Protein AF-0000000087551148 (afdb_homodimer)

Solvent-accessible surface area (backbone atoms only — not comparable to full-atom values): 24903 Å² total; per-residue (Å²): 132,82,60,46,68,45,71,26,44,48,75,44,58,70,38,90,34,39,56,80,87,40,39,34,39,69,49,80,40,55,28,66,69,34,47,59,51,47,31,66,76,44,61,34,56,76,89,44,49,36,88,94,52,69,33,42,30,46,37,31,40,50,29,37,34,28,79,49,50,23,18,37,41,19,30,25,17,41,20,72,43,25,73,90,34,75,31,44,27,37,51,64,54,65,66,65,68,32,47,32,48,30,34,47,42,70,45,54,83,57,50,68,76,39,65,41,41,52,64,56,54,49,50,40,28,58,76,68,73,55,78,83,45,70,56,29,31,43,31,39,33,45,67,42,39,75,35,63,62,36,68,52,25,64,68,49,34,35,21,39,27,43,68,26,47,50,50,44,42,73,50,36,32,46,31,34,32,29,16,29,60,50,63,28,49,23,61,58,59,33,28,50,48,20,60,76,65,71,34,26,68,57,45,63,34,30,55,46,46,23,34,61,43,79,41,34,39,30,25,29,25,29,65,60,85,78,54,64,55,56,80,34,33,34,40,46,47,41,40,39,30,62,80,19,21,24,18,44,28,34,30,33,35,42,36,113,132,80,61,47,69,44,71,26,44,50,77,44,60,71,37,89,33,39,57,80,87,39,40,33,37,69,49,79,40,54,29,67,68,33,46,59,51,47,30,65,76,44,62,35,56,75,88,44,48,36,88,94,51,70,33,42,30,46,36,30,39,50,30,37,33,27,78,49,50,24,17,37,41,18,28,24,19,42,19,71,42,26,74,91,34,76,30,43,27,36,51,64,56,66,65,63,67,32,49,34,48,30,35,46,41,70,44,54,83,56,49,69,74,39,64,42,42,53,66,56,54,49,51,40,28,58,76,67,70,54,77,83,43,70,56,30,31,42,32,40,33,44,69,42,39,75,35,64,62,37,68,51,22,65,67,49,35,36,20,40,28,43,68,26,47,50,50,46,42,73,50,36,32,45,31,34,32,29,17,31,62,48,62,28,50,24,60,58,60,31,30,52,48,20,60,75,65,71,34,28,68,56,46,62,34,31,55,46,46,23,34,62,45,80,40,34,41,31,25,29,25,29,66,60,84,79,52,63,56,56,82,32,33,34,40,46,47,42,40,39,30,63,80,18,22,25,19,44,30,34,30,34,32,42,36,111

pLDDT: mean 96.73, std 4.44, range [49.97, 98.94]

Organism: NCBI:txid2305228

Radius of gyration: 23.7 Å; Cα contacts (8 Å, |Δi|>4): 1364; chains: 2; bounding box: 47×68×58 Å

Secondary structure (DSSP, 8-state):
---EEEE-B--BS--TTS-GGG--EEEEE-GGGHHHHHHHHH---GGGS-TT-----EEEEEEEETTSSSEEE-HHHH-SEETTEEPPPGGGS-GGGGEEEEEEEE-TTPPTT--B-HHHHHHHHHHHT----TTPEEEEE-SGGGGTTSTTTTT----B-HHHHHHHHHTT--EEEESSSSSSS-HHHHHHHHHHHT-GGGTTHHHHGGGTS--EEEESB--GGGS-SEEEEEE--B--BTT-SEEEB--EEEE-/---EEEE-B--BS--TTS-GGG--EEEEE-TTTHHHHHHHHH---GGGS-TT-----EEEEEEEETTSSSEEE-HHHH-SEETTEEPPPGGGS-GGGGEEEEEEEE-TTPPTT--B-HHHHHHHHHHHT----TTPEEEEE-SGGGGTTSTTTTT----B-HHHHHHHHHTT--EEEESSSSSSS-HHHHHHHHHHHT-GGGTTHHHHGGGTS--EEEESB--GGGS-SEEEEEE--B--BTT-SEEEB--EEEE-

Foldseek 3Di:
DDKDKFFFWDDQAAFPQDPPLLGWDKDKDDAQNCVVVCCPVVVDDPVPPDPPGNGDIDMDTPDHDQLNTWWKFFLVLQHQAEPRHGTDALLRDDQLLQKDWEFEQEPLVDAKPAEDELCSRVVRCVVVVHQDAASYEYEYENQLLVCPSHNCQLPIGYAHALRNLVVCVVSRRQEYEYQGSDRHHRQVSQVVVCVVVVNPCSGPVSSNNSNYPHHMYIYNTHDSVVDDRTQWMKGWRFDNDPRHSMGDTRIMIIHD/DDKDKFFFWDDQAAFPQDPPLLGWDKDKDDAQNCVVVCCPVVVDDPVPPDPPGNGDIDMDTPDHDQLNTWWKFFLVLQHQAEPRHGTDALLRDDQLLQKDWEFEQEPLVDAKPAEQELCSRVVRCVVVVHQDAASYEYEYENQLLVCPSHNCQLPIGYAHALRNLVVCVVRRRQEYEYQGSDRHHRQVSQVVVCVVVVNPCSGPVSSNNSNYPHHMYIYNTHDSVVDDRTQWMKGWRFDNDPRHSMGDTRIMIIHD

Nearest PDB structures (foldseek):
  4m8d-assembly2_C  TM=7.533E-01  e=6.478E-19  Roseibium aggregatum IAM 12614
  8f9x-assembly2_D  TM=8.457E-01  e=1.229E-16  Ruegeria pomeroyi DSS-3
  5nna-assembly1_B  TM=7.501E-01  e=3.418E-18  Roseibium aggregatum
  5nmp-assembly5_J  TM=7.388E-01  e=1.152E-18  Ralstonia pseudosolanacearum GMI1000
  3krv-assembly1_B  TM=7.941E-01  e=9.525E-15  Geobacillus stearothermophilus

Structure (mmCIF, N/CA/C/O backbone):
data_AF-0000000087551148-model_v1
#
loop_
_entity.id
_entity.type
_entity.pdbx_description
1 polymer 'Cyclase family protein'
#
loop_
_atom_site.group_PDB
_atom_site.id
_atom_site.type_symbol
_atom_site.label_atom_id
_atom_site.label_alt_id
_atom_site.label_comp_id
_atom_site.label_asym_id
_atom_site.label_entity_id
_atom_site.label_seq_id
_atom_site.pdbx_PDB_ins_code
_atom_site.Cartn_x
_atom_site.Cartn_y
_atom_site.Cartn_z
_atom_site.occupancy
_atom_site.B_iso_or_equiv
_atom_site.auth_seq_id
_atom_site.auth_comp_id
_atom_site.auth_asym_id
_atom_site.auth_atom_id
_atom_site.pdbx_PDB_model_num
ATOM 1 N N . MET A 1 1 ? -22.391 -2.299 -11.664 1 50.09 1 MET A N 1
ATOM 2 C CA . MET A 1 1 ? -22.422 -0.847 -11.523 1 50.09 1 MET A CA 1
ATOM 3 C C . MET A 1 1 ? -21.031 -0.253 -11.664 1 50.09 1 MET A C 1
ATOM 5 O O . MET A 1 1 ? -20.062 -0.792 -11.125 1 50.09 1 MET A O 1
ATOM 9 N N . GLU A 1 2 ? -20.812 0.564 -12.641 1 74 2 GLU A N 1
ATOM 10 C CA . GLU A 1 2 ? -19.531 1.086 -13.062 1 74 2 GLU A CA 1
ATOM 11 C C . GLU A 1 2 ? -18.984 2.102 -12.062 1 74 2 GLU A C 1
ATOM 13 O O . GLU A 1 2 ? -19.734 2.943 -11.562 1 74 2 GLU A O 1
ATOM 18 N N . HIS A 1 3 ? -17.969 1.83 -11.234 1 88.12 3 HIS A N 1
ATOM 19 C CA . HIS A 1 3 ? -17.328 2.76 -10.305 1 88.12 3 HIS A CA 1
ATOM 20 C C . HIS A 1 3 ? -16.203 3.516 -10.984 1 88.12 3 HIS A C 1
ATOM 22 O O . HIS A 1 3 ? -15.531 2.977 -11.875 1 88.12 3 HIS A O 1
ATOM 28 N N . GLN A 1 4 ? -16.234 4.785 -10.602 1 95.38 4 GLN A N 1
ATOM 29 C CA . GLN A 1 4 ? -15.07 5.582 -10.961 1 95.38 4 GLN A CA 1
ATOM 30 C C . GLN A 1 4 ? -14.07 5.648 -9.805 1 95.38 4 GLN A C 1
ATOM 32 O O . GLN A 1 4 ? -14.461 5.875 -8.656 1 95.38 4 GLN A O 1
ATOM 37 N N . ILE A 1 5 ? -12.828 5.348 -10.125 1 98.38 5 ILE A N 1
ATOM 38 C CA . ILE A 1 5 ? -11.781 5.41 -9.109 1 98.38 5 ILE A CA 1
ATOM 39 C C . ILE A 1 5 ? -10.883 6.617 -9.359 1 98.38 5 ILE A C 1
ATOM 41 O O . ILE A 1 5 ? -10.367 6.793 -10.469 1 98.38 5 ILE A O 1
ATOM 45 N N . ILE A 1 6 ? -10.727 7.492 -8.422 1 98.69 6 ILE A N 1
ATOM 46 C CA . ILE A 1 6 ? -9.844 8.648 -8.492 1 98.69 6 ILE A CA 1
ATOM 47 C C . ILE A 1 6 ? -8.594 8.391 -7.652 1 98.69 6 ILE A C 1
ATOM 49 O O . ILE A 1 6 ? -8.68 8.133 -6.453 1 98.69 6 ILE A O 1
ATOM 53 N N . ASP A 1 7 ? -7.496 8.461 -8.32 1 98.88 7 ASP A N 1
ATOM 54 C CA . ASP A 1 7 ? -6.207 8.242 -7.676 1 98.88 7 ASP A CA 1
ATOM 55 C C . ASP A 1 7 ? -5.805 9.461 -6.84 1 98.88 7 ASP A C 1
ATOM 57 O O . ASP A 1 7 ? -5.723 10.578 -7.355 1 98.88 7 ASP A O 1
ATOM 61 N N . LEU A 1 8 ? -5.527 9.227 -5.547 1 98.94 8 LEU A N 1
ATOM 62 C CA . LEU A 1 8 ? -5.176 10.32 -4.648 1 98.94 8 LEU A CA 1
ATOM 63 C C . LEU A 1 8 ? -3.75 10.164 -4.133 1 98.94 8 LEU A C 1
ATOM 65 O O . LEU A 1 8 ? -3.395 10.727 -3.096 1 98.94 8 LEU A O 1
ATOM 69 N N . SER A 1 9 ? -2.955 9.344 -4.742 1 98.88 9 SER A N 1
ATOM 70 C CA . SER A 1 9 ? -1.59 9.047 -4.32 1 98.88 9 SER A CA 1
ATOM 71 C C . SER A 1 9 ? -0.572 9.562 -5.332 1 98.88 9 SER A C 1
ATOM 73 O O . SER A 1 9 ? -0.798 9.484 -6.543 1 98.88 9 SER A O 1
ATOM 75 N N . LYS A 1 10 ? 0.467 10.094 -4.871 1 97.62 10 LYS A N 1
ATOM 76 C CA . LYS A 1 10 ? 1.517 10.555 -5.777 1 97.62 10 LYS A CA 1
ATOM 77 C C . LYS A 1 10 ? 2.375 9.383 -6.254 1 97.62 10 LYS A C 1
ATOM 79 O O . LYS A 1 10 ? 2.465 8.359 -5.578 1 97.62 10 LYS A O 1
ATOM 84 N N . PRO A 1 11 ? 2.986 9.484 -7.414 1 98 11 PRO A N 1
ATOM 85 C CA . PRO A 1 11 ? 3.908 8.438 -7.871 1 98 11 PRO A CA 1
ATOM 86 C C . PRO A 1 11 ? 5.098 8.25 -6.934 1 98 11 PRO A C 1
ATOM 88 O O . PRO A 1 11 ? 5.598 9.227 -6.359 1 98 11 PRO A O 1
ATOM 91 N N . ILE A 1 12 ? 5.473 7.035 -6.742 1 98.5 12 ILE A N 1
ATOM 92 C CA . ILE A 1 12 ? 6.645 6.715 -5.938 1 98.5 12 ILE A CA 1
ATOM 93 C C . ILE A 1 12 ? 7.852 6.508 -6.844 1 98.5 12 ILE A C 1
ATOM 95 O O . ILE A 1 12 ? 7.898 5.547 -7.617 1 98.5 12 ILE A O 1
ATOM 99 N N . GLN A 1 13 ? 8.75 7.328 -6.758 1 97.62 13 GLN A N 1
ATOM 100 C CA . GLN A 1 13 ? 9.969 7.328 -7.551 1 97.62 13 GLN A CA 1
ATOM 101 C C . GLN A 1 13 ? 11.016 8.258 -6.953 1 97.62 13 GLN A C 1
ATOM 103 O O . GLN A 1 13 ? 10.727 9.008 -6.016 1 97.62 13 GLN A O 1
ATOM 108 N N . TYR A 1 14 ? 12.227 8.109 -7.512 1 96.69 14 TYR A N 1
ATOM 109 C CA . TYR A 1 14 ? 13.273 9.055 -7.137 1 96.69 14 TYR A CA 1
ATOM 110 C C . TYR A 1 14 ? 12.961 10.453 -7.652 1 96.69 14 TYR A C 1
ATOM 112 O O . TYR A 1 14 ? 12.672 10.633 -8.836 1 96.69 14 TYR A O 1
ATOM 120 N N . ASN A 1 15 ? 12.945 11.375 -6.734 1 93.25 15 ASN A N 1
ATOM 121 C CA . ASN A 1 15 ? 12.812 12.789 -7.062 1 93.25 15 ASN A CA 1
ATOM 122 C C . ASN A 1 15 ? 13.992 13.602 -6.523 1 93.25 15 ASN A C 1
ATOM 124 O O . ASN A 1 15 ? 14.188 13.695 -5.312 1 93.25 15 ASN A O 1
ATOM 128 N N . ALA A 1 16 ? 14.75 14.203 -7.418 1 92.44 16 ALA A N 1
ATOM 129 C CA . ALA A 1 16 ? 15.945 14.961 -7.047 1 92.44 16 ALA A CA 1
ATOM 130 C C . ALA A 1 16 ? 15.594 16.125 -6.137 1 92.44 16 ALA A C 1
ATOM 132 O O . ALA A 1 16 ? 16.406 16.531 -5.301 1 92.44 16 ALA A O 1
ATOM 133 N N . GLY A 1 17 ? 14.391 16.672 -6.234 1 91.75 17 GLY A N 1
ATOM 134 C CA . GLY A 1 17 ? 13.984 17.828 -5.457 1 91.75 17 GLY A CA 1
ATOM 135 C C . GLY A 1 17 ? 13.578 17.484 -4.035 1 91.75 17 GLY A C 1
ATOM 136 O O . GLY A 1 17 ? 13.438 18.375 -3.191 1 91.75 17 GLY A O 1
ATOM 137 N N . ASP A 1 18 ? 13.367 16.203 -3.762 1 92.31 18 ASP A N 1
ATOM 138 C CA . ASP A 1 18 ? 13.023 15.789 -2.406 1 92.31 18 ASP A CA 1
ATOM 139 C C . ASP A 1 18 ? 14.203 15.969 -1.457 1 92.31 18 ASP A C 1
ATOM 141 O O . ASP A 1 18 ? 15.359 15.82 -1.86 1 92.31 18 ASP A O 1
ATOM 145 N N . PRO A 1 19 ? 13.938 16.344 -0.174 1 89.62 19 PRO A N 1
ATOM 146 C CA . PRO A 1 19 ? 15.023 16.281 0.802 1 89.62 19 PRO A CA 1
ATOM 147 C C . PRO A 1 19 ? 15.727 14.93 0.84 1 89.62 19 PRO A C 1
ATOM 149 O O . PRO A 1 19 ? 15.086 13.898 0.619 1 89.62 19 PRO A O 1
ATOM 152 N N . TRP A 1 20 ? 17 14.977 1.157 1 87.5 20 TRP A N 1
ATOM 153 C CA . TRP A 1 20 ? 17.812 13.781 1.047 1 87.5 20 TRP A CA 1
ATOM 154 C C . TRP A 1 20 ? 17.25 12.648 1.896 1 87.5 20 TRP A C 1
ATOM 156 O O . TRP A 1 20 ? 17.281 11.484 1.491 1 87.5 20 TRP A O 1
ATOM 166 N N . PHE A 1 21 ? 16.688 13 3.057 1 85.44 21 PHE A N 1
ATOM 167 C CA . PHE A 1 21 ? 16.219 12 4.004 1 85.44 21 PHE A CA 1
ATOM 168 C C . PHE A 1 21 ? 14.875 11.438 3.576 1 85.44 21 PHE A C 1
ATOM 170 O O . PHE A 1 21 ? 14.352 10.516 4.207 1 85.44 21 PHE A O 1
ATOM 177 N N . MET A 1 22 ? 14.305 11.945 2.527 1 91 22 MET A N 1
ATOM 178 C CA . MET A 1 22 ? 13 11.484 2.045 1 91 22 MET A CA 1
ATOM 179 C C . MET A 1 22 ? 13.125 10.859 0.659 1 91 22 MET A C 1
ATOM 181 O O . MET A 1 22 ? 12.133 10.414 0.082 1 91 22 MET A O 1
ATOM 185 N N . LYS A 1 23 ? 14.289 10.867 0.118 1 95.69 23 LYS A N 1
ATOM 186 C CA . LYS A 1 23 ? 14.469 10.352 -1.235 1 95.69 23 LYS A CA 1
ATOM 187 C C . LYS A 1 23 ? 14.242 8.844 -1.28 1 95.69 23 LYS A C 1
ATOM 189 O O . LYS A 1 23 ? 14.758 8.109 -0.432 1 95.69 23 LYS A O 1
ATOM 194 N N . VAL A 1 24 ? 13.453 8.477 -2.252 1 98 24 VAL A N 1
ATOM 195 C CA . VAL A 1 24 ? 13.141 7.07 -2.498 1 98 24 VAL A CA 1
ATOM 196 C C . VAL A 1 24 ? 14.148 6.48 -3.486 1 98 24 VAL A C 1
ATOM 198 O O . VAL A 1 24 ? 14.523 7.137 -4.461 1 98 24 VAL A O 1
ATOM 201 N N . LYS A 1 25 ? 14.594 5.277 -3.213 1 98.19 25 LYS A N 1
ATOM 202 C CA . LYS A 1 25 ? 15.469 4.547 -4.129 1 98.19 25 LYS A CA 1
ATOM 203 C C . LYS A 1 25 ? 14.891 3.176 -4.465 1 98.19 25 LYS A C 1
ATOM 205 O O . LYS A 1 25 ? 14.719 2.336 -3.578 1 98.19 25 LYS A O 1
ATOM 210 N N . ILE A 1 26 ? 14.586 3 -5.707 1 98.25 26 ILE A N 1
ATOM 211 C CA . ILE A 1 26 ? 14.102 1.729 -6.238 1 98.25 26 ILE A CA 1
ATOM 212 C C . ILE A 1 26 ? 15.094 1.188 -7.266 1 98.25 26 ILE A C 1
ATOM 214 O O . ILE A 1 26 ? 15.484 1.899 -8.195 1 98.25 26 ILE A O 1
ATOM 218 N N . LYS A 1 27 ? 15.523 -0.027 -7.086 1 98.06 27 LYS A N 1
ATOM 219 C CA . LYS A 1 27 ? 16.359 -0.716 -8.062 1 98.06 27 LYS A CA 1
ATOM 220 C C . LYS A 1 27 ? 15.5 -1.555 -9.016 1 98.06 27 LYS A C 1
ATOM 222 O O . LYS A 1 27 ? 14.805 -2.473 -8.586 1 98.06 27 LYS A O 1
ATOM 227 N N . HIS A 1 28 ? 15.594 -1.246 -10.266 1 97.62 28 HIS A N 1
ATOM 228 C CA . HIS A 1 28 ? 14.875 -1.979 -11.305 1 97.62 28 HIS A CA 1
ATOM 229 C C . HIS A 1 28 ? 15.781 -2.994 -11.992 1 97.62 28 HIS A C 1
ATOM 231 O O . HIS A 1 28 ? 16.938 -2.691 -12.305 1 97.62 28 HIS A O 1
ATOM 237 N N . LYS A 1 29 ? 15.281 -4.184 -12.125 1 96.06 29 LYS A N 1
ATOM 238 C CA . LYS A 1 29 ? 15.961 -5.227 -12.898 1 96.06 29 LYS A CA 1
ATOM 239 C C . LYS A 1 29 ? 15.156 -5.602 -14.141 1 96.06 29 LYS A C 1
ATOM 241 O O . LYS A 1 29 ? 14.031 -6.082 -14.039 1 96.06 29 LYS A O 1
ATOM 246 N N . SER A 1 30 ? 15.766 -5.398 -15.203 1 93.38 30 SER A N 1
ATOM 247 C CA . SER A 1 30 ? 15.109 -5.664 -16.469 1 93.38 30 SER A CA 1
ATOM 248 C C . SER A 1 30 ? 15.031 -7.16 -16.75 1 93.38 30 SER A C 1
ATOM 250 O O . SER A 1 30 ? 15.664 -7.961 -16.062 1 93.38 30 SER A O 1
ATOM 252 N N . HIS A 1 31 ? 14.352 -7.523 -17.797 1 96.75 31 HIS A N 1
ATOM 253 C CA . HIS A 1 31 ? 14.047 -8.906 -18.141 1 96.75 31 HIS A CA 1
ATOM 254 C C . HIS A 1 31 ? 15.312 -9.695 -18.438 1 96.75 31 HIS A C 1
ATOM 256 O O . HIS A 1 31 ? 15.5 -10.797 -17.922 1 96.75 31 HIS A O 1
ATOM 262 N N . ARG A 1 32 ? 16.219 -9.156 -19.141 1 93.12 32 ARG A N 1
ATOM 263 C CA . ARG A 1 32 ? 17.422 -9.875 -19.562 1 93.12 32 ARG A CA 1
ATOM 264 C C . ARG A 1 32 ? 18.328 -10.164 -18.359 1 93.12 32 ARG A C 1
ATOM 266 O O . ARG A 1 32 ? 19.047 -11.172 -18.344 1 93.12 32 ARG A O 1
ATOM 273 N N . GLN A 1 33 ? 18.219 -9.336 -17.391 1 93.88 33 GLN A N 1
ATOM 274 C CA . GLN A 1 33 ? 19.094 -9.461 -16.234 1 93.88 33 GLN A CA 1
ATOM 275 C C . GLN A 1 33 ? 18.719 -10.68 -15.391 1 93.88 33 GLN A C 1
ATOM 277 O O . GLN A 1 33 ? 19.516 -11.125 -14.562 1 93.88 33 GLN A O 1
ATOM 282 N N . SER A 1 34 ? 17.562 -11.188 -15.602 1 91.88 34 SER A N 1
ATOM 283 C CA . SER A 1 34 ? 17.109 -12.305 -14.781 1 91.88 34 SER A CA 1
ATOM 284 C C . SER A 1 34 ? 17.719 -13.617 -15.25 1 91.88 34 SER A C 1
ATOM 286 O O . SER A 1 34 ? 17.656 -14.625 -14.539 1 91.88 34 SER A O 1
ATOM 288 N N . HIS A 1 35 ? 18.312 -13.68 -16.406 1 89.56 35 HIS A N 1
ATOM 289 C CA . HIS A 1 35 ? 18.812 -14.914 -16.984 1 89.56 35 HIS A CA 1
ATOM 290 C C . HIS A 1 35 ? 19.828 -15.586 -16.078 1 89.56 35 HIS A C 1
ATOM 292 O O . HIS A 1 35 ? 19.75 -16.797 -15.828 1 89.56 35 HIS A O 1
ATOM 298 N N . TRP A 1 36 ? 20.703 -14.812 -15.617 1 85.88 36 TRP A N 1
ATOM 299 C CA . TRP A 1 36 ? 21.781 -15.367 -14.789 1 85.88 36 TRP A CA 1
ATOM 300 C C . TRP A 1 36 ? 21.219 -15.938 -13.484 1 85.88 36 TRP A C 1
ATOM 302 O O . TRP A 1 36 ? 21.578 -17.031 -13.078 1 85.88 36 TRP A O 1
ATOM 312 N N . LEU A 1 37 ? 20.297 -15.25 -12.922 1 84.31 37 LEU A N 1
ATOM 313 C CA . LEU A 1 37 ? 19.688 -15.695 -11.68 1 84.31 37 LEU A CA 1
ATOM 314 C C . LEU A 1 37 ? 18.922 -17 -11.898 1 84.31 37 LEU A C 1
ATOM 316 O O . LEU A 1 37 ? 19.031 -17.938 -11.102 1 84.31 37 LEU A O 1
ATOM 320 N N . ILE A 1 38 ? 18.141 -17.047 -12.961 1 88.44 38 ILE A N 1
ATOM 321 C CA . ILE A 1 38 ? 17.328 -18.219 -13.273 1 88.44 38 ILE A CA 1
ATOM 322 C C . ILE A 1 38 ? 18.25 -19.406 -13.562 1 88.44 38 ILE A C 1
ATOM 324 O O . ILE A 1 38 ? 18.031 -20.516 -13.047 1 88.44 38 ILE A O 1
ATOM 328 N N . ARG A 1 39 ? 19.312 -19.172 -14.234 1 88.94 39 ARG A N 1
ATOM 329 C CA . ARG A 1 39 ? 20.25 -20.219 -14.602 1 88.94 39 ARG A CA 1
ATOM 330 C C . ARG A 1 39 ? 21 -20.734 -13.375 1 88.94 39 ARG A C 1
ATOM 332 O O . ARG A 1 39 ? 21.078 -21.938 -13.156 1 88.94 39 ARG A O 1
ATOM 339 N N . LEU A 1 40 ? 21.453 -19.828 -12.594 1 86.19 40 LEU A N 1
ATOM 340 C CA . LEU A 1 40 ? 22.359 -20.234 -11.516 1 86.19 40 LEU A CA 1
ATOM 341 C C . LEU A 1 40 ? 21.578 -20.625 -10.266 1 86.19 40 LEU A C 1
ATOM 343 O O . LEU A 1 40 ? 21.875 -21.625 -9.625 1 86.19 40 LEU A O 1
ATOM 347 N N . ALA A 1 41 ? 20.578 -19.891 -9.93 1 83.81 41 ALA A N 1
ATOM 348 C CA . ALA A 1 41 ? 19.844 -20.125 -8.688 1 83.81 41 ALA A CA 1
ATOM 349 C C . ALA A 1 41 ? 18.844 -21.281 -8.852 1 83.81 41 ALA A C 1
ATOM 351 O O . ALA A 1 41 ? 18.656 -22.062 -7.922 1 83.81 41 ALA A O 1
ATOM 352 N N . LEU A 1 42 ? 18.297 -21.391 -10.055 1 88.88 42 LEU A N 1
ATOM 353 C CA . LEU A 1 42 ? 17.297 -22.422 -10.266 1 88.88 42 LEU A CA 1
ATOM 354 C C . LEU A 1 42 ? 17.891 -23.594 -11.055 1 88.88 42 LEU A C 1
ATOM 356 O O . LEU A 1 42 ? 17.219 -24.594 -11.273 1 88.88 42 LEU A O 1
ATOM 360 N N . ARG A 1 43 ? 19.125 -23.453 -11.555 1 91.56 43 ARG A N 1
ATOM 361 C CA . ARG A 1 43 ? 19.828 -24.469 -12.32 1 91.56 43 ARG A CA 1
ATOM 362 C C . ARG A 1 43 ? 19.047 -24.859 -13.57 1 91.56 43 ARG A C 1
ATOM 364 O O . ARG A 1 43 ? 18.922 -26.047 -13.898 1 91.56 43 ARG A O 1
ATOM 371 N N . LEU A 1 44 ? 18.359 -23.906 -14.125 1 93.81 44 LEU A N 1
ATOM 372 C CA . LEU A 1 44 ? 17.703 -24.109 -15.406 1 93.81 44 LEU A CA 1
ATOM 373 C C . LEU A 1 44 ? 18.656 -23.828 -16.562 1 93.81 44 LEU A C 1
ATOM 375 O O . LEU A 1 44 ? 19.062 -22.688 -16.766 1 93.81 44 LEU A O 1
ATOM 379 N N . PRO A 1 45 ? 19.031 -24.812 -17.359 1 93.5 45 PRO A N 1
ATOM 380 C CA . PRO A 1 45 ? 19.938 -24.562 -18.484 1 93.5 45 PRO A CA 1
ATOM 381 C C . PRO A 1 45 ? 19.359 -23.609 -19.516 1 93.5 45 PRO A C 1
ATOM 383 O O . PRO A 1 45 ? 18.156 -23.578 -19.734 1 93.5 45 PRO A O 1
ATOM 386 N N . LEU A 1 46 ? 20.25 -22.875 -20.172 1 90.25 46 LEU A N 1
ATOM 387 C CA . LEU A 1 46 ? 19.859 -21.875 -21.156 1 90.25 46 LEU A CA 1
ATOM 388 C C . LEU A 1 46 ? 19 -22.484 -22.266 1 90.25 46 LEU A C 1
ATOM 390 O O . LEU A 1 46 ? 18.078 -21.844 -22.766 1 90.25 46 LEU A O 1
ATOM 394 N N . ARG A 1 47 ? 19.328 -23.641 -22.656 1 92.19 47 ARG A N 1
ATOM 395 C CA . ARG A 1 47 ? 18.609 -24.312 -23.75 1 92.19 47 ARG A CA 1
ATOM 396 C C . ARG A 1 47 ? 17.156 -24.547 -23.375 1 92.19 47 ARG A C 1
ATOM 398 O O . ARG A 1 47 ? 16.312 -24.812 -24.234 1 92.19 47 ARG A O 1
ATOM 405 N N . LEU A 1 48 ? 16.828 -24.453 -22.047 1 93.94 48 LEU A N 1
ATOM 406 C CA . LEU A 1 48 ? 15.477 -24.719 -21.578 1 93.94 48 LEU A CA 1
ATOM 407 C C . LEU A 1 48 ? 14.766 -23.406 -21.234 1 93.94 48 LEU A C 1
ATOM 409 O O . LEU A 1 48 ? 13.695 -23.422 -20.625 1 93.94 48 LEU A O 1
ATOM 413 N N . PHE A 1 49 ? 15.367 -22.312 -21.625 1 92.5 49 PHE A N 1
ATOM 414 C CA . PHE A 1 49 ? 14.609 -21.062 -21.594 1 92.5 49 PHE A CA 1
ATOM 415 C C . PHE A 1 49 ? 13.555 -21.031 -22.688 1 92.5 49 PHE A C 1
ATOM 417 O O . PHE A 1 49 ? 13.852 -21.312 -23.859 1 92.5 49 PHE A O 1
ATOM 424 N N . PRO A 1 50 ? 12.375 -20.734 -22.281 1 91.81 50 PRO A N 1
ATOM 425 C CA . PRO A 1 50 ? 11.328 -20.688 -23.312 1 91.81 50 PRO A CA 1
ATOM 426 C C . PRO A 1 50 ? 11.656 -19.719 -24.438 1 91.81 50 PRO A C 1
ATOM 428 O O . PRO A 1 50 ? 12.219 -18.641 -24.188 1 91.81 50 PRO A O 1
ATOM 431 N N . LYS A 1 51 ? 11.422 -20.047 -25.703 1 87.56 51 LYS A N 1
ATOM 432 C CA . LYS A 1 51 ? 11.852 -19.328 -26.891 1 87.56 51 LYS A CA 1
ATOM 433 C C . LYS A 1 51 ? 11.297 -17.906 -26.922 1 87.56 51 LYS A C 1
ATOM 435 O O . LYS A 1 51 ? 12 -16.969 -27.281 1 87.56 51 LYS A O 1
ATOM 440 N N . ASN A 1 52 ? 10.102 -17.625 -26.547 1 88.94 52 ASN A N 1
ATOM 441 C CA . ASN A 1 52 ? 9.5 -16.297 -26.656 1 88.94 52 ASN A CA 1
ATOM 442 C C . ASN A 1 52 ? 9.484 -15.586 -25.297 1 88.94 52 ASN A C 1
ATOM 444 O O . ASN A 1 52 ? 8.633 -14.727 -25.062 1 88.94 52 ASN A O 1
ATOM 448 N N . TRP A 1 53 ? 10.461 -15.961 -24.531 1 93.62 53 TRP A N 1
ATOM 449 C CA . TRP A 1 53 ? 10.5 -15.359 -23.188 1 93.62 53 TRP A CA 1
ATOM 450 C C . TRP A 1 53 ? 11.883 -14.812 -22.875 1 93.62 53 TRP A C 1
ATOM 452 O O . TRP A 1 53 ? 12.859 -15.562 -22.828 1 93.62 53 TRP A O 1
ATOM 462 N N . VAL A 1 54 ? 12.016 -13.578 -22.625 1 92.88 54 VAL A N 1
ATOM 463 C CA . VAL A 1 54 ? 13.289 -12.891 -22.422 1 92.88 54 VAL A CA 1
ATOM 464 C C . VAL A 1 54 ? 13.703 -13 -20.953 1 92.88 54 VAL A C 1
ATOM 466 O O . VAL A 1 54 ? 14.875 -12.797 -20.609 1 92.88 54 VAL A O 1
ATOM 469 N N . GLY A 1 55 ? 12.789 -13.359 -20.109 1 94.31 55 GLY A N 1
ATOM 470 C CA . GLY A 1 55 ? 12.992 -13.359 -18.672 1 94.31 55 GLY A CA 1
ATOM 471 C C . GLY A 1 55 ? 11.977 -12.516 -17.922 1 94.31 55 GLY A C 1
ATOM 472 O O . GLY A 1 55 ? 11.109 -11.891 -18.531 1 94.31 55 GLY A O 1
ATOM 473 N N . TRP A 1 56 ? 11.984 -12.602 -16.609 1 96.75 56 TRP A N 1
ATOM 474 C CA . TRP A 1 56 ? 11.07 -11.789 -15.82 1 96.75 56 TRP A CA 1
ATOM 475 C C . TRP A 1 56 ? 11.742 -10.5 -15.367 1 96.75 56 TRP A C 1
ATOM 477 O O . TRP A 1 56 ? 12.969 -10.414 -15.32 1 96.75 56 TRP A O 1
ATOM 487 N N . ALA A 1 57 ? 10.961 -9.445 -15.18 1 97.88 57 ALA A N 1
ATOM 488 C CA . ALA A 1 57 ? 11.422 -8.227 -14.516 1 97.88 57 ALA A CA 1
ATOM 489 C C . ALA A 1 57 ? 11.234 -8.328 -13 1 97.88 57 ALA A C 1
ATOM 491 O O . ALA A 1 57 ? 10.305 -8.977 -12.531 1 97.88 57 ALA A O 1
ATOM 492 N N . ASP A 1 58 ? 12.07 -7.68 -12.305 1 96.81 58 ASP A N 1
ATOM 493 C CA . ASP A 1 58 ? 12.062 -7.656 -10.844 1 96.81 58 ASP A CA 1
ATOM 494 C C . ASP A 1 58 ? 12.531 -6.305 -10.312 1 96.81 58 ASP A C 1
ATOM 496 O O . ASP A 1 58 ? 13.25 -5.578 -11 1 96.81 58 ASP A O 1
ATOM 500 N N . ASP A 1 59 ? 12.023 -5.953 -9.195 1 98.12 59 ASP A N 1
ATOM 501 C CA . ASP A 1 59 ? 12.383 -4.672 -8.594 1 98.12 59 ASP A CA 1
ATOM 502 C C . ASP A 1 59 ? 12.492 -4.781 -7.074 1 98.12 59 ASP A C 1
ATOM 504 O O . ASP A 1 59 ? 11.922 -5.703 -6.477 1 98.12 59 ASP A O 1
ATOM 508 N N . CYS A 1 60 ? 13.242 -3.82 -6.496 1 98.38 60 CYS A N 1
ATOM 509 C CA . CYS A 1 60 ? 13.477 -3.824 -5.055 1 98.38 60 CYS A CA 1
ATOM 510 C C . CYS A 1 60 ? 13.5 -2.404 -4.504 1 98.38 60 CYS A C 1
ATOM 512 O O . CYS A 1 60 ? 14.164 -1.527 -5.07 1 98.38 60 CYS A O 1
ATOM 514 N N . ILE A 1 61 ? 12.719 -2.178 -3.445 1 98.69 61 ILE A N 1
ATOM 515 C CA . ILE A 1 61 ? 12.891 -0.95 -2.674 1 98.69 61 ILE A CA 1
ATOM 516 C C . ILE A 1 61 ? 14.18 -1.022 -1.863 1 98.69 61 ILE A C 1
ATOM 518 O O . ILE A 1 61 ? 14.32 -1.881 -0.988 1 98.69 61 ILE A O 1
ATOM 522 N N . LYS A 1 62 ? 15.062 -0.071 -2.088 1 98.38 62 LYS A N 1
ATOM 523 C CA . LYS A 1 62 ? 16.344 -0.049 -1.397 1 98.38 62 LYS A CA 1
ATOM 524 C C . LYS A 1 62 ? 16.359 1.004 -0.293 1 98.38 62 LYS A C 1
ATOM 526 O O . LYS A 1 62 ? 17.156 0.919 0.644 1 98.38 62 LYS A O 1
ATOM 531 N N . ASN A 1 63 ? 15.547 1.979 -0.461 1 98.62 63 ASN A N 1
ATOM 532 C CA . ASN A 1 63 ? 15.375 3.027 0.538 1 98.62 63 ASN A CA 1
ATOM 533 C C . ASN A 1 63 ? 14.039 3.74 0.369 1 98.62 63 ASN A C 1
ATOM 535 O O . ASN A 1 63 ? 13.766 4.332 -0.679 1 98.62 63 ASN A O 1
ATOM 539 N N . MET A 1 64 ? 13.234 3.719 1.405 1 98.62 64 MET A N 1
ATOM 540 C CA . MET A 1 64 ? 11.969 4.449 1.401 1 98.62 64 MET A CA 1
ATOM 541 C C . MET A 1 64 ? 11.461 4.672 2.822 1 98.62 64 MET A C 1
ATOM 543 O O . MET A 1 64 ? 11.023 3.732 3.488 1 98.62 64 MET A O 1
ATOM 547 N N . GLY A 1 65 ? 11.578 5.922 3.252 1 98.31 65 GLY A N 1
ATOM 548 C CA . GLY A 1 65 ? 10.953 6.246 4.523 1 98.31 65 GLY A CA 1
ATOM 549 C C . GLY A 1 65 ? 9.453 6.016 4.531 1 98.31 65 GLY A C 1
ATOM 550 O O . GLY A 1 65 ? 8.773 6.285 3.535 1 98.31 65 GLY A O 1
ATOM 551 N N . LEU A 1 66 ? 8.93 5.57 5.707 1 98.56 66 LEU A N 1
ATOM 552 C CA . LEU A 1 66 ? 7.504 5.266 5.773 1 98.56 66 LEU A CA 1
ATOM 553 C C . LEU A 1 66 ? 6.672 6.539 5.641 1 98.56 66 LEU A C 1
ATOM 555 O O . LEU A 1 66 ? 5.469 6.473 5.375 1 98.56 66 LEU A O 1
ATOM 559 N N . HIS A 1 67 ? 7.27 7.719 5.836 1 97.88 67 HIS A N 1
ATOM 560 C CA . HIS A 1 67 ? 6.586 9 5.758 1 97.88 67 HIS A CA 1
ATOM 561 C C . HIS A 1 67 ? 6.953 9.742 4.477 1 97.88 67 HIS A C 1
ATOM 563 O O . HIS A 1 67 ? 6.676 10.938 4.34 1 97.88 67 HIS A O 1
ATOM 569 N N . ALA A 1 68 ? 7.645 9.117 3.535 1 97.19 68 ALA A N 1
ATOM 570 C CA . ALA A 1 68 ? 8.266 9.812 2.412 1 97.19 68 ALA A CA 1
ATOM 571 C C . ALA A 1 68 ? 7.309 9.914 1.229 1 97.19 68 ALA A C 1
ATOM 573 O O . ALA A 1 68 ? 7.543 10.68 0.293 1 97.19 68 ALA A O 1
ATOM 574 N N . THR A 1 69 ? 6.277 9.172 1.171 1 97.88 69 THR A N 1
ATOM 575 C CA . THR A 1 69 ? 5.297 9.125 0.09 1 97.88 69 THR A CA 1
ATOM 576 C C . THR A 1 69 ? 3.887 9.344 0.629 1 97.88 69 THR A C 1
ATOM 578 O O . THR A 1 69 ? 3.713 9.742 1.784 1 97.88 69 THR A O 1
ATOM 581 N N . THR A 1 70 ? 2.854 9.297 -0.236 1 98.88 70 THR A N 1
ATOM 582 C CA . THR A 1 70 ? 1.508 9.234 0.321 1 98.88 70 THR A CA 1
ATOM 583 C C . THR A 1 70 ? 1.401 8.109 1.349 1 98.88 70 THR A C 1
ATOM 585 O O . THR A 1 70 ? 1.684 6.953 1.04 1 98.88 70 THR A O 1
ATOM 588 N N . HIS A 1 71 ? 1.102 8.516 2.562 1 98.94 71 HIS A N 1
ATOM 589 C CA . HIS A 1 71 ? 1.118 7.57 3.676 1 98.94 71 HIS A CA 1
ATOM 590 C C . HIS A 1 71 ? 0.099 7.957 4.742 1 98.94 71 HIS A C 1
ATOM 592 O O . HIS A 1 71 ? -0.486 9.039 4.684 1 98.94 71 HIS A O 1
ATOM 598 N N . ILE A 1 72 ? -0.114 7.035 5.652 1 98.94 72 ILE A N 1
ATOM 599 C CA . ILE A 1 72 ? -0.947 7.316 6.816 1 98.94 72 ILE A CA 1
ATOM 600 C C . ILE A 1 72 ? -0.138 7.102 8.094 1 98.94 72 ILE A C 1
ATOM 602 O O . ILE A 1 72 ? 0.542 6.082 8.242 1 98.94 72 ILE A O 1
ATOM 606 N N . ASP A 1 73 ? -0.138 8.117 8.914 1 98.94 73 ASP A N 1
ATOM 607 C CA . ASP A 1 73 ? 0.56 8.078 10.195 1 98.94 73 ASP A CA 1
ATOM 608 C C . ASP A 1 73 ? -0.228 7.273 11.227 1 98.94 73 ASP A C 1
ATOM 610 O O . ASP A 1 73 ? -1.437 7.461 11.383 1 98.94 73 ASP A O 1
ATOM 614 N N . ALA A 1 74 ? 0.453 6.406 11.93 1 98.88 74 ALA A N 1
ATOM 615 C CA . ALA A 1 74 ? -0.151 5.691 13.047 1 98.88 74 ALA A CA 1
ATOM 616 C C . ALA A 1 74 ? -0.049 6.504 14.336 1 98.88 74 ALA A C 1
ATOM 618 O O . ALA A 1 74 ? 0.828 7.363 14.469 1 98.88 74 ALA A O 1
ATOM 619 N N . PRO A 1 75 ? -0.915 6.191 15.273 1 98.81 75 PRO A N 1
ATOM 620 C CA . PRO A 1 75 ? -0.778 6.84 16.578 1 98.81 75 PRO A CA 1
ATOM 621 C C . PRO A 1 75 ? 0.621 6.684 17.172 1 98.81 75 PRO A C 1
ATOM 623 O O . PRO A 1 75 ? 1.142 7.621 17.797 1 98.81 75 PRO A O 1
ATOM 626 N N . TRP A 1 76 ? 1.316 5.613 16.969 1 98.75 76 TRP A N 1
ATOM 627 C CA . TRP A 1 76 ? 2.674 5.344 17.422 1 98.75 76 TRP A CA 1
ATOM 628 C C . TRP A 1 76 ? 3.637 6.426 16.953 1 98.75 76 TRP A C 1
ATOM 630 O O . TRP A 1 76 ? 4.617 6.734 17.641 1 98.75 76 TRP A O 1
ATOM 640 N N . HIS A 1 77 ? 3.379 7.008 15.875 1 98.81 77 HIS A N 1
ATOM 641 C CA . HIS A 1 77 ? 4.223 8.055 15.312 1 98.81 77 HIS A CA 1
ATOM 642 C C . HIS A 1 77 ? 4.266 9.273 16.234 1 98.81 77 HIS A C 1
ATOM 644 O O . HIS A 1 77 ? 5.312 9.914 16.375 1 98.81 77 HIS A O 1
ATOM 650 N N . TYR A 1 78 ? 3.172 9.586 16.922 1 98.31 78 TYR A N 1
ATOM 651 C CA . TYR A 1 78 ? 3.004 10.828 17.672 1 98.31 78 TYR A CA 1
ATOM 652 C C . TYR A 1 78 ? 3.609 10.711 19.062 1 98.31 78 TYR A C 1
ATOM 654 O O . TYR A 1 78 ? 4.094 11.695 19.625 1 98.31 78 TYR A O 1
ATOM 662 N N . GLY A 1 79 ? 3.51 9.57 19.594 1 97.88 79 GLY A N 1
ATOM 663 C CA . GLY A 1 79 ? 3.98 9.25 20.938 1 97.88 79 GLY A CA 1
ATOM 664 C C . GLY A 1 79 ? 3.73 7.809 21.328 1 97.88 79 GLY A C 1
ATOM 665 O O . GLY A 1 79 ? 2.938 7.113 20.688 1 97.88 79 GLY A O 1
ATOM 666 N N . PRO A 1 80 ? 4.426 7.391 22.406 1 97.69 80 PRO A N 1
ATOM 667 C CA . PRO A 1 80 ? 4.348 5.973 22.766 1 97.69 80 PRO A CA 1
ATOM 668 C C . PRO A 1 80 ? 3.02 5.605 23.422 1 97.69 80 PRO A C 1
ATOM 670 O O . PRO A 1 80 ? 2.668 4.422 23.484 1 97.69 80 PRO A O 1
ATOM 673 N N . VAL A 1 81 ? 2.311 6.637 23.938 1 97.06 81 VAL A N 1
ATOM 674 C CA . VAL A 1 81 ? 1.074 6.391 24.672 1 97.06 81 VAL A CA 1
ATOM 675 C C . VAL A 1 81 ? -0.011 7.352 24.188 1 97.06 81 VAL A C 1
ATOM 677 O O . VAL A 1 81 ? 0.272 8.508 23.875 1 97.06 81 VAL A O 1
ATOM 680 N N . VAL A 1 82 ? -1.22 6.891 24.109 1 97.56 82 VAL A N 1
ATOM 681 C CA . VAL A 1 82 ? -2.389 7.719 23.828 1 97.56 82 VAL A CA 1
ATOM 682 C C . VAL A 1 82 ? -3.559 7.262 24.703 1 97.56 82 VAL A C 1
ATOM 684 O O . VAL A 1 82 ? -3.871 6.07 24.766 1 97.56 82 VAL A O 1
ATOM 687 N N . GLU A 1 83 ? -4.117 8.18 25.422 1 96.19 83 GLU A N 1
ATOM 688 C CA . GLU A 1 83 ? -5.262 7.914 26.297 1 96.19 83 GLU A CA 1
ATOM 689 C C . GLU A 1 83 ? -4.938 6.824 27.312 1 96.19 83 GLU A C 1
ATOM 691 O O . GLU A 1 83 ? -5.75 5.93 27.547 1 96.19 83 GLU A O 1
ATOM 696 N N . GLY A 1 84 ? -3.738 6.859 27.781 1 94.56 84 GLY A N 1
ATOM 697 C CA . GLY A 1 84 ? -3.311 5.98 28.859 1 94.56 84 GLY A CA 1
ATOM 698 C C . GLY A 1 84 ? -2.971 4.578 28.391 1 94.56 84 GLY A C 1
ATOM 699 O O . GLY A 1 84 ? -2.627 3.715 29.188 1 94.56 84 GLY A O 1
ATOM 700 N N . LYS A 1 85 ? -3.033 4.309 27.141 1 97.38 85 LYS A N 1
ATOM 701 C CA . LYS A 1 85 ? -2.73 3 26.578 1 97.38 85 LYS A CA 1
ATOM 702 C C . LYS A 1 85 ? -1.604 3.094 25.547 1 97.38 85 LYS A C 1
ATOM 704 O O . LYS A 1 85 ? -1.335 4.168 25.016 1 97.38 85 LYS A O 1
ATOM 709 N N . PRO A 1 86 ? -0.87 2.021 25.391 1 98.31 86 PRO A N 1
ATOM 710 C CA . PRO A 1 86 ? 0.13 2.062 24.312 1 98.31 86 PRO A CA 1
ATOM 711 C C . PRO A 1 86 ? -0.459 2.488 22.969 1 98.31 86 PRO A C 1
ATOM 713 O O . PRO A 1 86 ? -1.515 1.991 22.578 1 98.31 86 PRO A O 1
ATOM 716 N N . ALA A 1 87 ? 0.185 3.432 22.344 1 98.62 87 ALA A N 1
ATOM 717 C CA . ALA A 1 87 ? -0.274 3.879 21.031 1 98.62 87 ALA A CA 1
ATOM 718 C C . ALA A 1 87 ? -0.177 2.756 20 1 98.62 87 ALA A C 1
ATOM 720 O O . ALA A 1 87 ? 0.787 1.986 20 1 98.62 87 ALA A O 1
ATOM 721 N N . LYS A 1 88 ? -1.102 2.66 19.078 1 98.81 88 LYS A N 1
ATOM 722 C CA . LYS A 1 88 ? -1.13 1.615 18.062 1 98.81 88 LYS A CA 1
ATOM 723 C C . LYS A 1 88 ? -0.092 1.881 16.969 1 98.81 88 LYS A C 1
ATOM 725 O O . LYS A 1 88 ? 0.043 3.01 16.5 1 98.81 88 LYS A O 1
ATOM 730 N N . THR A 1 89 ? 0.688 0.88 16.672 1 98.81 89 THR A N 1
ATOM 731 C CA . THR A 1 89 ? 1.474 0.878 15.445 1 98.81 89 THR A CA 1
ATOM 732 C C . THR A 1 89 ? 0.583 0.616 14.234 1 98.81 89 THR A C 1
ATOM 734 O O . THR A 1 89 ? -0.589 0.267 14.391 1 98.81 89 THR A O 1
ATOM 737 N N . ILE A 1 90 ? 1.157 0.808 13.039 1 98.88 90 ILE A N 1
ATOM 738 C CA . ILE A 1 90 ? 0.334 0.858 11.836 1 98.88 90 ILE A CA 1
ATOM 739 C C . ILE A 1 90 ? -0.289 -0.512 11.578 1 98.88 90 ILE A C 1
ATOM 741 O O . ILE A 1 90 ? -1.413 -0.606 11.078 1 98.88 90 ILE A O 1
ATOM 745 N N . ASP A 1 91 ? 0.377 -1.627 11.891 1 98.75 91 ASP A N 1
ATOM 746 C CA . ASP A 1 91 ? -0.127 -2.979 11.664 1 98.75 91 ASP A CA 1
ATOM 747 C C . ASP A 1 91 ? -1.284 -3.297 12.609 1 98.75 91 ASP A C 1
ATOM 749 O O . ASP A 1 91 ? -2.021 -4.262 12.391 1 98.75 91 ASP A O 1
ATOM 753 N N . GLN A 1 92 ? -1.483 -2.482 13.641 1 98.69 92 GLN A N 1
ATOM 754 C CA . GLN A 1 92 ? -2.467 -2.764 14.68 1 98.69 92 GLN A CA 1
ATOM 755 C C . GLN A 1 92 ? -3.75 -1.97 14.453 1 98.69 92 GLN A C 1
ATOM 757 O O . GLN A 1 92 ? -4.754 -2.195 15.133 1 98.69 92 GLN A O 1
ATOM 762 N N . ILE A 1 93 ? -3.766 -1.047 13.555 1 98.44 93 ILE A N 1
ATOM 763 C CA . ILE A 1 93 ? -4.938 -0.192 13.391 1 98.44 93 ILE A CA 1
ATOM 764 C C . ILE A 1 93 ? -6.102 -1.011 12.844 1 98.44 93 ILE A C 1
ATOM 766 O O . ILE A 1 93 ? -5.906 -1.893 12 1 98.44 93 ILE A O 1
ATOM 770 N N . PRO A 1 94 ? -7.32 -0.751 13.352 1 98.06 94 PRO A N 1
ATOM 771 C CA . PRO A 1 94 ? -8.484 -1.41 12.758 1 98.06 94 PRO A CA 1
ATOM 772 C C . PRO A 1 94 ? -8.711 -1.018 11.305 1 98.06 94 PRO A C 1
ATOM 774 O O . PRO A 1 94 ? -8.781 0.172 10.984 1 98.06 94 PRO A O 1
ATOM 777 N N . LEU A 1 95 ? -8.852 -1.994 10.492 1 98.19 95 LEU A N 1
ATOM 778 C CA . LEU A 1 95 ? -8.992 -1.728 9.062 1 98.19 95 LEU A CA 1
ATOM 779 C C . LEU A 1 95 ? -10.32 -1.039 8.766 1 98.19 95 LEU A C 1
ATOM 781 O O . LEU A 1 95 ? -10.469 -0.391 7.73 1 98.19 95 LEU A O 1
ATOM 785 N N . GLU A 1 96 ? -11.258 -1.142 9.641 1 97.31 96 GLU A N 1
ATOM 786 C CA . GLU A 1 96 ? -12.547 -0.486 9.477 1 97.31 96 GLU A CA 1
ATOM 787 C C . GLU A 1 96 ? -12.398 1.032 9.453 1 97.31 96 GLU A C 1
ATOM 789 O O . GLU A 1 96 ? -13.242 1.737 8.891 1 97.31 96 GLU A O 1
ATOM 794 N N . TRP A 1 97 ? -11.297 1.551 10.062 1 97.94 97 TRP A N 1
ATOM 795 C CA . TRP A 1 97 ? -11.039 2.986 10.062 1 97.94 97 TRP A CA 1
ATOM 796 C C . TRP A 1 97 ? -10.602 3.459 8.68 1 97.94 97 TRP A C 1
ATOM 798 O O . TRP A 1 97 ? -10.633 4.656 8.383 1 97.94 97 TRP A O 1
ATOM 808 N N . CYS A 1 98 ? -10.148 2.518 7.797 1 98.25 98 CYS A N 1
ATOM 809 C CA . CYS A 1 98 ? -9.398 2.84 6.586 1 98.25 98 CYS A CA 1
ATOM 810 C C . CYS A 1 98 ? -10.305 2.82 5.363 1 98.25 98 CYS A C 1
ATOM 812 O O . CYS A 1 98 ? -9.828 2.795 4.23 1 98.25 98 CYS A O 1
ATOM 814 N N . TYR A 1 99 ? -11.562 2.74 5.609 1 98.12 99 TYR A N 1
ATOM 815 C CA . TYR A 1 99 ? -12.562 2.709 4.551 1 98.12 99 TYR A CA 1
ATOM 816 C C . TYR A 1 99 ? -13.859 3.379 5.004 1 98.12 99 TYR A C 1
ATOM 818 O O . TYR A 1 99 ? -14.461 2.969 6 1 98.12 99 TYR A O 1
ATOM 826 N N . GLY A 1 100 ? -14.297 4.391 4.258 1 96.75 100 GLY A N 1
ATOM 827 C CA . GLY A 1 100 ? -15.516 5.07 4.66 1 96.75 100 GLY A CA 1
ATOM 828 C C . GLY A 1 100 ? -15.891 6.223 3.746 1 96.75 100 GLY A C 1
ATOM 829 O O . GLY A 1 100 ? -15.195 6.488 2.76 1 96.75 100 GLY A O 1
ATOM 830 N N . GLU A 1 101 ? -17.062 6.836 4.062 1 98.12 101 GLU A N 1
ATOM 831 C CA . GLU A 1 101 ? -17.516 7.992 3.295 1 98.12 101 GLU A CA 1
ATOM 832 C C . GLU A 1 101 ? -16.578 9.18 3.467 1 98.12 101 GLU A C 1
ATOM 834 O O . GLU A 1 101 ? -16.156 9.492 4.586 1 98.12 101 GLU A O 1
ATOM 839 N N . GLY A 1 102 ? -16.25 9.805 2.336 1 98.75 102 GLY A N 1
ATOM 840 C CA . GLY A 1 102 ? -15.281 10.891 2.34 1 98.75 102 GLY A CA 1
ATOM 841 C C . GLY A 1 102 ? -15.922 12.258 2.271 1 98.75 102 GLY A C 1
ATOM 842 O O . GLY A 1 102 ? -17.031 12.406 1.755 1 98.75 102 GLY A O 1
ATOM 843 N N . ILE A 1 103 ? -15.305 13.234 2.824 1 98.94 103 ILE A N 1
ATOM 844 C CA . ILE A 1 103 ? -15.602 14.656 2.711 1 98.94 103 ILE A CA 1
ATOM 845 C C . ILE A 1 103 ? -14.336 15.422 2.322 1 98.94 103 ILE A C 1
ATOM 847 O O . ILE A 1 103 ? -13.258 15.148 2.85 1 98.94 103 ILE A O 1
ATOM 851 N N . VAL A 1 104 ? -14.484 16.297 1.355 1 98.94 104 VAL A N 1
ATOM 852 C CA . VAL A 1 104 ? -13.391 17.203 1.058 1 98.94 104 VAL A CA 1
ATOM 853 C C . VAL A 1 104 ? -13.727 18.594 1.598 1 98.94 104 VAL A C 1
ATOM 855 O O . VAL A 1 104 ? -14.805 19.141 1.324 1 98.94 104 VAL A O 1
ATOM 858 N N . ILE A 1 105 ? -12.867 19.125 2.395 1 98.94 105 ILE A N 1
ATOM 859 C CA . ILE A 1 105 ? -12.977 20.516 2.828 1 98.94 105 ILE A CA 1
ATOM 860 C C . ILE A 1 105 ? -11.961 21.375 2.084 1 98.94 105 ILE A C 1
ATOM 862 O O . ILE A 1 105 ? -10.75 21.141 2.182 1 98.94 105 ILE A O 1
ATOM 866 N N . ASP A 1 106 ? -12.477 22.328 1.387 1 98.94 106 ASP A N 1
ATOM 867 C CA . ASP A 1 106 ? -11.625 23.172 0.553 1 98.94 106 ASP A CA 1
ATOM 868 C C . ASP A 1 106 ? -10.984 24.281 1.375 1 98.94 106 ASP A C 1
ATOM 870 O O . ASP A 1 106 ? -11.672 25.234 1.789 1 98.94 106 ASP A O 1
ATOM 874 N N . CYS A 1 107 ? -9.719 24.219 1.578 1 98.88 107 CYS A N 1
ATOM 875 C CA . CYS A 1 107 ? -8.938 25.25 2.25 1 98.88 107 CYS A CA 1
ATOM 876 C C . CYS A 1 107 ? -7.844 25.781 1.333 1 98.88 107 CYS A C 1
ATOM 878 O O . CYS A 1 107 ? -6.797 26.234 1.804 1 98.88 107 CYS A O 1
ATOM 880 N N . SER A 1 108 ? -8.055 25.672 0.042 1 98.5 108 SER A N 1
ATOM 881 C CA . SER A 1 108 ? -7.055 26.094 -0.943 1 98.5 108 SER A CA 1
ATOM 882 C C . SER A 1 108 ? -6.816 27.594 -0.892 1 98.5 108 SER A C 1
ATOM 884 O O . SER A 1 108 ? -5.793 28.078 -1.38 1 98.5 108 SER A O 1
ATOM 886 N N . HIS A 1 109 ? -7.699 28.328 -0.273 1 97.38 109 HIS A N 1
ATOM 887 C CA . HIS A 1 109 ? -7.59 29.781 -0.17 1 97.38 109 HIS A CA 1
ATOM 888 C C . HIS A 1 109 ? -6.535 30.172 0.855 1 97.38 109 HIS A C 1
ATOM 890 O O . HIS A 1 109 ? -6.09 31.328 0.878 1 97.38 109 HIS A O 1
ATOM 896 N N . LYS A 1 110 ? -6.137 29.312 1.754 1 98.5 110 LYS A N 1
ATOM 897 C CA . LYS A 1 110 ? -5.25 29.656 2.863 1 98.5 110 LYS A CA 1
ATOM 898 C C . LYS A 1 110 ? -3.846 29.984 2.365 1 98.5 110 LYS A C 1
ATOM 900 O O . LYS A 1 110 ? -3.285 29.25 1.548 1 98.5 110 LYS A O 1
ATOM 905 N N . ALA A 1 111 ? -3.303 31.016 2.885 1 98.31 111 ALA A N 1
ATOM 906 C CA . ALA A 1 111 ? -1.934 31.391 2.539 1 98.31 111 ALA A CA 1
ATOM 907 C C . ALA A 1 111 ? -0.922 30.484 3.236 1 98.31 111 ALA A C 1
ATOM 909 O O . ALA A 1 111 ? -1.242 29.859 4.242 1 98.31 111 ALA A O 1
ATOM 910 N N . ASP A 1 112 ? 0.288 30.438 2.625 1 98.44 112 ASP A N 1
ATOM 911 C CA . ASP A 1 112 ? 1.371 29.734 3.297 1 98.44 112 ASP A CA 1
ATOM 912 C C . ASP A 1 112 ? 1.621 30.297 4.691 1 98.44 112 ASP A C 1
ATOM 914 O O . ASP A 1 112 ? 1.525 31.516 4.898 1 98.44 112 ASP A O 1
ATOM 918 N N . PHE A 1 113 ? 1.841 29.375 5.641 1 98.56 113 PHE A N 1
ATOM 919 C CA . PHE A 1 113 ? 2.283 29.703 6.988 1 98.56 113 PHE A CA 1
ATOM 920 C C . PHE A 1 113 ? 1.133 30.281 7.812 1 98.56 113 PHE A C 1
ATOM 922 O O . PHE A 1 113 ? 1.355 30.891 8.852 1 98.56 113 PHE A O 1
ATOM 929 N N . ILE A 1 114 ? -0.03 30.188 7.305 1 98.56 114 ILE A N 1
ATOM 930 C CA . ILE A 1 114 ? -1.229 30.484 8.078 1 98.56 114 ILE A CA 1
ATOM 931 C C . ILE A 1 114 ? -2.023 29.203 8.312 1 98.56 114 ILE A C 1
ATOM 933 O O . ILE A 1 114 ? -2.492 28.578 7.363 1 98.56 114 ILE A O 1
ATOM 937 N N . ALA A 1 115 ? -2.207 28.859 9.547 1 98.62 115 ALA A N 1
ATOM 938 C CA . ALA A 1 115 ? -2.826 27.578 9.898 1 98.62 115 ALA A CA 1
ATOM 939 C C . ALA A 1 115 ? -4.312 27.578 9.562 1 98.62 115 ALA A C 1
ATOM 941 O O . ALA A 1 115 ? -4.98 28.609 9.656 1 98.62 115 ALA A O 1
ATOM 942 N N . ILE A 1 116 ? -4.84 26.453 9.164 1 98.88 116 ILE A N 1
ATOM 943 C CA . ILE A 1 116 ? -6.266 26.203 8.984 1 98.88 116 ILE A CA 1
ATOM 944 C C . ILE A 1 116 ? -6.953 26.125 10.344 1 98.88 116 ILE A C 1
ATOM 946 O O . ILE A 1 116 ? -6.527 25.359 11.211 1 98.88 116 ILE A O 1
ATOM 950 N N . THR A 1 117 ? -8.008 26.875 10.539 1 98.88 117 THR A N 1
ATOM 951 C CA . THR A 1 117 ? -8.711 26.953 11.812 1 98.88 117 THR A CA 1
ATOM 952 C C . THR A 1 117 ? -10.055 26.234 11.734 1 98.88 117 THR A C 1
ATOM 954 O O . THR A 1 117 ? -10.484 25.828 10.656 1 98.88 117 THR A O 1
ATOM 957 N N . VAL A 1 118 ? -10.695 26.125 12.93 1 98.88 118 VAL A N 1
ATOM 958 C CA . VAL A 1 118 ? -12.031 25.547 12.992 1 98.88 118 VAL A CA 1
ATOM 959 C C . VAL A 1 118 ? -12.984 26.344 12.094 1 98.88 118 VAL A C 1
ATOM 961 O O . VAL A 1 118 ? -13.82 25.766 11.398 1 98.88 118 VAL A O 1
ATOM 964 N N . ASP A 1 119 ? -12.812 27.641 12.117 1 98.81 119 ASP A N 1
ATOM 965 C CA . ASP A 1 119 ? -13.68 28.516 11.328 1 98.81 119 ASP A CA 1
ATOM 966 C C . ASP A 1 119 ? -13.531 28.219 9.836 1 98.81 119 ASP A C 1
ATOM 968 O O . ASP A 1 119 ? -14.508 28.25 9.094 1 98.81 119 ASP A O 1
ATOM 972 N N . ASP A 1 120 ? -12.32 28.016 9.352 1 98.81 120 ASP A N 1
ATOM 973 C CA . ASP A 1 120 ? -12.102 27.656 7.953 1 98.81 120 ASP A CA 1
ATOM 974 C C . ASP A 1 120 ? -12.875 26.391 7.574 1 98.81 120 ASP A C 1
ATOM 976 O O . ASP A 1 120 ? -13.5 26.344 6.512 1 98.81 120 ASP A O 1
ATOM 980 N N . LEU A 1 121 ? -12.805 25.359 8.461 1 98.88 121 LEU A N 1
ATOM 981 C CA . LEU A 1 121 ? -13.484 24.094 8.219 1 98.88 121 LEU A CA 1
ATOM 982 C C . LEU A 1 121 ? -15 24.281 8.18 1 98.88 121 LEU A C 1
ATOM 984 O O . LEU A 1 121 ? -15.664 23.828 7.242 1 98.88 121 LEU A O 1
ATOM 988 N N . LYS A 1 122 ? -15.484 24.984 9.164 1 98.88 122 LYS A N 1
ATOM 989 C CA . LYS A 1 122 ? -16.922 25.203 9.281 1 98.88 122 LYS A CA 1
ATOM 990 C C . LYS A 1 122 ? -17.453 25.984 8.086 1 98.88 122 LYS A C 1
ATOM 992 O O . LYS A 1 122 ? -18.547 25.703 7.578 1 98.88 122 LYS A O 1
ATOM 997 N N . LYS A 1 123 ? -16.734 26.969 7.711 1 98.75 123 LYS A N 1
ATOM 998 C CA . LYS A 1 123 ? -17.172 27.812 6.594 1 98.75 123 LYS A CA 1
ATOM 999 C C . LYS A 1 123 ? -17.391 26.969 5.336 1 98.75 123 LYS A C 1
ATOM 1001 O O . LYS A 1 123 ? -18.406 27.125 4.656 1 98.75 123 LYS A O 1
ATOM 1006 N N . ASP A 1 124 ? -16.453 26.125 4.977 1 98.88 124 ASP A N 1
ATOM 1007 C CA . ASP A 1 124 ? -16.578 25.297 3.779 1 98.88 124 ASP A CA 1
ATOM 1008 C C . ASP A 1 124 ? -17.719 24.281 3.932 1 98.88 124 ASP A C 1
ATOM 1010 O O . ASP A 1 124 ? -18.484 24.062 2.988 1 98.88 124 ASP A O 1
ATOM 1014 N N . LEU A 1 125 ? -17.766 23.656 5.117 1 98.88 125 LEU A N 1
ATOM 1015 C CA . LEU A 1 125 ? -18.828 22.688 5.371 1 98.88 125 LEU A CA 1
ATOM 1016 C C . LEU A 1 125 ? -20.188 23.344 5.215 1 98.88 125 LEU A C 1
ATOM 1018 O O . LEU A 1 125 ? -21.078 22.797 4.559 1 98.88 125 LEU A O 1
ATOM 1022 N N . ASP A 1 126 ? -20.359 24.531 5.781 1 98.75 126 ASP A N 1
ATOM 1023 C CA . ASP A 1 126 ? -21.609 25.281 5.699 1 98.75 126 ASP A CA 1
ATOM 1024 C C . ASP A 1 126 ? -21.938 25.625 4.25 1 98.75 126 ASP A C 1
ATOM 1026 O O . ASP A 1 126 ? -23.078 25.453 3.811 1 98.75 126 ASP A O 1
ATOM 1030 N N . LYS A 1 127 ? -20.984 26.125 3.572 1 98.5 127 LYS A N 1
ATOM 1031 C CA . LYS A 1 127 ? -21.156 26.484 2.168 1 98.5 127 LYS A CA 1
ATOM 1032 C C . LYS A 1 127 ? -21.703 25.297 1.361 1 98.5 127 LYS A C 1
ATOM 1034 O O . LYS A 1 127 ? -22.516 25.5 0.447 1 98.5 127 LYS A O 1
ATOM 1039 N N . ASN A 1 128 ? -21.297 24.109 1.701 1 98.69 128 ASN A N 1
ATOM 1040 C CA . ASN A 1 128 ? -21.656 22.922 0.923 1 98.69 128 ASN A CA 1
ATOM 1041 C C . ASN A 1 128 ? -22.797 22.156 1.564 1 98.69 128 ASN A C 1
ATOM 1043 O O . ASN A 1 128 ? -23.219 21.109 1.055 1 98.69 128 ASN A O 1
ATOM 1047 N N . GLY A 1 129 ? -23.281 22.562 2.682 1 98.62 129 GLY A N 1
ATOM 1048 C CA . GLY A 1 129 ? -24.375 21.891 3.377 1 98.62 129 GLY A CA 1
ATOM 1049 C C . GLY A 1 129 ? -24 20.516 3.896 1 98.62 129 GLY A C 1
ATOM 1050 O O . GLY A 1 129 ? -24.797 19.578 3.83 1 98.62 129 GLY A O 1
ATOM 1051 N N . ILE A 1 130 ? -22.828 20.375 4.379 1 98.81 130 ILE A N 1
ATOM 1052 C CA . ILE A 1 130 ? -22.328 19.078 4.797 1 98.81 130 ILE A CA 1
ATOM 1053 C C . ILE A 1 130 ? -22.188 19.031 6.32 1 98.81 130 ILE A C 1
ATOM 1055 O O . ILE A 1 130 ? -21.703 20 6.93 1 98.81 130 ILE A O 1
ATOM 1059 N N . THR A 1 131 ? -22.641 17.984 6.887 1 98.62 131 THR A N 1
ATOM 1060 C CA . THR A 1 131 ? -22.422 17.688 8.297 1 98.62 131 THR A CA 1
ATOM 1061 C C . THR A 1 131 ? -21.531 16.453 8.453 1 98.62 131 THR A C 1
ATOM 1063 O O . THR A 1 131 ? -21.812 15.406 7.863 1 98.62 131 THR A O 1
ATOM 1066 N N . ILE A 1 132 ? -20.516 16.562 9.195 1 98.75 132 ILE A N 1
ATOM 1067 C CA . ILE A 1 132 ? -19.625 15.43 9.461 1 98.75 132 ILE A CA 1
ATOM 1068 C C . ILE A 1 132 ? -20.344 14.406 10.336 1 98.75 132 ILE A C 1
ATOM 1070 O O . ILE A 1 132 ? -21.031 14.773 11.289 1 98.75 132 ILE A O 1
ATOM 1074 N N . LYS A 1 133 ? -20.203 13.188 9.992 1 97.56 133 LYS A N 1
ATOM 1075 C CA . LYS A 1 133 ? -20.719 12.07 10.781 1 97.56 133 LYS A CA 1
ATOM 1076 C C . LYS A 1 133 ? -19.594 11.156 11.242 1 97.56 133 LYS A C 1
ATOM 1078 O O . LYS A 1 133 ? -18.516 11.141 10.641 1 97.56 133 LYS A O 1
ATOM 1083 N N . LYS A 1 134 ? -19.922 10.445 12.305 1 96.81 134 LYS A N 1
ATOM 1084 C CA . LYS A 1 134 ? -18.953 9.469 12.789 1 96.81 134 LYS A CA 1
ATOM 1085 C C . LYS A 1 134 ? -18.516 8.516 11.68 1 96.81 134 LYS A C 1
ATOM 1087 O O . LYS A 1 134 ? -19.359 7.988 10.945 1 96.81 134 LYS A O 1
ATOM 1092 N N . GLY A 1 135 ? -17.188 8.398 11.562 1 94.19 135 GLY A N 1
ATOM 1093 C CA . GLY A 1 135 ? -16.672 7.453 10.586 1 94.19 135 GLY A CA 1
ATOM 1094 C C . GLY A 1 135 ? -16.297 8.102 9.266 1 94.19 135 GLY A C 1
ATOM 1095 O O . GLY A 1 135 ? -15.625 7.488 8.438 1 94.19 135 GLY A O 1
ATOM 1096 N N . ASN A 1 136 ? -16.734 9.344 9.039 1 98.31 136 ASN A N 1
ATOM 1097 C CA . ASN A 1 136 ? -16.297 10.047 7.844 1 98.31 136 ASN A CA 1
ATOM 1098 C C . ASN A 1 136 ? -14.766 10.156 7.801 1 98.31 136 ASN A C 1
ATOM 1100 O O . ASN A 1 136 ? -14.125 10.344 8.836 1 98.31 136 ASN A O 1
ATOM 1104 N N . ILE A 1 137 ? -14.242 9.969 6.656 1 98.88 137 ILE A N 1
ATOM 1105 C CA . ILE A 1 137 ? -12.852 10.328 6.398 1 98.88 137 ILE A CA 1
ATOM 1106 C C . ILE A 1 137 ? -12.781 11.719 5.777 1 98.88 137 ILE A C 1
ATOM 1108 O O . ILE A 1 137 ? -13.328 11.953 4.699 1 98.88 137 ILE A O 1
ATOM 1112 N N . VAL A 1 138 ? -12.125 12.648 6.441 1 98.94 138 VAL A N 1
ATOM 1113 C CA . VAL A 1 138 ? -12.133 14.047 6.031 1 98.94 138 VAL A CA 1
ATOM 1114 C C . VAL A 1 138 ? -10.805 14.391 5.352 1 98.94 138 VAL A C 1
ATOM 1116 O O . VAL A 1 138 ? -9.734 14.195 5.934 1 98.94 138 VAL A O 1
ATOM 1119 N N . LEU A 1 139 ? -10.891 14.875 4.152 1 98.94 139 LEU A N 1
ATOM 1120 C CA . LEU A 1 139 ? -9.727 15.281 3.373 1 98.94 139 LEU A CA 1
ATOM 1121 C C . LEU A 1 139 ? -9.664 16.797 3.246 1 98.94 139 LEU A C 1
ATOM 1123 O O . LEU A 1 139 ? -10.633 17.438 2.814 1 98.94 139 LEU A O 1
ATOM 1127 N N . ILE A 1 140 ? -8.531 17.359 3.627 1 98.94 140 ILE A N 1
ATOM 1128 C CA . ILE A 1 140 ? -8.312 18.797 3.557 1 98.94 140 ILE A CA 1
ATOM 1129 C C . ILE A 1 140 ? -7.566 19.141 2.266 1 98.94 140 ILE A C 1
ATOM 1131 O O . ILE A 1 140 ? -6.402 18.766 2.096 1 98.94 140 ILE A O 1
ATOM 1135 N N . ARG A 1 141 ? -8.234 19.875 1.438 1 98.94 141 ARG A N 1
ATOM 1136 C CA . ARG A 1 141 ? -7.602 20.312 0.198 1 98.94 141 ARG A CA 1
ATOM 1137 C C . ARG A 1 141 ? -6.887 21.641 0.393 1 98.94 141 ARG A C 1
ATOM 1139 O O . ARG A 1 141 ? -7.504 22.641 0.79 1 98.94 141 ARG A O 1
ATOM 1146 N N . THR A 1 142 ? -5.613 21.672 0.089 1 98.88 142 THR A N 1
ATOM 1147 C CA . THR A 1 142 ? -4.824 22.906 0.191 1 98.88 142 THR A CA 1
ATOM 1148 C C . THR A 1 142 ? -4.23 23.266 -1.163 1 98.88 142 THR A C 1
ATOM 1150 O O . THR A 1 142 ? -3.748 24.391 -1.348 1 98.88 142 THR A O 1
ATOM 1153 N N . ASP A 1 143 ? -4.172 22.328 -2.064 1 98.69 143 ASP A N 1
ATOM 1154 C CA . ASP A 1 143 ? -3.611 22.438 -3.41 1 98.69 143 ASP A CA 1
ATOM 1155 C C . ASP A 1 143 ? -2.086 22.516 -3.365 1 98.69 143 ASP A C 1
ATOM 1157 O O . ASP A 1 143 ? -1.447 22.828 -4.367 1 98.69 143 ASP A O 1
ATOM 1161 N N . ARG A 1 144 ? -1.519 22.234 -2.293 1 98.69 144 ARG A N 1
ATOM 1162 C CA . ARG A 1 144 ? -0.062 22.266 -2.205 1 98.69 144 ARG A CA 1
ATOM 1163 C C . ARG A 1 144 ? 0.548 21.016 -2.818 1 98.69 144 ARG A C 1
ATOM 1165 O O . ARG A 1 144 ? 1.766 20.922 -2.992 1 98.69 144 ARG A O 1
ATOM 1172 N N . ASP A 1 145 ? -0.292 20.016 -3.148 1 98.25 145 ASP A N 1
ATOM 1173 C CA . ASP A 1 145 ? 0.218 18.875 -3.902 1 98.25 145 ASP A CA 1
ATOM 1174 C C . ASP A 1 145 ? 0.907 19.328 -5.188 1 98.25 145 ASP A C 1
ATOM 1176 O O . ASP A 1 145 ? 1.753 18.625 -5.73 1 98.25 145 ASP A O 1
ATOM 1180 N N . GLN A 1 146 ? 0.657 20.516 -5.613 1 97.62 146 GLN A N 1
ATOM 1181 C CA . GLN A 1 146 ? 1.275 21.078 -6.809 1 97.62 146 GLN A CA 1
ATOM 1182 C C . GLN A 1 146 ? 2.773 21.281 -6.609 1 97.62 146 GLN A C 1
ATOM 1184 O O . GLN A 1 146 ? 3.52 21.438 -7.578 1 97.62 146 GLN A O 1
ATOM 1189 N N . LEU A 1 147 ? 3.227 21.359 -5.41 1 97.12 147 LEU A N 1
ATOM 1190 C CA . LEU A 1 147 ? 4.633 21.594 -5.105 1 97.12 147 LEU A CA 1
ATOM 1191 C C . LEU A 1 147 ? 5.41 20.281 -5.074 1 97.12 147 LEU A C 1
ATOM 1193 O O . LEU A 1 147 ? 6.637 20.281 -4.949 1 97.12 147 LEU A O 1
ATOM 1197 N N . MET A 1 148 ? 4.746 19.125 -5.16 1 95.88 148 MET A N 1
ATOM 1198 C CA . MET A 1 148 ? 5.398 17.828 -5.051 1 95.88 148 MET A CA 1
ATOM 1199 C C . MET A 1 148 ? 6.559 17.719 -6.031 1 95.88 148 MET A C 1
ATOM 1201 O O . MET A 1 148 ? 6.426 18.062 -7.203 1 95.88 148 MET A O 1
ATOM 1205 N N . GLY A 1 149 ? 7.676 17.219 -5.508 1 92.44 149 GLY A N 1
ATOM 1206 C CA . GLY A 1 149 ? 8.859 17.031 -6.336 1 92.44 149 GLY A CA 1
ATOM 1207 C C . GLY A 1 149 ? 9.766 18.234 -6.3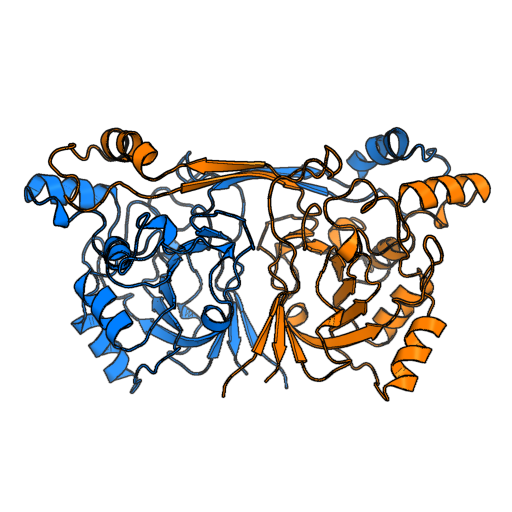59 1 92.44 149 GLY A C 1
ATOM 1208 O O . GLY A 1 149 ? 10.867 18.188 -6.906 1 92.44 149 GLY A O 1
ATOM 1209 N N . THR A 1 150 ? 9.352 19.344 -5.77 1 94.5 150 THR A N 1
ATOM 1210 C CA . THR A 1 150 ? 10.18 20.547 -5.68 1 94.5 150 THR A CA 1
ATOM 1211 C C . THR A 1 150 ? 10.766 20.688 -4.281 1 94.5 150 THR A C 1
ATOM 1213 O O . THR A 1 150 ? 10.219 20.156 -3.312 1 94.5 150 THR A O 1
ATOM 1216 N N . PRO A 1 151 ? 11.836 21.469 -4.164 1 93.75 151 PRO A N 1
ATOM 1217 C CA . PRO A 1 151 ? 12.43 21.703 -2.846 1 93.75 151 PRO A CA 1
ATOM 1218 C C . PRO A 1 151 ? 11.492 22.469 -1.909 1 93.75 151 PRO A C 1
ATOM 1220 O O . PRO A 1 151 ? 11.695 22.453 -0.691 1 93.75 151 PRO A O 1
ATOM 1223 N N . ASP A 1 152 ? 10.508 23.078 -2.436 1 96.12 152 ASP A N 1
ATOM 1224 C CA . ASP A 1 152 ? 9.594 23.891 -1.649 1 96.12 152 ASP A CA 1
ATOM 1225 C C . ASP A 1 152 ? 8.531 23.031 -0.973 1 96.12 152 ASP A C 1
ATOM 1227 O O . ASP A 1 152 ? 7.895 23.469 -0.005 1 96.12 152 ASP A O 1
ATOM 1231 N N . PHE A 1 153 ? 8.328 21.859 -1.414 1 96.75 153 PHE A N 1
ATOM 1232 C CA . PHE A 1 153 ? 7.219 21.031 -0.968 1 96.75 153 PHE A CA 1
ATOM 1233 C C . PHE A 1 153 ? 7.25 20.844 0.545 1 96.75 153 PHE A C 1
ATOM 1235 O O . PHE A 1 153 ? 6.234 21.016 1.219 1 96.75 153 PHE A O 1
ATOM 1242 N N . PRO A 1 154 ? 8.383 20.562 1.148 1 96.12 154 PRO A N 1
ATOM 1243 C CA . PRO A 1 154 ? 8.398 20.422 2.605 1 96.12 154 PRO A CA 1
ATOM 1244 C C . PRO A 1 154 ? 8.453 21.75 3.336 1 96.12 154 PRO A C 1
ATOM 1246 O O . PRO A 1 154 ? 8.305 21.812 4.559 1 96.12 154 PRO A O 1
ATOM 1249 N N . ASN A 1 155 ? 8.664 22.844 2.604 1 96.38 155 ASN A N 1
ATOM 1250 C CA . ASN A 1 155 ? 9.031 24.094 3.26 1 96.38 155 ASN A CA 1
ATOM 1251 C C . ASN A 1 155 ? 7.957 25.156 3.068 1 96.38 155 ASN A C 1
ATOM 1253 O O . ASN A 1 155 ? 8.094 26.281 3.568 1 96.38 155 ASN A O 1
ATOM 1257 N N . LYS A 1 156 ? 6.945 24.844 2.354 1 97.38 156 LYS A N 1
ATOM 1258 C CA . LYS A 1 156 ? 5.824 25.75 2.158 1 97.38 156 LYS A CA 1
ATOM 1259 C C . LYS A 1 156 ? 4.492 25.047 2.402 1 97.38 156 LYS A C 1
ATOM 1261 O O . LYS A 1 156 ? 4.391 23.828 2.262 1 97.38 156 LYS A O 1
ATOM 1266 N N . GLY A 1 157 ? 3.539 25.891 2.754 1 97.81 157 GLY A N 1
ATOM 1267 C CA . GLY A 1 157 ? 2.188 25.375 2.91 1 97.81 157 GLY A CA 1
ATOM 1268 C C . GLY A 1 157 ? 1.475 25.938 4.129 1 97.81 157 GLY A C 1
ATOM 1269 O O . GLY A 1 157 ? 2.002 26.812 4.816 1 97.81 157 GLY A O 1
ATOM 1270 N N . THR A 1 158 ? 0.307 25.469 4.188 1 98.06 158 THR A N 1
ATOM 1271 C CA . THR A 1 158 ? -0.52 25.719 5.363 1 98.06 158 THR A CA 1
ATOM 1272 C C . THR A 1 158 ? -0.51 24.516 6.297 1 98.06 158 THR A C 1
ATOM 1274 O O . THR A 1 158 ? 0.428 23.719 6.273 1 98.06 158 THR A O 1
ATOM 1277 N N . GLY A 1 159 ? -1.428 24.156 7.012 1 97.19 159 GLY A N 1
ATOM 1278 C CA . GLY A 1 159 ? -1.562 23.094 7.988 1 97.19 159 GLY A CA 1
ATOM 1279 C C . GLY A 1 159 ? -2.783 23.25 8.875 1 97.19 159 GLY A C 1
ATOM 1280 O O . GLY A 1 159 ? -3.396 24.312 8.914 1 97.19 159 GLY A O 1
ATOM 1281 N N . VAL A 1 160 ? -3.043 22.203 9.5 1 98.88 160 VAL A N 1
ATOM 1282 C CA . VAL A 1 160 ? -4.23 22.188 10.352 1 98.88 160 VAL A CA 1
ATOM 1283 C C . VAL A 1 160 ? -3.838 22.516 11.789 1 98.88 160 VAL A C 1
ATOM 1285 O O . VAL A 1 160 ? -2.896 21.922 12.336 1 98.88 160 VAL A O 1
ATOM 1288 N N . SER A 1 161 ? -4.508 23.453 12.383 1 98.75 161 SER A N 1
ATOM 1289 C CA . SER A 1 161 ? -4.203 23.844 13.75 1 98.75 161 SER A CA 1
ATOM 1290 C C . SER A 1 161 ? -4.555 22.75 14.742 1 98.75 161 SER A C 1
ATOM 1292 O O . SER A 1 161 ? -5.309 21.828 14.414 1 98.75 161 SER A O 1
ATOM 1294 N N . ARG A 1 162 ? -3.963 22.875 15.906 1 98.5 162 ARG A N 1
ATOM 1295 C CA . ARG A 1 162 ? -4.312 21.969 17 1 98.5 162 ARG A CA 1
ATOM 1296 C C . ARG A 1 162 ? -5.816 21.969 17.25 1 98.5 162 ARG A C 1
ATOM 1298 O O . ARG A 1 162 ? -6.434 20.906 17.328 1 98.5 162 ARG A O 1
ATOM 1305 N N . GLU A 1 163 ? -6.375 23.156 17.328 1 98.75 163 GLU A N 1
ATOM 1306 C CA . GLU A 1 163 ? -7.797 23.297 17.625 1 98.75 163 GLU A CA 1
ATOM 1307 C C . GLU A 1 163 ? -8.664 22.656 16.547 1 98.75 163 GLU A C 1
ATOM 1309 O O . GLU A 1 163 ? -9.656 22 16.844 1 98.75 163 GLU A O 1
ATOM 1314 N N . ALA A 1 164 ? -8.305 22.891 15.312 1 98.94 164 ALA A N 1
ATOM 1315 C CA . ALA A 1 164 ? -9.055 22.312 14.203 1 98.94 164 ALA A CA 1
ATOM 1316 C C . ALA A 1 164 ? -8.945 20.797 14.203 1 98.94 164 ALA A C 1
ATOM 1318 O O . ALA A 1 164 ? -9.93 20.094 13.922 1 98.94 164 ALA A O 1
ATOM 1319 N N . THR A 1 165 ? -7.75 20.266 14.477 1 98.94 165 THR A N 1
ATOM 1320 C CA . THR A 1 165 ? -7.555 18.828 14.57 1 98.94 165 THR A CA 1
ATOM 1321 C C . THR A 1 165 ? -8.438 18.234 15.664 1 98.94 165 THR A C 1
ATOM 1323 O O . THR A 1 165 ? -9.156 17.25 15.43 1 98.94 165 THR A O 1
ATOM 1326 N N . GLU A 1 166 ? -8.422 18.875 16.797 1 98.81 166 GLU A N 1
ATOM 1327 C CA . GLU A 1 166 ? -9.25 18.422 17.922 1 98.81 166 GLU A CA 1
ATOM 1328 C C . GLU A 1 166 ? -10.734 18.453 17.562 1 98.81 166 GLU A C 1
ATOM 1330 O O . GLU A 1 166 ? -11.484 17.547 17.906 1 98.81 166 GLU A O 1
ATOM 1335 N N . TRP A 1 167 ? -11.086 19.5 16.969 1 98.88 167 TRP A N 1
ATOM 1336 C CA . TRP A 1 167 ? -12.484 19.672 16.594 1 98.88 167 TRP A CA 1
ATOM 1337 C C . TRP A 1 167 ? -12.938 18.562 15.656 1 98.88 167 TRP A C 1
ATOM 1339 O O . TRP A 1 167 ? -14.023 18 15.828 1 98.88 167 TRP A O 1
ATOM 1349 N N . LEU A 1 168 ? -12.156 18.219 14.625 1 98.88 168 LEU A N 1
ATOM 1350 C CA . LEU A 1 168 ? -12.484 17.109 13.719 1 98.88 168 LEU A CA 1
ATOM 1351 C C . LEU A 1 168 ? -12.672 15.812 14.492 1 98.88 168 LEU A C 1
ATOM 1353 O O . LEU A 1 168 ? -13.641 15.086 14.258 1 98.88 168 LEU A O 1
ATOM 1357 N N . ILE A 1 169 ? -11.711 15.523 15.406 1 98.81 169 ILE A N 1
ATOM 1358 C CA . ILE A 1 169 ? -11.789 14.305 16.203 1 98.81 169 ILE A CA 1
ATOM 1359 C C . ILE A 1 169 ? -13.086 14.305 17.016 1 98.81 169 ILE A C 1
ATOM 1361 O O . ILE A 1 169 ? -13.781 13.289 17.094 1 98.81 169 ILE A O 1
ATOM 1365 N N . ASP A 1 170 ? -13.383 15.453 17.578 1 98.62 170 ASP A N 1
ATOM 1366 C CA . ASP A 1 170 ? -14.578 15.57 18.406 1 98.62 170 ASP A CA 1
ATOM 1367 C C . ASP A 1 170 ? -15.844 15.391 17.578 1 98.62 170 ASP A C 1
ATOM 1369 O O . ASP A 1 170 ? -16.906 15.062 18.125 1 98.62 170 ASP A O 1
ATOM 1373 N N . GLN A 1 171 ? -15.82 15.633 16.281 1 98.5 171 GLN A N 1
ATOM 1374 C CA . GLN A 1 171 ? -16.953 15.398 15.391 1 98.5 171 GLN A CA 1
ATOM 1375 C C . GLN A 1 171 ? -17.094 13.914 15.047 1 98.5 171 GLN A C 1
ATOM 1377 O O . GLN A 1 171 ? -18.031 13.516 14.352 1 98.5 171 GLN A O 1
ATOM 1382 N N . GLY A 1 172 ? -16.109 13.086 15.469 1 97.94 172 GLY A N 1
ATOM 1383 C CA . GLY A 1 172 ? -16.188 11.656 15.219 1 97.94 172 GLY A CA 1
ATOM 1384 C C . GLY A 1 172 ? -15.25 11.195 14.125 1 97.94 172 GLY A C 1
ATOM 1385 O O . GLY A 1 172 ? -15.289 10.039 13.711 1 97.94 172 GLY A O 1
ATOM 1386 N N . VAL A 1 173 ? -14.359 12.023 13.648 1 98.62 173 VAL A N 1
ATOM 1387 C CA . VAL A 1 173 ? -13.398 11.68 12.602 1 98.62 173 VAL A CA 1
ATOM 1388 C C . VAL A 1 173 ? -12.219 10.93 13.211 1 98.62 173 VAL A C 1
ATOM 1390 O O . VAL A 1 173 ? -11.562 11.43 14.125 1 98.62 173 VAL A O 1
ATOM 1393 N N . LYS A 1 174 ? -11.969 9.742 12.758 1 98.62 174 LYS A N 1
ATOM 1394 C CA . LYS A 1 174 ? -10.828 8.945 13.203 1 98.62 174 LYS A CA 1
ATOM 1395 C C . LYS A 1 174 ? -9.656 9.062 12.227 1 98.62 174 LYS A C 1
ATOM 1397 O O . LYS A 1 174 ? -8.5 9.094 12.633 1 98.62 174 LYS A O 1
ATOM 1402 N N . VAL A 1 175 ? -9.969 9.102 10.953 1 98.88 175 VAL A N 1
ATOM 1403 C CA . VAL A 1 175 ? -8.984 9.211 9.883 1 98.88 175 VAL A CA 1
ATOM 1404 C C . VAL A 1 175 ? -9.219 10.484 9.086 1 98.88 175 VAL A C 1
ATOM 1406 O O . VAL A 1 175 ? -10.352 10.766 8.672 1 98.88 175 VAL A O 1
ATOM 1409 N N . MET A 1 176 ? -8.188 11.258 8.883 1 98.94 176 MET A N 1
ATOM 1410 C CA . MET A 1 176 ? -8.219 12.484 8.086 1 98.94 176 MET A CA 1
ATOM 1411 C C . MET A 1 176 ? -6.957 12.609 7.23 1 98.94 176 MET A C 1
ATOM 1413 O O . MET A 1 176 ? -6.043 11.789 7.344 1 98.94 176 MET A O 1
ATOM 1417 N N . GLY A 1 177 ? -6.961 13.492 6.223 1 98.94 177 GLY A N 1
ATOM 1418 C CA . GLY A 1 177 ? -5.828 13.594 5.312 1 98.94 177 GLY A CA 1
ATOM 1419 C C . GLY A 1 177 ? -5.668 14.977 4.707 1 98.94 177 GLY A C 1
ATOM 1420 O O . GLY A 1 177 ? -6.578 15.805 4.797 1 98.94 177 GLY A O 1
ATOM 1421 N N . ILE A 1 178 ? -4.504 15.219 4.113 1 98.94 178 ILE A N 1
ATOM 1422 C CA . ILE A 1 178 ? -4.184 16.531 3.566 1 98.94 178 ILE A CA 1
ATOM 1423 C C . ILE A 1 178 ? -3.256 16.375 2.363 1 98.94 178 ILE A C 1
ATOM 1425 O O . ILE A 1 178 ? -2.471 15.43 2.295 1 98.94 178 ILE A O 1
ATOM 1429 N N . ASP A 1 179 ? -3.338 17.281 1.403 1 98.88 179 ASP A N 1
ATOM 1430 C CA . ASP A 1 179 ? -2.543 17.188 0.183 1 98.88 179 ASP A CA 1
ATOM 1431 C C . ASP A 1 179 ? -1.301 18.078 0.27 1 98.88 179 ASP A C 1
ATOM 1433 O O . ASP A 1 179 ? -0.849 18.625 -0.738 1 98.88 179 ASP A O 1
ATOM 1437 N N . GLN A 1 180 ? -0.776 18.312 1.363 1 98.19 180 GLN A N 1
ATOM 1438 C CA . GLN A 1 180 ? 0.514 18.953 1.571 1 98.19 180 GLN A CA 1
ATOM 1439 C C . GLN A 1 180 ? 1.509 18.016 2.23 1 98.19 180 GLN A C 1
ATOM 1441 O O . GLN A 1 180 ? 1.177 16.859 2.52 1 98.19 180 GLN A O 1
ATOM 1446 N N . TRP A 1 181 ? 2.771 18.469 2.441 1 97.62 181 TRP A N 1
ATOM 1447 C CA . TRP A 1 181 ? 3.846 17.609 2.936 1 97.62 181 TRP A CA 1
ATOM 1448 C C . TRP A 1 181 ? 3.482 17 4.285 1 97.62 181 TRP A C 1
ATOM 1450 O O . TRP A 1 181 ? 3.615 15.797 4.484 1 97.62 181 TRP A O 1
ATOM 1460 N N . GLY A 1 182 ? 3.023 17.766 5.152 1 98.19 182 GLY A N 1
ATOM 1461 C CA . GLY A 1 182 ? 2.639 17.328 6.484 1 98.19 182 GLY A CA 1
ATOM 1462 C C . GLY A 1 182 ? 1.315 17.906 6.945 1 98.19 182 GLY A C 1
ATOM 1463 O O . GLY A 1 182 ? 0.769 18.812 6.301 1 98.19 182 GLY A O 1
ATOM 1464 N N . TRP A 1 183 ? 0.804 17.406 8.078 1 98.81 183 TRP A N 1
ATOM 1465 C CA . TRP A 1 183 ? -0.472 17.812 8.656 1 98.81 183 TRP A CA 1
ATOM 1466 C C . TRP A 1 183 ? -0.38 19.219 9.266 1 98.81 183 TRP A C 1
ATOM 1468 O O . TRP A 1 183 ? -1.315 20 9.148 1 98.81 183 TRP A O 1
ATOM 1478 N N . ASP A 1 184 ? 0.793 19.547 9.812 1 98.69 184 ASP A N 1
ATOM 1479 C CA . ASP A 1 184 ? 1.07 20.828 10.461 1 98.69 184 ASP A CA 1
ATOM 1480 C C . ASP A 1 184 ? 1.608 21.844 9.461 1 98.69 184 ASP A C 1
ATOM 1482 O O . ASP A 1 184 ? 1.821 21.516 8.289 1 98.69 184 ASP A O 1
ATOM 1486 N N . LEU A 1 185 ? 1.791 23.109 9.969 1 98.38 185 LEU A N 1
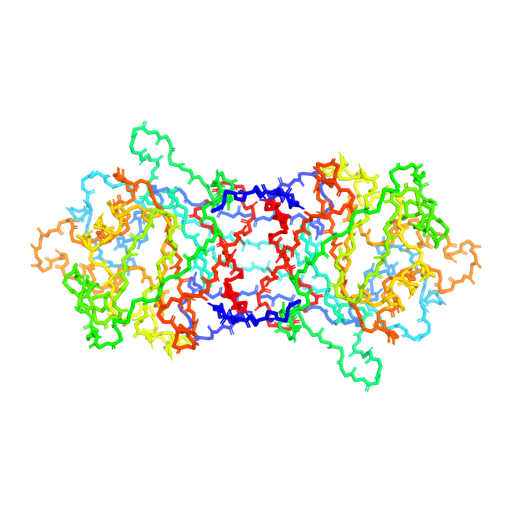ATOM 1487 C CA . LEU A 1 185 ? 2.627 24.062 9.242 1 98.38 185 LEU A CA 1
ATOM 1488 C C . LEU A 1 185 ? 4.023 23.5 9.016 1 98.38 185 LEU A C 1
ATOM 1490 O O . LEU A 1 185 ? 4.434 22.547 9.695 1 98.38 185 LEU A O 1
ATOM 1494 N N . PRO A 1 186 ? 4.727 24.016 7.992 1 97.69 186 PRO A N 1
ATOM 1495 C CA . PRO A 1 186 ? 6.066 23.484 7.715 1 97.69 186 PRO A CA 1
ATOM 1496 C C . PRO A 1 186 ? 6.957 23.469 8.953 1 97.69 186 PRO A C 1
ATOM 1498 O O . PRO A 1 186 ? 6.992 24.438 9.711 1 97.69 186 PRO A O 1
ATOM 1501 N N . LEU A 1 187 ? 7.691 22.406 9.133 1 95.75 187 LEU A N 1
ATOM 1502 C CA . LEU A 1 187 ? 8.438 22.125 10.359 1 95.75 187 LEU A CA 1
ATOM 1503 C C . LEU A 1 187 ? 9.445 23.234 10.648 1 95.75 187 LEU A C 1
ATOM 1505 O O . LEU A 1 187 ? 9.555 23.703 11.789 1 95.75 187 LEU A O 1
ATOM 1509 N N . LYS A 1 188 ? 10.164 23.656 9.641 1 95.31 188 LYS A N 1
ATOM 1510 C CA . LYS A 1 188 ? 11.164 24.703 9.836 1 95.31 188 LYS A CA 1
ATOM 1511 C C . LYS A 1 188 ? 10.516 26 10.297 1 95.31 188 LYS A C 1
ATOM 1513 O O . LYS A 1 188 ? 11.055 26.703 11.164 1 95.31 188 LYS A O 1
ATOM 1518 N N . PHE A 1 189 ? 9.453 26.328 9.68 1 97.5 189 PHE A N 1
ATOM 1519 C CA . PHE A 1 189 ? 8.703 27.516 10.094 1 97.5 189 PHE A CA 1
ATOM 1520 C C . PHE A 1 189 ? 8.266 27.391 11.547 1 97.5 189 PHE A C 1
ATOM 1522 O O . PHE A 1 189 ? 8.414 28.344 12.328 1 97.5 189 PHE A O 1
ATOM 1529 N N . MET A 1 190 ? 7.727 26.234 11.945 1 97.5 190 MET A N 1
ATOM 1530 C CA . MET A 1 190 ? 7.215 26.047 13.297 1 97.5 190 MET A CA 1
ATOM 1531 C C . MET A 1 190 ? 8.344 26.125 14.32 1 97.5 190 MET A C 1
ATOM 1533 O O . MET A 1 190 ? 8.164 26.656 15.414 1 97.5 190 MET A O 1
ATOM 1537 N N . ALA A 1 191 ? 9.461 25.516 13.992 1 96.38 191 ALA A N 1
ATOM 1538 C CA . ALA A 1 191 ? 10.609 25.609 14.891 1 96.38 191 ALA A CA 1
ATOM 1539 C C . ALA A 1 191 ? 11.031 27.047 15.109 1 96.38 191 ALA A C 1
ATOM 1541 O O . ALA A 1 191 ? 11.281 27.469 16.25 1 96.38 191 ALA A O 1
ATOM 1542 N N . GLN A 1 192 ? 11.117 27.797 14.055 1 96.81 192 GLN A N 1
ATOM 1543 C CA . GLN A 1 192 ? 11.477 29.203 14.133 1 96.81 192 GLN A CA 1
ATOM 1544 C C . GLN A 1 192 ? 10.445 29.984 14.945 1 96.81 192 GLN A C 1
ATOM 1546 O O . GLN A 1 192 ? 10.805 30.812 15.789 1 96.81 192 GLN A O 1
ATOM 1551 N N . LYS A 1 193 ? 9.227 29.734 14.688 1 97.19 193 LYS A N 1
ATOM 1552 C CA . LYS A 1 193 ? 8.156 30.438 15.391 1 97.19 193 LYS A CA 1
ATOM 1553 C C . LYS A 1 193 ? 8.156 30.078 16.875 1 97.19 193 LYS A C 1
ATOM 1555 O O . LYS A 1 193 ? 7.895 30.938 17.719 1 97.19 193 LYS A O 1
ATOM 1560 N N . ALA A 1 194 ? 8.352 28.812 17.172 1 97.19 194 ALA A N 1
ATOM 1561 C CA . ALA A 1 194 ? 8.461 28.406 18.562 1 97.19 194 ALA A CA 1
ATOM 1562 C C . ALA A 1 194 ? 9.57 29.172 19.281 1 97.19 194 ALA A C 1
ATOM 1564 O O . ALA A 1 194 ? 9.406 29.578 20.438 1 97.19 194 ALA A O 1
ATOM 1565 N N . LYS A 1 195 ? 10.68 29.375 18.656 1 96.5 195 LYS A N 1
ATOM 1566 C CA . LYS A 1 195 ? 11.789 30.141 19.203 1 96.5 195 LYS A CA 1
ATOM 1567 C C . LYS A 1 195 ? 11.383 31.594 19.422 1 96.5 195 LYS A C 1
ATOM 1569 O O . LYS A 1 195 ? 11.625 32.156 20.5 1 96.5 195 LYS A O 1
ATOM 1574 N N . GLU A 1 196 ? 10.766 32.156 18.438 1 97.62 196 GLU A N 1
ATOM 1575 C CA . GLU A 1 196 ? 10.344 33.562 18.516 1 97.62 196 GLU A CA 1
ATOM 1576 C C . GLU A 1 196 ? 9.352 33.781 19.656 1 97.62 196 GLU A C 1
ATOM 1578 O O . GLU A 1 196 ? 9.406 34.781 20.344 1 97.62 196 GLU A O 1
ATOM 1583 N N . LEU A 1 197 ? 8.5 32.812 19.828 1 97.25 197 LEU A N 1
ATOM 1584 C CA . LEU A 1 197 ? 7.441 32.938 20.812 1 97.25 197 LEU A CA 1
ATOM 1585 C C . LEU A 1 197 ? 7.906 32.406 22.172 1 97.25 197 LEU A C 1
ATOM 1587 O O . LEU A 1 197 ? 7.219 32.562 23.188 1 97.25 197 LEU A O 1
ATOM 1591 N N . ASN A 1 198 ? 9.023 31.75 22.203 1 97.31 198 ASN A N 1
ATOM 1592 C CA . ASN A 1 198 ? 9.484 31.031 23.375 1 97.31 198 ASN A CA 1
ATOM 1593 C C . ASN A 1 198 ? 8.398 30.109 23.938 1 97.31 198 ASN A C 1
ATOM 1595 O O . ASN A 1 198 ? 8.086 30.156 25.125 1 97.31 198 ASN A O 1
ATOM 1599 N N . ASP A 1 199 ? 7.773 29.406 23.047 1 97.12 199 ASP A N 1
ATOM 1600 C CA . ASP A 1 199 ? 6.648 28.531 23.375 1 97.12 199 ASP A CA 1
ATOM 1601 C C . ASP A 1 199 ? 6.895 27.109 22.891 1 97.12 199 ASP A C 1
ATOM 1603 O O . ASP A 1 199 ? 6.723 26.812 21.719 1 97.12 199 ASP A O 1
ATOM 1607 N N . PRO A 1 200 ? 7.191 26.188 23.781 1 95.25 200 PRO A N 1
ATOM 1608 C CA . PRO A 1 200 ? 7.449 24.797 23.391 1 95.25 200 PRO A CA 1
ATOM 1609 C C . PRO A 1 200 ? 6.223 24.109 22.797 1 95.25 200 PRO A C 1
ATOM 1611 O O . PRO A 1 200 ? 6.355 23.156 22.031 1 95.25 200 PRO A O 1
ATOM 1614 N N . GLU A 1 201 ? 5.047 24.641 23.078 1 95.94 201 GLU A N 1
ATOM 1615 C CA . GLU A 1 201 ? 3.816 23.953 22.688 1 95.94 201 GLU A CA 1
ATOM 1616 C C . GLU A 1 201 ? 3.451 24.234 21.234 1 95.94 201 GLU A C 1
ATOM 1618 O O . GLU A 1 201 ? 2.572 23.594 20.672 1 95.94 201 GLU A O 1
ATOM 1623 N N . TYR A 1 202 ? 4.16 25.141 20.625 1 96.06 202 TYR A N 1
ATOM 1624 C CA . TYR A 1 202 ? 3.84 25.547 19.266 1 96.06 202 TYR A CA 1
ATOM 1625 C C . TYR A 1 202 ? 4.301 24.5 18.266 1 96.06 202 TYR A C 1
ATOM 1627 O O . TYR A 1 202 ? 3.652 24.281 17.234 1 96.06 202 TYR A O 1
ATOM 1635 N N . PHE A 1 203 ? 5.395 23.828 18.547 1 96.06 203 PHE A N 1
ATOM 1636 C CA . PHE A 1 203 ? 6.016 22.906 17.609 1 96.06 203 PHE A CA 1
ATOM 1637 C C . PHE A 1 203 ? 5.203 21.625 17.469 1 96.06 203 PHE A C 1
ATOM 1639 O O . PHE A 1 203 ? 4.898 20.969 18.469 1 96.06 203 PHE A O 1
ATOM 1646 N N . TRP A 1 204 ? 4.875 21.328 16.219 1 97.06 204 TRP A N 1
ATOM 1647 C CA . TRP A 1 204 ? 4.266 20.062 15.859 1 97.06 204 TRP A CA 1
ATOM 1648 C C . TRP A 1 204 ? 2.928 19.875 16.562 1 97.06 204 TRP A C 1
ATOM 1650 O O . TRP A 1 204 ? 2.551 18.75 16.906 1 97.06 204 TRP A O 1
ATOM 1660 N N . GLU A 1 205 ? 2.197 20.922 16.859 1 96.81 205 GLU A N 1
ATOM 1661 C CA . GLU A 1 205 ? 1.024 20.938 17.734 1 96.81 205 GLU A CA 1
ATOM 1662 C C . GLU A 1 205 ? -0.122 20.141 17.125 1 96.81 205 GLU A C 1
ATOM 1664 O O . GLU A 1 205 ? -0.884 19.5 17.859 1 96.81 205 GLU A O 1
ATOM 1669 N N . GLY A 1 206 ? -0.358 20.109 15.82 1 97.88 206 GLY A N 1
ATOM 1670 C CA . GLY A 1 206 ? -1.405 19.312 15.203 1 97.88 206 GLY A CA 1
ATOM 1671 C C . GLY A 1 206 ? -1.221 17.812 15.406 1 97.88 206 GLY A C 1
ATOM 1672 O O . GLY A 1 206 ? -2.139 17.125 15.859 1 97.88 206 GLY A O 1
ATOM 1673 N N . HIS A 1 207 ? -0.009 17.375 15.133 1 98.5 207 HIS A N 1
ATOM 1674 C CA . HIS A 1 207 ? 0.312 15.969 15.344 1 98.5 207 HIS A CA 1
ATOM 1675 C C . HIS A 1 207 ? 0.133 15.57 16.797 1 98.5 207 HIS A C 1
ATOM 1677 O O . HIS A 1 207 ? -0.411 14.508 17.109 1 98.5 207 HIS A O 1
ATOM 1683 N N . ARG A 1 208 ? 0.549 16.406 17.688 1 97.38 208 ARG A N 1
ATOM 1684 C CA . ARG A 1 208 ? 0.622 16.047 19.109 1 97.38 208 ARG A CA 1
ATOM 1685 C C . ARG A 1 208 ? -0.772 15.953 19.719 1 97.38 208 ARG A C 1
ATOM 1687 O O . ARG A 1 208 ? -0.931 15.461 20.844 1 97.38 208 ARG A O 1
ATOM 1694 N N . VAL A 1 209 ? -1.809 16.375 19.016 1 98.31 209 VAL A N 1
ATOM 1695 C CA . VAL A 1 209 ? -3.164 16.062 19.453 1 98.31 209 VAL A CA 1
ATOM 1696 C C . VAL A 1 209 ? -3.326 14.555 19.594 1 98.31 209 VAL A C 1
ATOM 1698 O O . VAL A 1 209 ? -4.047 14.086 20.484 1 98.31 209 VAL A O 1
ATOM 1701 N N . GLY A 1 210 ? -2.584 13.82 18.828 1 97.88 210 GLY A N 1
ATOM 1702 C CA . GLY A 1 210 ? -2.666 12.367 18.812 1 97.88 210 GLY A CA 1
ATOM 1703 C C . GLY A 1 210 ? -2.131 11.727 20.078 1 97.88 210 GLY A C 1
ATOM 1704 O O . GLY A 1 210 ? -2.373 10.539 20.328 1 97.88 210 GLY A O 1
ATOM 1705 N N . ILE A 1 211 ? -1.383 12.453 20.844 1 96.94 211 ILE A N 1
ATOM 1706 C CA . ILE A 1 211 ? -0.902 11.914 22.109 1 96.94 211 ILE A CA 1
ATOM 1707 C C . ILE A 1 211 ? -2.02 11.969 23.156 1 96.94 211 ILE A C 1
ATOM 1709 O O . ILE A 1 211 ? -1.938 11.312 24.188 1 96.94 211 ILE A O 1
ATOM 1713 N N . GLU A 1 212 ? -3.029 12.797 22.859 1 97 212 GLU A N 1
ATOM 1714 C CA . GLU A 1 212 ? -4.152 12.961 23.781 1 97 212 GLU A CA 1
ATOM 1715 C C . GLU A 1 212 ? -5.387 12.219 23.281 1 97 212 GLU A C 1
ATOM 1717 O O . GLU A 1 212 ? -6.152 11.664 24.078 1 97 212 GLU A O 1
ATOM 1722 N N . LYS A 1 213 ? -5.617 12.281 22 1 98.31 213 LYS A N 1
ATOM 1723 C CA . LYS A 1 213 ? -6.758 11.641 21.359 1 98.31 213 LYS A CA 1
ATOM 1724 C C . LYS A 1 213 ? -6.309 10.773 20.188 1 98.31 213 LYS A C 1
ATOM 1726 O O . LYS A 1 213 ? -5.625 11.258 19.266 1 98.31 213 LYS A O 1
ATOM 1731 N N . GLU A 1 214 ? -6.73 9.539 20.188 1 98.5 214 GLU A N 1
ATOM 1732 C CA . GLU A 1 214 ? -6.312 8.609 19.141 1 98.5 214 GLU A CA 1
ATOM 1733 C C . GLU A 1 214 ? -6.93 8.984 17.797 1 98.5 214 GLU A C 1
ATOM 1735 O O . GLU A 1 214 ? -8.148 9.109 17.672 1 98.5 214 GLU A O 1
ATOM 1740 N N . TYR A 1 215 ? -6.113 9.242 16.828 1 98.69 215 TYR A N 1
ATOM 1741 C CA . TYR A 1 215 ? -6.531 9.445 15.445 1 98.69 215 TYR A CA 1
ATOM 1742 C C . TYR A 1 215 ? -5.383 9.172 14.477 1 98.69 215 TYR A C 1
ATOM 1744 O O . TYR A 1 215 ? -4.25 8.93 14.906 1 98.69 215 TYR A O 1
ATOM 1752 N N . LEU A 1 216 ? -5.645 9.078 13.234 1 98.81 216 LEU A N 1
ATOM 1753 C CA . LEU A 1 216 ? -4.668 8.922 12.156 1 98.81 216 LEU A CA 1
ATOM 1754 C C . LEU A 1 216 ? -4.844 10.016 11.102 1 98.81 216 LEU A C 1
ATOM 1756 O O . LEU A 1 216 ? -5.961 10.484 10.875 1 98.81 216 LEU A O 1
ATOM 1760 N N . HIS A 1 217 ? -3.768 10.328 10.422 1 98.75 217 HIS A N 1
ATOM 1761 C CA . HIS A 1 217 ? -3.982 11.18 9.258 1 98.75 217 HIS A CA 1
ATOM 1762 C C . HIS A 1 217 ? -3.059 10.789 8.109 1 98.75 217 HIS A C 1
ATOM 1764 O O . HIS A 1 217 ? -1.999 10.203 8.328 1 98.75 217 HIS A O 1
ATOM 1770 N N . ILE A 1 218 ? -3.529 11.094 6.953 1 98.94 218 ILE A N 1
ATOM 1771 C CA . ILE A 1 218 ? -2.842 10.867 5.688 1 98.94 218 ILE A CA 1
ATOM 1772 C C . ILE A 1 218 ? -2.102 12.133 5.266 1 98.94 218 ILE A C 1
ATOM 1774 O O . ILE A 1 218 ? -2.633 13.242 5.395 1 98.94 218 ILE A O 1
ATOM 1778 N N . GLU A 1 219 ? -0.903 11.969 4.836 1 98.94 219 GLU A N 1
ATOM 1779 C CA . GLU A 1 219 ? -0.131 13.086 4.305 1 98.94 219 GLU A CA 1
ATOM 1780 C C . GLU A 1 219 ? 0.282 12.836 2.857 1 98.94 219 GLU A C 1
ATOM 1782 O O . GLU A 1 219 ? 0.33 11.688 2.408 1 98.94 219 GLU A O 1
ATOM 1787 N N . GLN A 1 220 ? 0.538 13.945 2.135 1 98.69 220 GLN A N 1
ATOM 1788 C CA . GLN A 1 220 ? 1.059 13.969 0.771 1 98.69 220 GLN A CA 1
ATOM 1789 C C . GLN A 1 220 ? 0.063 13.352 -0.207 1 98.69 220 GLN A C 1
ATOM 1791 O O . GLN A 1 220 ? 0.453 12.617 -1.116 1 98.69 220 GLN A O 1
ATOM 1796 N N . LEU A 1 221 ? -1.208 13.594 0.07 1 98.94 221 LEU A N 1
ATOM 1797 C CA . LEU A 1 221 ? -2.229 13.281 -0.926 1 98.94 221 LEU A CA 1
ATOM 1798 C C . LEU A 1 221 ? -2.084 14.18 -2.15 1 98.94 221 LEU A C 1
ATOM 1800 O O . LEU A 1 221 ? -1.438 15.227 -2.084 1 98.94 221 LEU A O 1
ATOM 1804 N N . THR A 1 222 ? -2.668 13.742 -3.229 1 98.81 222 THR A N 1
ATOM 1805 C CA . THR A 1 222 ? -2.742 14.578 -4.426 1 98.81 222 THR A CA 1
ATOM 1806 C C . THR A 1 222 ? -4.125 14.477 -5.066 1 98.81 222 THR A C 1
ATOM 1808 O O . THR A 1 222 ? -4.926 13.617 -4.695 1 98.81 222 THR A O 1
ATOM 1811 N N . ASN A 1 223 ? -4.445 15.414 -5.918 1 98.81 223 ASN A N 1
ATOM 1812 C CA . ASN A 1 223 ? -5.594 15.32 -6.816 1 98.81 223 ASN A CA 1
ATOM 1813 C C . ASN A 1 223 ? -6.91 15.469 -6.059 1 98.81 223 ASN A C 1
ATOM 1815 O O . ASN A 1 223 ? -7.941 14.961 -6.496 1 98.81 223 ASN A O 1
ATOM 1819 N N . LEU A 1 224 ? -6.91 16.203 -4.93 1 98.88 224 LEU A N 1
ATOM 1820 C CA . LEU A 1 224 ? -8.141 16.375 -4.172 1 98.88 224 LEU A CA 1
ATOM 1821 C C . LEU A 1 224 ? -9.117 17.297 -4.91 1 98.88 224 LEU A C 1
ATOM 1823 O O . LEU A 1 224 ? -10.328 17.234 -4.691 1 98.88 224 LEU A O 1
ATOM 1827 N N . SER A 1 225 ? -8.617 18.109 -5.801 1 98.62 225 SER A N 1
ATOM 1828 C CA . SER A 1 225 ? -9.453 19.031 -6.57 1 98.62 225 SER A CA 1
ATOM 1829 C C . SER A 1 225 ? -10.383 18.266 -7.508 1 98.62 225 SER A C 1
ATOM 1831 O O . SER A 1 225 ? -11.352 18.844 -8.016 1 98.62 225 SER A O 1
ATOM 1833 N N . ALA A 1 226 ? -10.102 17.016 -7.789 1 98.56 226 ALA A N 1
ATOM 1834 C CA . ALA A 1 226 ? -10.922 16.219 -8.695 1 98.56 226 ALA A CA 1
ATOM 1835 C C . ALA A 1 226 ? -12.164 15.68 -7.992 1 98.56 226 ALA A C 1
ATOM 1837 O O . ALA A 1 226 ? -13.078 15.172 -8.641 1 98.56 226 ALA A O 1
ATOM 1838 N N . LEU A 1 227 ? -12.258 15.852 -6.688 1 98.69 227 LEU A N 1
ATOM 1839 C CA . LEU A 1 227 ? -13.336 15.25 -5.906 1 98.69 227 LEU A CA 1
ATOM 1840 C C . LEU A 1 227 ? -14.461 16.25 -5.668 1 98.69 227 LEU A C 1
ATOM 1842 O O . LEU A 1 227 ? -14.211 17.453 -5.492 1 98.69 227 LEU A O 1
ATOM 1846 N N . PRO A 1 228 ? -15.75 15.773 -5.68 1 98.44 228 PRO A N 1
ATOM 1847 C CA . PRO A 1 228 ? -16.812 16.594 -5.09 1 98.44 228 PRO A CA 1
ATOM 1848 C C . PRO A 1 228 ? -16.672 16.719 -3.574 1 98.44 228 PRO A C 1
ATOM 1850 O O . PRO A 1 228 ? -15.898 15.992 -2.951 1 98.44 228 PRO A O 1
ATOM 1853 N N . PRO A 1 229 ? -17.375 17.688 -2.996 1 98.75 229 PRO A N 1
ATOM 1854 C CA . PRO A 1 229 ? -17.25 17.891 -1.551 1 98.75 229 PRO A CA 1
ATOM 1855 C C . PRO A 1 229 ? -17.656 16.656 -0.748 1 98.75 229 PRO A C 1
ATOM 1857 O O . PRO A 1 229 ? -17.172 16.453 0.37 1 98.75 229 PRO A O 1
ATOM 1860 N N . ALA A 1 230 ? -18.594 15.859 -1.256 1 98.56 230 ALA A N 1
ATOM 1861 C CA . ALA A 1 230 ? -19.047 14.609 -0.645 1 98.56 230 ALA A CA 1
ATOM 1862 C C . ALA A 1 230 ? -19.641 13.672 -1.691 1 98.56 230 ALA A C 1
ATOM 1864 O O . ALA A 1 230 ? -19.672 14 -2.879 1 98.56 230 ALA A O 1
ATOM 1865 N N . GLY A 1 231 ? -19.969 12.391 -1.236 1 97.75 231 GLY A N 1
ATOM 1866 C CA . GLY A 1 231 ? -20.609 11.469 -2.158 1 97.75 231 GLY A CA 1
ATOM 1867 C C . GLY A 1 231 ? -19.656 10.438 -2.734 1 97.75 231 GLY A C 1
ATOM 1868 O O . GLY A 1 231 ? -19.875 9.93 -3.832 1 97.75 231 GLY A O 1
ATOM 1869 N N . PHE A 1 232 ? -18.594 10.18 -2.117 1 98.25 232 PHE A N 1
ATOM 1870 C CA . PHE A 1 232 ? -17.625 9.164 -2.51 1 98.25 232 PHE A CA 1
ATOM 1871 C C . PHE A 1 232 ? -17.109 8.406 -1.292 1 98.25 232 PHE A C 1
ATOM 1873 O O . PHE A 1 232 ? -17.312 8.844 -0.155 1 98.25 232 PHE A O 1
ATOM 1880 N N . LYS A 1 233 ? -16.5 7.246 -1.49 1 97.75 233 LYS A N 1
ATOM 1881 C CA . LYS A 1 233 ? -15.789 6.516 -0.446 1 97.75 233 LYS A CA 1
ATOM 1882 C C . LYS A 1 233 ? -14.281 6.707 -0.573 1 97.75 233 LYS A C 1
ATOM 1884 O O . LYS A 1 233 ? -13.766 6.957 -1.668 1 97.75 233 LYS A O 1
ATOM 1889 N N . VAL A 1 234 ? -13.641 6.676 0.534 1 98.69 234 VAL A N 1
ATOM 1890 C CA . VAL A 1 234 ? -1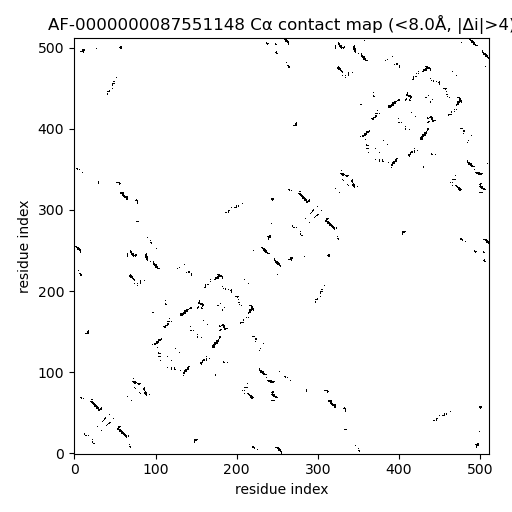2.18 6.703 0.558 1 98.69 234 VAL A CA 1
ATOM 1891 C C . VAL A 1 234 ? -11.648 5.34 0.988 1 98.69 234 VAL A C 1
ATOM 1893 O O . VAL A 1 234 ? -12.156 4.738 1.934 1 98.69 234 VAL A O 1
ATOM 1896 N N . CYS A 1 235 ? -10.656 4.863 0.252 1 98.31 235 CYS A N 1
ATOM 1897 C CA . CYS A 1 235 ? -9.875 3.682 0.6 1 98.31 235 CYS A CA 1
ATOM 1898 C C . CYS A 1 235 ? -8.43 4.051 0.904 1 98.31 235 CYS A C 1
ATOM 1900 O O . CYS A 1 235 ? -7.73 4.602 0.051 1 98.31 235 CYS A O 1
ATOM 1902 N N . VAL A 1 236 ? -7.961 3.783 2.08 1 98.56 236 VAL A N 1
ATOM 1903 C CA . VAL A 1 236 ? -6.582 4.051 2.471 1 98.56 236 VAL A CA 1
ATOM 1904 C C . VAL A 1 236 ? -6.047 2.891 3.309 1 98.56 236 VAL A C 1
ATOM 1906 O O . VAL A 1 236 ? -5.637 3.082 4.453 1 98.56 236 VAL A O 1
ATOM 1909 N N . PHE A 1 237 ? -5.961 1.693 2.783 1 98.69 237 PHE A N 1
ATOM 1910 C CA . PHE A 1 237 ? -5.406 0.539 3.48 1 98.69 237 PHE A CA 1
ATOM 1911 C C . PHE A 1 237 ? -3.883 0.563 3.439 1 98.69 237 PHE A C 1
ATOM 1913 O O . PHE A 1 237 ? -3.281 0.397 2.377 1 98.69 237 PHE A O 1
ATOM 1920 N N . PRO A 1 238 ? -3.26 0.758 4.527 1 98.88 238 PRO A N 1
ATOM 1921 C CA . PRO A 1 238 ? -1.8 0.863 4.566 1 98.88 238 PRO A CA 1
ATOM 1922 C C . PRO A 1 238 ? -1.108 -0.496 4.484 1 98.88 238 PRO A C 1
ATOM 1924 O O . PRO A 1 238 ? -1.67 -1.506 4.918 1 98.88 238 PRO A O 1
ATOM 1927 N N . LEU A 1 239 ? 0.107 -0.509 3.926 1 98.88 239 LEU A N 1
ATOM 1928 C CA . LEU A 1 239 ? 0.905 -1.724 4.059 1 98.88 239 LEU A CA 1
ATOM 1929 C C . LEU A 1 239 ? 0.975 -2.172 5.512 1 98.88 239 LEU A C 1
ATOM 1931 O O . LEU A 1 239 ? 1.085 -1.343 6.418 1 98.88 239 LEU A O 1
ATOM 1935 N N . LYS A 1 240 ? 0.942 -3.469 5.727 1 98.88 240 LYS A N 1
ATOM 1936 C CA . LYS A 1 240 ? 0.884 -4.035 7.07 1 98.88 240 LYS A CA 1
ATOM 1937 C C . LYS A 1 240 ? 2.281 -4.18 7.668 1 98.88 240 LYS A C 1
ATOM 1939 O O . LYS A 1 240 ? 2.725 -5.293 7.957 1 98.88 240 LYS A O 1
ATOM 1944 N N . ILE A 1 241 ? 2.957 -3.113 7.918 1 98.88 241 ILE A N 1
ATOM 1945 C CA . ILE A 1 241 ? 4.32 -3.096 8.43 1 98.88 241 ILE A CA 1
ATOM 1946 C C . ILE A 1 241 ? 4.301 -3.266 9.945 1 98.88 241 ILE A C 1
ATOM 1948 O O . ILE A 1 241 ? 3.846 -2.379 10.672 1 98.88 241 ILE A O 1
ATOM 1952 N N . VAL A 1 242 ? 4.805 -4.344 10.414 1 98.69 242 VAL A N 1
ATOM 1953 C CA . VAL A 1 242 ? 4.793 -4.648 11.844 1 98.69 242 VAL A CA 1
ATOM 1954 C C . VAL A 1 242 ? 5.648 -3.629 12.594 1 98.69 242 VAL A C 1
ATOM 1956 O O . VAL A 1 242 ? 6.805 -3.395 12.242 1 98.69 242 VAL A O 1
ATOM 1959 N N . GLY A 1 243 ? 5.043 -2.971 13.562 1 98.56 243 GLY A N 1
ATOM 1960 C CA . GLY A 1 243 ? 5.766 -2.02 14.391 1 98.56 243 GLY A CA 1
ATOM 1961 C C . GLY A 1 243 ? 5.938 -0.665 13.734 1 98.56 243 GLY A C 1
ATOM 1962 O O . GLY A 1 243 ? 6.68 0.185 14.234 1 98.56 243 GLY A O 1
ATOM 1963 N N . GLY A 1 244 ? 5.309 -0.414 12.625 1 98.75 244 GLY A N 1
ATOM 1964 C CA . GLY A 1 244 ? 5.531 0.796 11.852 1 98.75 244 GLY A CA 1
ATOM 1965 C C . GLY A 1 244 ? 4.883 2.025 12.453 1 98.75 244 GLY A C 1
ATOM 1966 O O . GLY A 1 244 ? 3.764 1.952 12.969 1 98.75 244 GLY A O 1
ATOM 1967 N N . SER A 1 245 ? 5.562 3.172 12.398 1 98.81 245 SER A N 1
ATOM 1968 C CA . SER A 1 245 ? 5.043 4.473 12.805 1 98.81 245 SER A CA 1
ATOM 1969 C C . SER A 1 245 ? 4.066 5.031 11.773 1 98.81 245 SER A C 1
ATOM 1971 O O . SER A 1 245 ? 3.336 5.98 12.055 1 98.81 245 SER A O 1
ATOM 1973 N N . ALA A 1 246 ? 4.105 4.586 10.641 1 98.88 246 ALA A N 1
ATOM 1974 C CA . ALA A 1 246 ? 3.299 4.887 9.461 1 98.88 246 ALA A CA 1
ATOM 1975 C C . ALA A 1 246 ? 3.375 3.758 8.438 1 98.88 246 ALA A C 1
ATOM 1977 O O . ALA A 1 246 ? 4.039 2.746 8.672 1 98.88 246 ALA A O 1
ATOM 1978 N N . ALA A 1 247 ? 2.674 3.922 7.387 1 98.88 247 ALA A N 1
ATOM 1979 C CA . ALA A 1 247 ? 2.895 3.078 6.215 1 98.88 247 ALA A CA 1
ATOM 1980 C C . ALA A 1 247 ? 2.447 3.785 4.941 1 98.88 247 ALA A C 1
ATOM 1982 O O . ALA A 1 247 ? 1.453 4.516 4.945 1 98.88 247 ALA A O 1
ATOM 1983 N N . PRO A 1 248 ? 3.211 3.543 3.836 1 98.81 248 PRO A N 1
ATOM 1984 C CA . PRO A 1 248 ? 2.672 3.928 2.529 1 98.81 248 PRO A CA 1
ATOM 1985 C C . PRO A 1 248 ? 1.356 3.223 2.203 1 98.81 248 PRO A C 1
ATOM 1987 O O . PRO A 1 248 ? 1.123 2.102 2.662 1 98.81 248 PRO A O 1
ATOM 1990 N N . ALA A 1 249 ? 0.538 3.883 1.524 1 98.81 249 ALA A N 1
ATOM 1991 C CA . ALA A 1 249 ? -0.742 3.354 1.062 1 98.81 249 ALA A CA 1
ATOM 1992 C C . ALA A 1 249 ? -1.109 3.92 -0.306 1 98.81 249 ALA A C 1
ATOM 1994 O O . ALA A 1 249 ? -0.701 5.027 -0.655 1 98.81 249 ALA A O 1
ATOM 1995 N N . ARG A 1 250 ? -1.729 3.092 -1.116 1 98.94 250 ARG A N 1
ATOM 1996 C CA . ARG A 1 250 ? -2.42 3.643 -2.277 1 98.94 250 ARG A CA 1
ATOM 1997 C C . ARG A 1 250 ? -3.801 4.168 -1.897 1 98.94 250 ARG A C 1
ATOM 1999 O O . ARG A 1 250 ? -4.727 3.385 -1.681 1 98.94 250 ARG A O 1
ATOM 2006 N N . VAL A 1 251 ? -3.928 5.441 -1.82 1 98.94 251 VAL A N 1
ATOM 2007 C CA . VAL A 1 251 ? -5.18 6.078 -1.421 1 98.94 251 VAL A CA 1
ATOM 2008 C C . VAL A 1 251 ? -6.012 6.41 -2.658 1 98.94 251 VAL A C 1
ATOM 2010 O O . VAL A 1 251 ? -5.5 6.992 -3.617 1 98.94 251 VAL A O 1
ATOM 2013 N N . VAL A 1 252 ? -7.289 6.008 -2.641 1 98.88 252 VAL A N 1
ATOM 2014 C CA . VAL A 1 252 ? -8.172 6.285 -3.768 1 98.88 252 VAL A CA 1
ATOM 2015 C C . VAL A 1 252 ? -9.539 6.734 -3.254 1 98.88 252 VAL A C 1
ATOM 2017 O O . VAL A 1 252 ? -9.891 6.48 -2.098 1 98.88 252 VAL A O 1
ATOM 2020 N N . ALA A 1 253 ? -10.234 7.406 -4.07 1 98.81 253 ALA A N 1
ATOM 2021 C CA . ALA A 1 253 ? -11.664 7.652 -3.898 1 98.81 253 ALA A CA 1
ATOM 2022 C C . ALA A 1 253 ? -12.484 6.809 -4.871 1 98.81 253 ALA A C 1
ATOM 2024 O O . ALA A 1 253 ? -12.102 6.637 -6.031 1 98.81 253 ALA A O 1
ATOM 2025 N N . ILE A 1 254 ? -13.5 6.242 -4.402 1 98 254 ILE A N 1
ATOM 2026 C CA . ILE A 1 254 ? -14.438 5.461 -5.211 1 98 254 ILE A CA 1
ATOM 2027 C C . ILE A 1 254 ? -15.766 6.207 -5.332 1 98 254 ILE A C 1
ATOM 2029 O O . ILE A 1 254 ? -16.438 6.453 -4.328 1 98 254 ILE A O 1
ATOM 2033 N N . ILE A 1 255 ? -16.094 6.559 -6.566 1 95.94 255 ILE A N 1
ATOM 2034 C CA . ILE A 1 255 ? -17.359 7.219 -6.852 1 95.94 255 ILE A CA 1
ATOM 2035 C C . ILE A 1 255 ? -18.312 6.23 -7.512 1 95.94 255 ILE A C 1
ATOM 2037 O O . ILE A 1 255 ? -18.016 5.691 -8.578 1 95.94 255 ILE A O 1
ATOM 2041 N N . GLU A 1 256 ? -19.391 5.883 -6.895 1 86.62 256 GLU A N 1
ATOM 2042 C CA . GLU A 1 256 ? -20.359 4.926 -7.426 1 86.62 256 GLU A CA 1
ATOM 2043 C C . GLU A 1 256 ? -21.406 5.621 -8.297 1 86.62 256 GLU A C 1
ATOM 2045 O O . GLU A 1 256 ? -21.797 6.762 -8.023 1 86.62 256 GLU A O 1
ATOM 2050 N N . MET B 1 1 ? -24.062 1.8 7.16 1 49.97 1 MET B N 1
ATOM 2051 C CA . MET B 1 1 ? -24.062 0.349 6.992 1 49.97 1 MET B CA 1
ATOM 2052 C C . MET B 1 1 ? -22.719 -0.25 7.379 1 49.97 1 MET B C 1
ATOM 2054 O O . MET B 1 1 ? -21.672 0.292 7.023 1 49.97 1 MET B O 1
ATOM 2058 N N . GLU B 1 2 ? -22.688 -1.091 8.367 1 73.62 2 GLU B N 1
ATOM 2059 C CA . GLU B 1 2 ? -21.484 -1.616 9.008 1 73.62 2 GLU B CA 1
ATOM 2060 C C . GLU B 1 2 ? -20.781 -2.631 8.117 1 73.62 2 GLU B C 1
ATOM 2062 O O . GLU B 1 2 ? -21.422 -3.48 7.5 1 73.62 2 GLU B O 1
ATOM 2067 N N . HIS B 1 3 ? -19.641 -2.344 7.469 1 88.25 3 HIS B N 1
ATOM 2068 C CA . HIS B 1 3 ? -18.844 -3.271 6.672 1 88.25 3 HIS B CA 1
ATOM 2069 C C . HIS B 1 3 ? -17.844 -4.031 7.539 1 88.25 3 HIS B C 1
ATOM 2071 O O . HIS B 1 3 ? -17.344 -3.496 8.531 1 88.25 3 HIS B O 1
ATOM 2077 N N . GLN B 1 4 ? -17.812 -5.301 7.145 1 95.38 4 GLN B N 1
ATOM 2078 C CA . GLN B 1 4 ? -16.734 -6.098 7.699 1 95.38 4 GLN B CA 1
ATOM 2079 C C . GLN B 1 4 ? -15.547 -6.16 6.734 1 95.38 4 GLN B C 1
ATOM 2081 O O . GLN B 1 4 ? -15.727 -6.391 5.535 1 95.38 4 GLN B O 1
ATOM 2086 N N . ILE B 1 5 ? -14.383 -5.871 7.27 1 98.38 5 ILE B N 1
ATOM 2087 C CA . ILE B 1 5 ? -13.172 -5.934 6.449 1 98.38 5 ILE B CA 1
ATOM 2088 C C . ILE B 1 5 ? -12.336 -7.141 6.859 1 98.38 5 ILE B C 1
ATOM 2090 O O . ILE B 1 5 ? -12.023 -7.316 8.039 1 98.38 5 ILE B O 1
ATOM 2094 N N . ILE B 1 6 ? -12.008 -8 5.969 1 98.75 6 ILE B N 1
ATOM 2095 C CA . ILE B 1 6 ? -11.141 -9.156 6.191 1 98.75 6 ILE B CA 1
ATOM 2096 C C . ILE B 1 6 ? -9.766 -8.898 5.582 1 98.75 6 ILE B C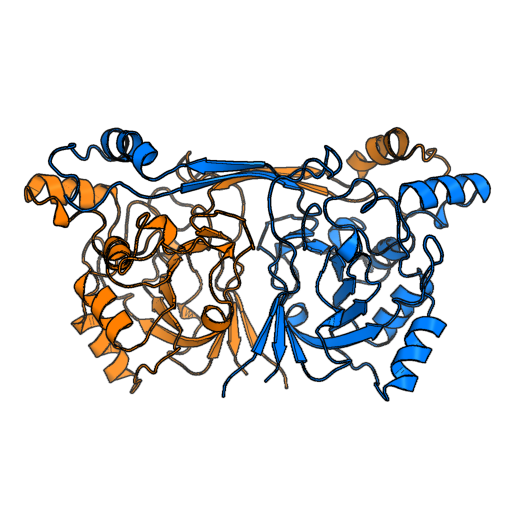 1
ATOM 2098 O O . ILE B 1 6 ? -9.648 -8.633 4.383 1 98.75 6 ILE B O 1
ATOM 2102 N N . ASP B 1 7 ? -8.805 -8.969 6.43 1 98.88 7 ASP B N 1
ATOM 2103 C CA . ASP B 1 7 ? -7.426 -8.75 6.012 1 98.88 7 ASP B CA 1
ATOM 2104 C C . ASP B 1 7 ? -6.883 -9.969 5.262 1 98.88 7 ASP B C 1
ATOM 2106 O O . ASP B 1 7 ? -6.891 -11.086 5.789 1 98.88 7 ASP B O 1
ATOM 2110 N N . LEU B 1 8 ? -6.387 -9.727 4.035 1 98.94 8 LEU B N 1
ATOM 2111 C CA . LEU B 1 8 ? -5.887 -10.828 3.217 1 98.94 8 LEU B CA 1
ATOM 2112 C C . LEU B 1 8 ? -4.391 -10.672 2.959 1 98.94 8 LEU B C 1
ATOM 2114 O O . LEU B 1 8 ? -3.859 -11.242 2.006 1 98.94 8 LEU B O 1
ATOM 2118 N N . SER B 1 9 ? -3.713 -9.852 3.689 1 98.88 9 SER B N 1
ATOM 2119 C CA . SER B 1 9 ? -2.295 -9.562 3.51 1 98.88 9 SER B CA 1
ATOM 2120 C C . SER B 1 9 ? -1.472 -10.078 4.684 1 98.88 9 SER B C 1
ATOM 2122 O O . SER B 1 9 ? -1.903 -10 5.836 1 98.88 9 SER B O 1
ATOM 2124 N N . LYS B 1 10 ? -0.371 -10.609 4.414 1 97.75 10 LYS B N 1
ATOM 2125 C CA . LYS B 1 10 ? 0.506 -11.062 5.488 1 97.75 10 LYS B CA 1
ATOM 2126 C C . LYS B 1 10 ? 1.268 -9.898 6.109 1 97.75 10 LYS B C 1
ATOM 2128 O O . LYS B 1 10 ? 1.485 -8.875 5.453 1 97.75 10 LYS B O 1
ATOM 2133 N N . PRO B 1 11 ? 1.663 -10.008 7.355 1 98.06 11 PRO B N 1
ATOM 2134 C CA . PRO B 1 11 ? 2.49 -8.961 7.969 1 98.06 11 PRO B CA 1
ATOM 2135 C C . PRO B 1 11 ? 3.826 -8.773 7.258 1 98.06 11 PRO B C 1
ATOM 2137 O O . PRO B 1 11 ? 4.418 -9.742 6.781 1 98.06 11 PRO B O 1
ATOM 2140 N N . ILE B 1 12 ? 4.223 -7.559 7.125 1 98.56 12 ILE B N 1
ATOM 2141 C CA . ILE B 1 12 ? 5.52 -7.238 6.539 1 98.56 12 ILE B CA 1
ATOM 2142 C C . ILE B 1 12 ? 6.551 -7.039 7.645 1 98.56 12 ILE B C 1
ATOM 2144 O O . ILE B 1 12 ? 6.465 -6.082 8.422 1 98.56 12 ILE B O 1
ATOM 2148 N N . GLN B 1 13 ? 7.445 -7.863 7.711 1 97.69 13 GLN B N 1
ATOM 2149 C CA . GLN B 1 13 ? 8.508 -7.871 8.711 1 97.69 13 GLN B CA 1
ATOM 2150 C C . GLN B 1 13 ? 9.641 -8.805 8.305 1 97.69 13 GLN B C 1
ATOM 2152 O O . GLN B 1 13 ? 9.516 -9.555 7.332 1 97.69 13 GLN B O 1
ATOM 2157 N N . TYR B 1 14 ? 10.734 -8.664 9.07 1 96.81 14 TYR B N 1
ATOM 2158 C CA . TYR B 1 14 ? 11.828 -9.617 8.891 1 96.81 14 TYR B CA 1
ATOM 2159 C C . TYR B 1 14 ? 11.414 -11.008 9.336 1 96.81 14 TYR B C 1
ATOM 2161 O O . TYR B 1 14 ? 10.906 -11.188 10.445 1 96.81 14 TYR B O 1
ATOM 2169 N N . ASN B 1 15 ? 11.555 -11.938 8.422 1 93.75 15 ASN B N 1
ATOM 2170 C CA . ASN B 1 15 ? 11.359 -13.352 8.719 1 93.75 15 ASN B CA 1
ATOM 2171 C C . ASN B 1 15 ? 12.602 -14.172 8.398 1 93.75 15 ASN B C 1
ATOM 2173 O O . ASN B 1 15 ? 13.016 -14.258 7.238 1 93.75 15 ASN B O 1
ATOM 2177 N N . ALA B 1 16 ? 13.188 -14.789 9.406 1 92.62 16 ALA B N 1
ATOM 2178 C CA . ALA B 1 16 ? 14.43 -15.547 9.25 1 92.62 16 ALA B CA 1
ATOM 2179 C C . ALA B 1 16 ? 14.242 -16.703 8.289 1 92.62 16 ALA B C 1
ATOM 2181 O O . ALA B 1 16 ? 15.188 -17.125 7.613 1 92.62 16 ALA B O 1
ATOM 2182 N N . GLY B 1 17 ? 13.031 -17.234 8.172 1 92.25 17 GLY B N 1
ATOM 2183 C CA . GLY B 1 17 ? 12.766 -18.391 7.332 1 92.25 17 GLY B CA 1
ATOM 2184 C C . GLY B 1 17 ? 12.633 -18.047 5.863 1 92.25 17 GLY B C 1
ATOM 2185 O O . GLY B 1 17 ? 12.641 -18.938 5.008 1 92.25 17 GLY B O 1
ATOM 2186 N N . ASP B 1 18 ? 12.484 -16.766 5.555 1 92.69 18 ASP B N 1
ATOM 2187 C CA . ASP B 1 18 ? 12.391 -16.344 4.16 1 92.69 18 ASP B CA 1
ATOM 2188 C C . ASP B 1 18 ? 13.727 -16.531 3.439 1 92.69 18 ASP B C 1
ATOM 2190 O O . ASP B 1 18 ? 14.789 -16.391 4.047 1 92.69 18 ASP B O 1
ATOM 2194 N N . PRO B 1 19 ? 13.695 -16.891 2.127 1 89.81 19 PRO B N 1
ATOM 2195 C CA . PRO B 1 19 ? 14.945 -16.828 1.365 1 89.81 19 PRO B CA 1
ATOM 2196 C C . PRO B 1 19 ? 15.641 -15.477 1.463 1 89.81 19 PRO B C 1
ATOM 2198 O O . PRO B 1 19 ? 14.977 -14.445 1.574 1 89.81 19 PRO B O 1
ATOM 2201 N N . TRP B 1 20 ? 16.953 -15.523 1.382 1 87.69 20 TRP B N 1
ATOM 2202 C CA . TRP B 1 20 ? 17.734 -14.328 1.647 1 87.69 20 TRP B CA 1
ATOM 2203 C C . TRP B 1 20 ? 17.328 -13.195 0.712 1 87.69 20 TRP B C 1
ATOM 2205 O O . TRP B 1 20 ? 17.297 -12.031 1.12 1 87.69 20 TRP B O 1
ATOM 2215 N N . PHE B 1 21 ? 17 -13.539 -0.533 1 85.62 21 PHE B N 1
ATOM 2216 C CA . PHE B 1 21 ? 16.719 -12.531 -1.545 1 85.62 21 PHE B CA 1
ATOM 2217 C C . PHE B 1 21 ? 15.312 -11.969 -1.367 1 85.62 21 PHE B C 1
ATOM 2219 O O . PHE B 1 21 ? 14.914 -11.047 -2.08 1 85.62 21 PHE B O 1
ATOM 2226 N N . MET B 1 22 ? 14.555 -12.484 -0.444 1 91.19 22 MET B N 1
ATOM 2227 C CA . MET B 1 22 ? 13.195 -12.023 -0.204 1 91.19 22 MET B CA 1
ATOM 2228 C C . MET B 1 22 ? 13.062 -11.406 1.185 1 91.19 22 MET B C 1
ATOM 2230 O O . MET B 1 22 ? 11.977 -10.977 1.577 1 91.19 22 MET B O 1
ATOM 2234 N N . LYS B 1 23 ? 14.109 -11.414 1.934 1 95.81 23 LYS B N 1
ATOM 2235 C CA . LYS B 1 23 ? 14.047 -10.898 3.299 1 95.81 23 LYS B CA 1
ATOM 2236 C C . LYS B 1 23 ? 13.82 -9.391 3.311 1 95.81 23 LYS B C 1
ATOM 2238 O O . LYS B 1 23 ? 14.484 -8.656 2.576 1 95.81 23 LYS B O 1
ATOM 2243 N N . VAL B 1 24 ? 12.867 -9.023 4.113 1 98.06 24 VAL B N 1
ATOM 2244 C CA . VAL B 1 24 ? 12.516 -7.617 4.301 1 98.06 24 VAL B CA 1
ATOM 2245 C C . VAL B 1 24 ? 13.336 -7.031 5.449 1 98.06 24 VAL B C 1
ATOM 2247 O O . VAL B 1 24 ? 13.539 -7.688 6.473 1 98.06 24 VAL B O 1
ATOM 2250 N N . LYS B 1 25 ? 13.828 -5.824 5.262 1 98.25 25 LYS B N 1
ATOM 2251 C CA . LYS B 1 25 ? 14.531 -5.098 6.312 1 98.25 25 LYS B CA 1
ATOM 2252 C C . LYS B 1 25 ? 13.914 -3.723 6.543 1 98.25 25 LYS B C 1
ATOM 2254 O O . LYS B 1 25 ? 13.898 -2.883 5.641 1 98.25 25 LYS B O 1
ATOM 2259 N N . ILE B 1 26 ? 13.406 -3.545 7.715 1 98.25 26 ILE B N 1
ATOM 2260 C CA . ILE B 1 26 ? 12.844 -2.273 8.148 1 98.25 26 ILE B CA 1
ATOM 2261 C C . ILE B 1 26 ? 13.633 -1.734 9.336 1 98.25 26 ILE B C 1
ATOM 2263 O O . ILE B 1 26 ? 13.859 -2.445 10.32 1 98.25 26 ILE B O 1
ATOM 2267 N N . LYS B 1 27 ? 14.094 -0.519 9.242 1 98.06 27 LYS B N 1
ATOM 2268 C CA . LYS B 1 27 ? 14.742 0.169 10.352 1 98.06 27 LYS B CA 1
ATOM 2269 C C . LYS B 1 27 ? 13.742 1.009 11.141 1 98.06 27 LYS B C 1
ATOM 2271 O O . LYS B 1 27 ? 13.125 1.927 10.594 1 98.06 27 LYS B O 1
ATOM 2276 N N . HIS B 1 28 ? 13.609 0.703 12.391 1 97.62 28 HIS B N 1
ATOM 2277 C CA . HIS B 1 28 ? 12.727 1.438 13.281 1 97.62 28 HIS B CA 1
ATOM 2278 C C . HIS B 1 28 ? 13.5 2.451 14.117 1 97.62 28 HIS B C 1
ATOM 2280 O O . HIS B 1 28 ? 14.578 2.143 14.625 1 97.62 28 HIS B O 1
ATOM 2286 N N . LYS B 1 29 ? 13 3.643 14.172 1 96.06 29 LYS B N 1
ATOM 2287 C CA . LYS B 1 29 ? 13.531 4.68 15.055 1 96.06 29 LYS B CA 1
ATOM 2288 C C . LYS B 1 29 ? 12.523 5.055 16.141 1 96.06 29 LYS B C 1
ATOM 2290 O O . LYS B 1 29 ? 11.43 5.523 15.836 1 96.06 29 LYS B O 1
ATOM 2295 N N . SER B 1 30 ? 12.945 4.875 17.281 1 93.5 30 SER B N 1
ATOM 2296 C CA . SER B 1 30 ? 12.078 5.137 18.422 1 93.5 30 SER B CA 1
ATOM 2297 C C . SER B 1 30 ? 11.93 6.637 18.672 1 93.5 30 SER B C 1
ATOM 2299 O O . SER B 1 30 ? 12.664 7.441 18.094 1 93.5 30 SER B O 1
ATOM 2301 N N . HIS B 1 31 ? 11.07 6.988 19.562 1 96.81 31 HIS B N 1
ATOM 2302 C CA . HIS B 1 31 ? 10.719 8.375 19.859 1 96.81 31 HIS B CA 1
ATOM 2303 C C . HIS B 1 31 ? 11.922 9.148 20.375 1 96.81 31 HIS B C 1
ATOM 2305 O O . HIS B 1 31 ? 12.203 10.258 19.906 1 96.81 31 HIS B O 1
ATOM 2311 N N . ARG B 1 32 ? 12.68 8.602 21.234 1 93.25 32 ARG B N 1
ATOM 2312 C CA . ARG B 1 32 ? 13.797 9.312 21.859 1 93.25 32 ARG B CA 1
ATOM 2313 C C . ARG B 1 32 ? 14.891 9.609 20.844 1 93.25 32 ARG B C 1
ATOM 2315 O O . ARG B 1 32 ? 15.602 10.609 20.953 1 93.25 32 ARG B O 1
ATOM 2322 N N . GLN B 1 33 ? 14.945 8.773 19.875 1 94 33 GLN B N 1
ATOM 2323 C CA . GLN B 1 33 ? 16.016 8.898 18.891 1 94 33 GLN B CA 1
ATOM 2324 C C . GLN B 1 33 ? 15.805 10.125 18 1 94 33 GLN B C 1
ATOM 2326 O O . GLN B 1 33 ? 16.734 10.578 17.328 1 94 33 GLN B O 1
ATOM 2331 N N . SER B 1 34 ? 14.641 10.625 18 1 91.88 34 SER B N 1
ATOM 2332 C CA . SER B 1 34 ? 14.328 11.742 17.109 1 91.88 34 SER B CA 1
ATOM 2333 C C . SER B 1 34 ? 14.836 13.062 17.688 1 91.88 34 SER B C 1
ATOM 2335 O O . SER B 1 34 ? 14.898 14.07 16.969 1 91.88 34 SER B O 1
ATOM 2337 N N . HIS B 1 35 ? 15.211 13.125 18.922 1 89.62 35 HIS B N 1
ATOM 2338 C CA . HIS B 1 35 ? 15.602 14.352 19.594 1 89.62 35 HIS B CA 1
ATOM 2339 C C . HIS B 1 35 ? 16.766 15.031 18.875 1 89.62 35 HIS B C 1
ATOM 2341 O O . HIS B 1 35 ? 16.719 16.234 18.625 1 89.62 35 HIS B O 1
ATOM 2347 N N . TRP B 1 36 ? 17.703 14.266 18.578 1 86.19 36 TRP B N 1
ATOM 2348 C CA . TRP B 1 36 ? 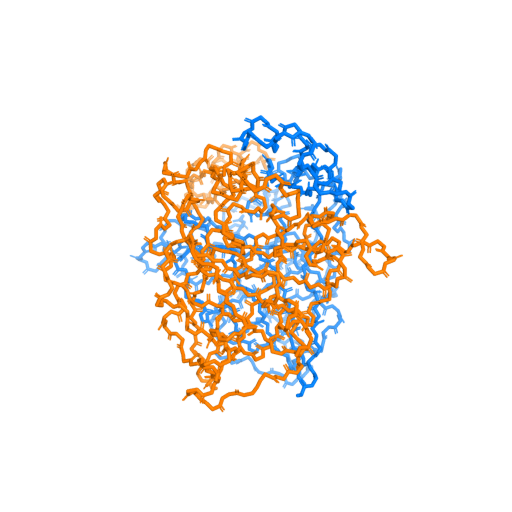18.906 14.82 17.953 1 86.19 36 TRP B CA 1
ATOM 2349 C C . TRP B 1 36 ? 18.578 15.383 16.562 1 86.19 36 TRP B C 1
ATOM 2351 O O . TRP B 1 36 ? 19.031 16.484 16.219 1 86.19 36 TRP B O 1
ATOM 2361 N N . LEU B 1 37 ? 17.781 14.688 15.852 1 84.5 37 LEU B N 1
ATOM 2362 C CA . LEU B 1 37 ? 17.391 15.141 14.523 1 84.5 37 LEU B CA 1
ATOM 2363 C C . LEU B 1 37 ? 16.609 16.438 14.594 1 84.5 37 LEU B C 1
ATOM 2365 O O . LEU B 1 37 ? 16.875 17.375 13.828 1 84.5 37 LEU B O 1
ATOM 2369 N N . ILE B 1 38 ? 15.648 16.484 15.5 1 88.62 38 ILE B N 1
ATOM 2370 C CA . ILE B 1 38 ? 14.805 17.672 15.664 1 88.62 38 ILE B CA 1
ATOM 2371 C C . ILE B 1 38 ? 15.648 18.859 16.109 1 88.62 38 ILE B C 1
ATOM 2373 O O . ILE B 1 38 ? 15.523 19.953 15.57 1 88.62 38 ILE B O 1
ATOM 2377 N N . ARG B 1 39 ? 16.578 18.609 16.969 1 89.06 39 ARG B N 1
ATOM 2378 C CA . ARG B 1 39 ? 17.438 19.656 17.5 1 89.06 39 ARG B CA 1
ATOM 2379 C C . ARG B 1 39 ? 18.391 20.188 16.438 1 89.06 39 ARG B C 1
ATOM 2381 O O . ARG B 1 39 ? 18.5 21.391 16.234 1 89.06 39 ARG B O 1
ATOM 2388 N N . LEU B 1 40 ? 18.984 19.281 15.75 1 86.38 40 LEU B N 1
ATOM 2389 C CA . LEU B 1 40 ? 20.062 19.688 14.852 1 86.38 40 LEU B CA 1
ATOM 2390 C C . LEU B 1 40 ? 19.516 20.062 13.477 1 86.38 40 LEU B C 1
ATOM 2392 O O . LEU B 1 40 ? 19.922 21.078 12.906 1 86.38 40 LEU B O 1
ATOM 2396 N N . ALA B 1 41 ? 18.609 19.344 12.969 1 83.94 41 ALA B N 1
ATOM 2397 C CA . ALA B 1 41 ? 18.109 19.578 11.609 1 83.94 41 ALA B CA 1
ATOM 2398 C C . ALA B 1 41 ? 17.109 20.734 11.586 1 83.94 41 ALA B C 1
ATOM 2400 O O . ALA B 1 41 ? 17.078 21.516 10.633 1 83.94 41 ALA B O 1
ATOM 2401 N N . LEU B 1 42 ? 16.344 20.812 12.68 1 88.94 42 LEU B N 1
ATOM 2402 C CA . LEU B 1 42 ? 15.32 21.859 12.711 1 88.94 42 LEU B CA 1
ATOM 2403 C C . LEU B 1 42 ? 15.766 23.031 13.586 1 88.94 42 LEU B C 1
ATOM 2405 O O . LEU B 1 42 ? 15.062 24.031 13.68 1 88.94 42 LEU B O 1
ATOM 2409 N N . ARG B 1 43 ? 16.891 22.906 14.281 1 91.06 43 ARG B N 1
ATOM 2410 C CA . ARG B 1 43 ? 17.453 23.938 15.156 1 91.06 43 ARG B CA 1
ATOM 2411 C C . ARG B 1 43 ? 16.453 24.312 16.25 1 91.06 43 ARG B C 1
ATOM 2413 O O . ARG B 1 43 ? 16.281 25.5 16.547 1 91.06 43 ARG B O 1
ATOM 2420 N N . LEU B 1 44 ? 15.68 23.359 16.688 1 94.12 44 LEU B N 1
ATOM 2421 C CA . LEU B 1 44 ? 14.797 23.562 17.844 1 94.12 44 LEU B CA 1
ATOM 2422 C C . LEU B 1 44 ? 15.539 23.281 19.141 1 94.12 44 LEU B C 1
ATOM 2424 O O . LEU B 1 44 ? 15.898 22.141 19.422 1 94.12 44 LEU B O 1
ATOM 2428 N N . PRO B 1 45 ? 15.758 24.25 19.984 1 93.56 45 PRO B N 1
ATOM 2429 C CA . PRO B 1 45 ? 16.469 24.016 21.25 1 93.56 45 PRO B CA 1
ATOM 2430 C C . PRO B 1 45 ? 15.711 23.062 22.172 1 93.56 45 PRO B C 1
ATOM 2432 O O . PRO B 1 45 ? 14.477 23.031 22.156 1 93.56 45 PRO B O 1
ATOM 2435 N N . LEU B 1 46 ? 16.453 22.328 22.969 1 90.25 46 LEU B N 1
ATOM 2436 C CA . LEU B 1 46 ? 15.898 21.328 23.875 1 90.25 46 LEU B CA 1
ATOM 2437 C C . LEU B 1 46 ? 14.859 21.938 24.797 1 90.25 46 LEU B C 1
ATOM 2439 O O . LEU B 1 46 ? 13.867 21.297 25.141 1 90.25 46 LEU B O 1
ATOM 2443 N N . ARG B 1 47 ? 15.094 23.109 25.25 1 92.19 47 ARG B N 1
ATOM 2444 C CA . ARG B 1 47 ? 14.195 23.766 26.188 1 92.19 47 ARG B CA 1
ATOM 2445 C C . ARG B 1 47 ? 12.828 24.016 25.562 1 92.19 47 ARG B C 1
ATOM 2447 O O . ARG B 1 47 ? 11.852 24.266 26.266 1 92.19 47 ARG B O 1
ATOM 2454 N N . LEU B 1 48 ? 12.758 23.922 24.219 1 94 48 LEU B N 1
ATOM 2455 C CA . LEU B 1 48 ? 11.508 24.188 23.516 1 94 48 LEU B CA 1
ATOM 2456 C C . LEU B 1 48 ? 10.859 22.875 23.047 1 94 48 LEU B C 1
ATOM 2458 O O . LEU B 1 48 ? 9.922 22.891 22.266 1 94 48 LEU B O 1
ATOM 2462 N N . PHE B 1 49 ? 11.383 21.781 23.547 1 92.56 49 PHE B N 1
ATOM 2463 C CA . PHE B 1 49 ? 10.648 20.531 23.375 1 92.56 49 PHE B CA 1
ATOM 2464 C C . PHE B 1 49 ? 9.422 20.5 24.281 1 92.56 49 PHE B C 1
ATOM 2466 O O . PHE B 1 49 ? 9.516 20.766 25.469 1 92.56 49 PHE B O 1
ATOM 2473 N N . PRO B 1 50 ? 8.328 20.203 23.672 1 91.81 50 PRO B N 1
ATOM 2474 C CA . PRO B 1 50 ? 7.125 20.156 24.5 1 91.81 50 PRO B CA 1
ATOM 2475 C C . PRO B 1 50 ? 7.254 19.172 25.672 1 91.81 50 PRO B C 1
ATOM 2477 O O . PRO B 1 50 ? 7.848 18.109 25.516 1 91.81 50 PRO B O 1
ATOM 2480 N N . LYS B 1 51 ? 6.793 19.5 26.859 1 87.69 51 LYS B N 1
ATOM 2481 C CA . LYS B 1 51 ? 7.012 18.781 28.109 1 87.69 51 LYS B CA 1
ATOM 2482 C C . LYS B 1 51 ? 6.461 17.375 28.031 1 87.69 51 LYS B C 1
ATOM 2484 O O . LYS B 1 51 ? 7.09 16.422 28.516 1 87.69 51 LYS B O 1
ATOM 2489 N N . ASN B 1 52 ? 5.348 17.094 27.453 1 88.94 52 ASN B N 1
ATOM 2490 C CA . ASN B 1 52 ? 4.738 15.766 27.438 1 88.94 52 ASN B CA 1
ATOM 2491 C C . ASN B 1 52 ? 4.973 15.047 26.109 1 88.94 52 ASN B C 1
ATOM 2493 O O . ASN B 1 52 ? 4.188 14.188 25.719 1 88.94 52 ASN B O 1
ATOM 2497 N N . TRP B 1 53 ? 6.062 15.422 25.516 1 93.69 53 TRP B N 1
ATOM 2498 C CA . TRP B 1 53 ? 6.344 14.82 24.219 1 93.69 53 TRP B CA 1
ATOM 2499 C C . TRP B 1 53 ? 7.77 14.289 24.156 1 93.69 53 TRP B C 1
ATOM 2501 O O . TRP B 1 53 ? 8.727 15.047 24.297 1 93.69 53 TRP B O 1
ATOM 2511 N N . VAL B 1 54 ? 7.965 13.07 23.922 1 92.94 54 VAL B N 1
ATOM 2512 C CA . VAL B 1 54 ? 9.266 12.398 23.938 1 92.94 54 VAL B CA 1
ATOM 2513 C C . VAL B 1 54 ? 9.922 12.5 22.562 1 92.94 54 VAL B C 1
ATOM 2515 O O . VAL B 1 54 ? 11.141 12.328 22.438 1 92.94 54 VAL B O 1
ATOM 2518 N N . GLY B 1 55 ? 9.164 12.828 21.578 1 94.38 55 GLY B N 1
ATOM 2519 C CA . GLY B 1 55 ? 9.609 12.828 20.188 1 94.38 55 GLY B CA 1
ATOM 2520 C C . GLY B 1 55 ? 8.734 11.984 19.281 1 94.38 55 GLY B C 1
ATOM 2521 O O . GLY B 1 55 ? 7.762 11.383 19.734 1 94.38 55 GLY B O 1
ATOM 2522 N N . TRP B 1 56 ? 8.984 12.055 18 1 96.75 56 TRP B N 1
ATOM 2523 C CA . TRP B 1 56 ? 8.211 11.242 17.062 1 96.75 56 TRP B CA 1
ATOM 2524 C C . TRP B 1 56 ? 8.953 9.953 16.719 1 96.75 56 TRP B C 1
ATOM 2526 O O . TRP B 1 56 ? 10.172 9.875 16.875 1 96.75 56 TRP B O 1
ATOM 2536 N N . ALA B 1 57 ? 8.219 8.898 16.422 1 97.88 57 ALA B N 1
ATOM 2537 C CA . ALA B 1 57 ? 8.781 7.68 15.844 1 97.88 57 ALA B CA 1
ATOM 2538 C C . ALA B 1 57 ? 8.859 7.781 14.32 1 97.88 57 ALA B C 1
ATOM 2540 O O . ALA B 1 57 ? 8.031 8.438 13.695 1 97.88 57 ALA B O 1
ATOM 2541 N N . ASP B 1 58 ? 9.812 7.141 13.781 1 96.75 58 ASP B N 1
ATOM 2542 C CA . ASP B 1 58 ? 10.055 7.117 12.344 1 96.75 58 ASP B CA 1
ATOM 2543 C C . ASP B 1 58 ? 10.602 5.766 11.898 1 96.75 58 ASP B C 1
ATOM 2545 O O . ASP B 1 58 ? 11.195 5.035 12.695 1 96.75 58 ASP B O 1
ATOM 2549 N N . ASP B 1 59 ? 10.289 5.41 10.719 1 98.12 59 ASP B N 1
ATOM 2550 C CA . ASP B 1 59 ? 10.75 4.125 10.195 1 98.12 59 ASP B CA 1
ATOM 2551 C C . ASP B 1 59 ? 11.109 4.238 8.711 1 98.12 59 ASP B C 1
ATOM 2553 O O . ASP B 1 59 ? 10.664 5.16 8.023 1 98.12 59 ASP B O 1
ATOM 2557 N N . CYS B 1 60 ? 11.953 3.273 8.273 1 98.38 60 CYS B N 1
ATOM 2558 C CA . CYS B 1 60 ? 12.43 3.277 6.891 1 98.38 60 CYS B CA 1
ATOM 2559 C C . CYS B 1 60 ? 12.555 1.857 6.352 1 98.38 60 CYS B C 1
ATOM 2561 O O . CYS B 1 60 ? 13.102 0.981 7.023 1 98.38 60 CYS B O 1
ATOM 2563 N N . ILE B 1 61 ? 11.969 1.637 5.168 1 98.69 61 ILE B N 1
ATOM 2564 C CA . ILE B 1 61 ? 12.266 0.409 4.438 1 98.69 61 ILE B CA 1
ATOM 2565 C C . ILE B 1 61 ? 13.68 0.48 3.861 1 98.69 61 ILE B C 1
ATOM 2567 O O . ILE B 1 61 ? 13.969 1.337 3.023 1 98.69 61 ILE B O 1
ATOM 2571 N N . LYS B 1 62 ? 14.508 -0.478 4.238 1 98.38 62 LYS B N 1
ATOM 2572 C CA . LYS B 1 62 ? 15.898 -0.502 3.779 1 98.38 62 LYS B CA 1
ATOM 2573 C C . LYS B 1 62 ? 16.094 -1.557 2.695 1 98.38 62 LYS B C 1
ATOM 2575 O O . LYS B 1 62 ? 17.047 -1.476 1.912 1 98.38 62 LYS B O 1
ATOM 2580 N N . ASN B 1 63 ? 15.273 -2.523 2.719 1 98.62 63 ASN B N 1
ATOM 2581 C CA . ASN B 1 63 ? 15.273 -3.576 1.706 1 98.62 63 ASN B CA 1
ATOM 2582 C C . ASN B 1 63 ? 13.93 -4.289 1.639 1 98.62 63 ASN B C 1
ATOM 2584 O O . ASN B 1 63 ? 13.484 -4.879 2.625 1 98.62 63 ASN B O 1
ATOM 2588 N N . MET B 1 64 ? 13.312 -4.266 0.475 1 98.62 64 MET B N 1
ATOM 2589 C CA . MET B 1 64 ? 12.062 -4.992 0.259 1 98.62 64 MET B CA 1
ATOM 2590 C C . MET B 1 64 ? 11.812 -5.215 -1.229 1 98.62 64 MET B C 1
ATOM 2592 O O . MET B 1 64 ? 11.492 -4.273 -1.958 1 98.62 64 MET B O 1
ATOM 2596 N N . GLY B 1 65 ? 11.992 -6.461 -1.633 1 98.31 65 GLY B N 1
ATOM 2597 C CA . GLY B 1 65 ? 11.594 -6.785 -2.994 1 98.31 65 GLY B CA 1
ATOM 2598 C C . GLY B 1 65 ? 10.117 -6.547 -3.258 1 98.31 65 GLY B C 1
ATOM 2599 O O . GLY B 1 65 ? 9.281 -6.812 -2.396 1 98.31 65 GLY B O 1
ATOM 2600 N N . LEU B 1 66 ? 9.805 -6.105 -4.504 1 98.56 66 LEU B N 1
ATOM 2601 C CA . LEU B 1 66 ? 8.414 -5.797 -4.816 1 98.56 66 LEU B CA 1
ATOM 2602 C C . LEU B 1 66 ? 7.566 -7.062 -4.832 1 98.56 66 LEU B C 1
ATOM 2604 O O . LEU B 1 66 ? 6.336 -6.992 -4.781 1 98.56 66 LEU B O 1
ATOM 2608 N N . HIS B 1 67 ? 8.188 -8.242 -4.922 1 97.94 67 HIS B N 1
ATOM 2609 C CA . HIS B 1 67 ? 7.492 -9.523 -4.965 1 97.94 67 HIS B CA 1
ATOM 2610 C C . HIS B 1 67 ? 7.629 -10.266 -3.641 1 97.94 67 HIS B C 1
ATOM 2612 O O . HIS B 1 67 ? 7.312 -11.461 -3.557 1 97.94 67 HIS B O 1
ATOM 2618 N N . ALA B 1 68 ? 8.156 -9.648 -2.596 1 97.25 68 ALA B N 1
ATOM 2619 C CA . ALA B 1 68 ? 8.57 -10.352 -1.382 1 97.25 68 ALA B CA 1
ATOM 2620 C C . ALA B 1 68 ? 7.418 -10.445 -0.384 1 97.25 68 ALA B C 1
ATOM 2622 O O . ALA B 1 68 ? 7.48 -11.219 0.576 1 97.25 68 ALA B O 1
ATOM 2623 N N . THR B 1 69 ? 6.395 -9.711 -0.509 1 97.94 69 THR B N 1
ATOM 2624 C CA . THR B 1 69 ? 5.242 -9.656 0.383 1 97.94 69 THR B CA 1
ATOM 2625 C C . THR B 1 69 ? 3.945 -9.875 -0.395 1 97.94 69 THR B C 1
ATOM 2627 O O . THR B 1 69 ? 3.977 -10.273 -1.561 1 97.94 69 THR B O 1
ATOM 2630 N N . THR B 1 70 ? 2.783 -9.828 0.276 1 98.88 70 THR B N 1
ATOM 2631 C CA . THR B 1 70 ? 1.555 -9.758 -0.507 1 98.88 70 THR B CA 1
ATOM 2632 C C . THR B 1 70 ? 1.633 -8.633 -1.537 1 98.88 70 THR B C 1
ATOM 2634 O O . THR B 1 70 ? 1.863 -7.473 -1.183 1 98.88 70 THR B O 1
ATOM 2637 N N . HIS B 1 71 ? 1.544 -9.031 -2.785 1 98.94 71 HIS B N 1
ATOM 2638 C CA . HIS B 1 71 ? 1.754 -8.086 -3.875 1 98.94 71 HIS B CA 1
ATOM 2639 C C . HIS B 1 71 ? 0.936 -8.469 -5.105 1 98.94 71 HIS B C 1
ATOM 2641 O O . HIS B 1 71 ? 0.346 -9.547 -5.148 1 98.94 71 HIS B O 1
ATOM 2647 N N . ILE B 1 72 ? 0.888 -7.547 -6.043 1 98.94 72 ILE B N 1
ATOM 2648 C CA . ILE B 1 72 ? 0.275 -7.832 -7.332 1 98.94 72 ILE B CA 1
ATOM 2649 C C . ILE B 1 72 ? 1.296 -7.617 -8.445 1 98.94 72 ILE B C 1
ATOM 2651 O O . ILE B 1 72 ? 1.996 -6.602 -8.469 1 98.94 72 ILE B O 1
ATOM 2655 N N . ASP B 1 73 ? 1.442 -8.633 -9.258 1 98.94 73 ASP B N 1
ATOM 2656 C CA . ASP B 1 73 ? 2.354 -8.594 -10.398 1 98.94 73 ASP B CA 1
ATOM 2657 C C . ASP B 1 73 ? 1.757 -7.789 -11.547 1 98.94 73 ASP B C 1
ATOM 2659 O O . ASP B 1 73 ? 0.592 -7.98 -11.906 1 98.94 73 ASP B O 1
ATOM 2663 N N . ALA B 1 74 ? 2.553 -6.926 -12.109 1 98.88 74 ALA B N 1
ATOM 2664 C CA . ALA B 1 74 ? 2.154 -6.211 -13.32 1 98.88 74 ALA B CA 1
ATOM 2665 C C . ALA B 1 74 ? 2.479 -7.027 -14.57 1 98.88 74 ALA B C 1
ATOM 2667 O O . ALA B 1 74 ? 3.363 -7.887 -14.547 1 98.88 74 ALA B O 1
ATOM 2668 N N . PRO B 1 75 ? 1.787 -6.715 -15.656 1 98.81 75 PRO B N 1
ATOM 2669 C CA . PRO B 1 75 ? 2.15 -7.363 -16.922 1 98.81 75 PRO B CA 1
ATOM 2670 C C . PRO B 1 75 ? 3.631 -7.211 -17.25 1 98.81 75 PRO B C 1
ATOM 2672 O O . PRO B 1 75 ? 4.25 -8.148 -17.766 1 98.81 75 PRO B O 1
ATOM 2675 N N . TRP B 1 76 ? 4.277 -6.141 -16.922 1 98.75 76 TRP B N 1
ATOM 2676 C CA . TRP B 1 76 ? 5.699 -5.871 -17.141 1 98.75 76 TRP B CA 1
ATOM 2677 C C . TRP B 1 76 ? 6.559 -6.961 -16.5 1 98.75 76 TRP B C 1
ATOM 2679 O O . TRP B 1 76 ? 7.637 -7.277 -17.016 1 98.75 76 TRP B O 1
ATOM 2689 N N . HIS B 1 77 ? 6.113 -7.543 -15.484 1 98.75 77 HIS B N 1
ATOM 2690 C CA . HIS B 1 77 ? 6.84 -8.594 -14.789 1 98.75 77 HIS B CA 1
ATOM 2691 C C . HIS B 1 77 ? 7.043 -9.812 -15.688 1 98.75 77 HIS B C 1
ATOM 2693 O O . HIS B 1 77 ? 8.102 -10.453 -15.648 1 98.75 77 HIS B O 1
ATOM 2699 N N . TYR B 1 78 ? 6.09 -10.117 -16.562 1 98.31 78 TYR B N 1
ATOM 2700 C CA . TYR B 1 78 ? 6.055 -11.359 -17.328 1 98.31 78 TYR B CA 1
ATOM 2701 C C . TYR B 1 78 ? 6.898 -11.242 -18.594 1 98.31 78 TYR B C 1
ATOM 2703 O O . TYR B 1 78 ? 7.473 -12.227 -19.047 1 98.31 78 TYR B O 1
ATOM 2711 N N . GLY B 1 79 ? 6.898 -10.094 -19.125 1 97.88 79 GLY B N 1
ATOM 2712 C CA . GLY B 1 79 ? 7.598 -9.781 -20.359 1 97.88 79 GLY B CA 1
ATOM 2713 C C . GLY B 1 79 ? 7.422 -8.336 -20.781 1 97.88 79 GLY B C 1
ATOM 2714 O O . GLY B 1 79 ? 6.531 -7.641 -20.297 1 97.88 79 GLY B O 1
ATOM 2715 N N . PRO B 1 80 ? 8.305 -7.93 -21.734 1 97.69 80 PRO B N 1
ATOM 2716 C CA . PRO B 1 80 ? 8.289 -6.512 -22.109 1 97.69 80 PRO B CA 1
ATOM 2717 C C . PRO B 1 80 ? 7.098 -6.145 -22.984 1 97.69 80 PRO B C 1
ATOM 2719 O O . PRO B 1 80 ? 6.762 -4.965 -23.109 1 97.69 80 PRO B O 1
ATOM 2722 N N . VAL B 1 81 ? 6.496 -7.176 -23.609 1 97.06 81 VAL B N 1
ATOM 2723 C CA . VAL B 1 81 ? 5.406 -6.93 -24.547 1 97.06 81 VAL B CA 1
ATOM 2724 C C . VAL B 1 81 ? 4.25 -7.887 -24.266 1 97.06 81 VAL B C 1
ATOM 2726 O O . VAL B 1 81 ? 4.473 -9.047 -23.906 1 97.06 81 VAL B O 1
ATOM 2729 N N . VAL B 1 82 ? 3.045 -7.434 -24.391 1 97.56 82 VAL B N 1
ATOM 2730 C CA . VAL B 1 82 ? 1.844 -8.258 -24.328 1 97.56 82 VAL B CA 1
ATOM 2731 C C . VAL B 1 82 ? 0.846 -7.805 -25.391 1 97.56 82 VAL B C 1
ATOM 2733 O O . VAL B 1 82 ? 0.548 -6.613 -25.5 1 97.56 82 VAL B O 1
ATOM 2736 N N . GLU B 1 83 ? 0.416 -8.727 -26.188 1 96.25 83 GLU B N 1
ATOM 2737 C CA . GLU B 1 83 ? -0.555 -8.461 -27.25 1 96.25 83 GLU B CA 1
ATOM 2738 C C . GLU B 1 83 ? -0.054 -7.371 -28.188 1 96.25 83 GLU B C 1
ATOM 2740 O O . GLU B 1 83 ? -0.81 -6.473 -28.562 1 96.25 83 GLU B O 1
ATOM 2745 N N . GLY B 1 84 ? 1.205 -7.414 -28.438 1 94.62 84 GLY B N 1
ATOM 2746 C CA . GLY B 1 84 ? 1.818 -6.543 -29.422 1 94.62 84 GLY B CA 1
ATOM 2747 C C . GLY B 1 84 ? 2.074 -5.141 -28.906 1 94.62 84 GLY B C 1
ATOM 2748 O O . GLY B 1 84 ? 2.562 -4.281 -29.641 1 94.62 84 GLY B O 1
ATOM 2749 N N . LYS B 1 85 ? 1.794 -4.863 -27.703 1 97.44 85 LYS B N 1
ATOM 2750 C CA . LYS B 1 85 ? 1.992 -3.551 -27.094 1 97.44 85 LYS B CA 1
ATOM 2751 C C . LYS B 1 85 ? 2.922 -3.641 -25.891 1 97.44 85 LYS B C 1
ATOM 2753 O O . LYS B 1 85 ? 3.088 -4.715 -25.297 1 97.44 85 LYS B O 1
ATOM 2758 N N . PRO B 1 86 ? 3.613 -2.562 -25.594 1 98.31 86 PRO B N 1
ATOM 2759 C CA . PRO B 1 86 ? 4.41 -2.602 -24.375 1 98.31 86 PRO B CA 1
ATOM 2760 C C . PRO B 1 86 ? 3.594 -3.021 -23.156 1 98.31 86 PRO B C 1
ATOM 2762 O O . PRO B 1 86 ? 2.484 -2.52 -22.938 1 98.31 86 PRO B O 1
ATOM 2765 N N . ALA B 1 87 ? 4.117 -3.957 -22.422 1 98.62 87 ALA B N 1
ATOM 2766 C CA . ALA B 1 87 ? 3.436 -4.402 -21.203 1 98.62 87 ALA B CA 1
ATOM 2767 C C . ALA B 1 87 ? 3.352 -3.277 -20.172 1 98.62 87 ALA B C 1
ATOM 2769 O O . ALA B 1 87 ? 4.301 -2.508 -20.016 1 98.62 87 ALA B O 1
ATOM 2770 N N . LYS B 1 88 ? 2.285 -3.184 -19.422 1 98.81 88 LYS B N 1
ATOM 2771 C CA . LYS B 1 88 ? 2.082 -2.139 -18.422 1 98.81 88 LYS B CA 1
ATOM 2772 C C . LYS B 1 88 ? 2.912 -2.404 -17.172 1 98.81 88 LYS B C 1
ATOM 2774 O O . LYS B 1 88 ? 2.955 -3.533 -16.688 1 98.81 88 LYS B O 1
ATOM 2779 N N . THR B 1 89 ? 3.629 -1.405 -16.75 1 98.81 89 THR B N 1
ATOM 2780 C CA . THR B 1 89 ? 4.188 -1.403 -15.406 1 98.81 89 THR B CA 1
ATOM 2781 C C . THR B 1 89 ? 3.098 -1.141 -14.367 1 98.81 89 THR B C 1
ATOM 2783 O O . THR B 1 89 ? 1.97 -0.792 -14.719 1 98.81 89 THR B O 1
ATOM 2786 N N . ILE B 1 90 ? 3.457 -1.336 -13.078 1 98.88 90 ILE B N 1
ATOM 2787 C CA . ILE B 1 90 ? 2.436 -1.382 -12.039 1 98.88 90 ILE B CA 1
ATOM 2788 C C . ILE B 1 90 ? 1.78 -0.01 -11.898 1 98.88 90 ILE B C 1
ATOM 2790 O O . ILE B 1 90 ? 0.588 0.088 -11.602 1 98.88 90 ILE B O 1
ATOM 2794 N N . ASP B 1 91 ? 2.496 1.105 -12.094 1 98.81 91 ASP B N 1
ATOM 2795 C CA . ASP B 1 91 ? 1.964 2.459 -11.961 1 98.81 91 ASP B CA 1
ATOM 2796 C C . ASP B 1 91 ? 0.991 2.779 -13.094 1 98.81 91 ASP B C 1
ATOM 2798 O O . ASP B 1 91 ? 0.232 3.748 -13.008 1 98.81 91 ASP B O 1
ATOM 2802 N N . GLN B 1 92 ? 0.965 1.961 -14.141 1 98.69 92 GLN B N 1
ATOM 2803 C CA . GLN B 1 92 ? 0.178 2.244 -15.336 1 98.69 92 GLN B CA 1
ATOM 2804 C C . GLN B 1 92 ? -1.126 1.452 -15.336 1 98.69 92 GLN B C 1
ATOM 2806 O O . GLN B 1 92 ? -1.995 1.678 -16.172 1 98.69 92 GLN B O 1
ATOM 2811 N N . ILE B 1 93 ? -1.298 0.529 -14.453 1 98.44 93 ILE B N 1
ATOM 2812 C CA . ILE B 1 93 ? -2.48 -0.323 -14.492 1 98.44 93 ILE B CA 1
ATOM 2813 C C . ILE B 1 93 ? -3.723 0.499 -14.156 1 98.44 93 ILE B C 1
ATOM 2815 O O . ILE B 1 93 ? -3.674 1.385 -13.297 1 98.44 93 ILE B O 1
ATOM 2819 N N . PRO B 1 94 ? -4.84 0.238 -14.875 1 98.06 94 PRO B N 1
ATOM 2820 C CA . PRO B 1 94 ? -6.09 0.9 -14.492 1 98.06 94 PRO B CA 1
ATOM 2821 C C . PRO B 1 94 ? -6.562 0.51 -13.094 1 98.06 94 PRO B C 1
ATOM 2823 O O . PRO B 1 94 ? -6.699 -0.678 -12.797 1 98.06 94 PRO B O 1
ATOM 2826 N N . LEU B 1 95 ? -6.84 1.478 -12.336 1 98.19 95 LEU B N 1
ATOM 2827 C CA . LEU B 1 95 ? -7.227 1.214 -10.953 1 98.19 95 LEU B CA 1
ATOM 2828 C C . LEU B 1 95 ? -8.586 0.532 -10.891 1 98.19 95 LEU B C 1
ATOM 2830 O O . LEU B 1 95 ? -8.922 -0.115 -9.891 1 98.19 95 LEU B O 1
ATOM 2834 N N . GLU B 1 96 ? -9.367 0.649 -11.914 1 97.31 96 GLU B N 1
ATOM 2835 C CA . GLU B 1 96 ? -10.672 -0 -11.977 1 97.31 96 GLU B CA 1
ATOM 2836 C C . GLU B 1 96 ? -10.531 -1.52 -11.93 1 97.31 96 GLU B C 1
ATOM 2838 O O . GLU B 1 96 ? -11.461 -2.221 -11.523 1 97.31 96 GLU B O 1
ATOM 2843 N N . TRP B 1 97 ? -9.344 -2.043 -12.336 1 97.94 97 TRP B N 1
ATOM 2844 C CA . TRP B 1 97 ? -9.094 -3.479 -12.289 1 97.94 97 TRP B CA 1
ATOM 2845 C C . TRP B 1 97 ? -8.906 -3.949 -10.852 1 97.94 97 TRP B C 1
ATOM 2847 O O . TRP B 1 97 ? -9.008 -5.145 -10.562 1 97.94 97 TRP B O 1
ATOM 2857 N N . CYS B 1 98 ? -8.609 -3.021 -9.906 1 98.25 98 CYS B N 1
ATOM 2858 C CA . CYS B 1 98 ? -8.086 -3.344 -8.578 1 98.25 98 CYS B CA 1
ATOM 2859 C C . CYS B 1 98 ? -9.195 -3.322 -7.535 1 98.25 98 CYS B C 1
ATOM 2861 O O . CYS B 1 98 ? -8.922 -3.299 -6.332 1 98.25 98 CYS B O 1
ATOM 2863 N N . TYR B 1 99 ? -10.383 -3.234 -7.996 1 98.12 99 TYR B N 1
ATOM 2864 C CA . TYR B 1 99 ? -11.555 -3.201 -7.129 1 98.12 99 TYR B CA 1
ATOM 2865 C C . TYR B 1 99 ? -12.75 -3.869 -7.801 1 98.12 99 TYR B C 1
ATOM 2867 O O . TYR B 1 99 ? -13.164 -3.463 -8.891 1 98.12 99 TYR B O 1
ATOM 2875 N N . GLY B 1 100 ? -13.32 -4.879 -7.133 1 96.75 100 GLY B N 1
ATOM 2876 C CA . GLY B 1 100 ? -14.453 -5.551 -7.742 1 96.75 100 GLY B CA 1
ATOM 2877 C C . GLY B 1 100 ? -14.977 -6.703 -6.91 1 96.75 100 GLY B C 1
ATOM 2878 O O . GLY B 1 100 ? -14.477 -6.969 -5.816 1 96.75 100 GLY B O 1
ATOM 2879 N N . GLU B 1 101 ? -16.078 -7.324 -7.438 1 98.12 101 GLU B N 1
ATOM 2880 C CA . GLU B 1 101 ? -16.656 -8.484 -6.762 1 98.12 101 GLU B CA 1
ATOM 2881 C C . GLU B 1 101 ? -15.688 -9.664 -6.766 1 98.12 101 GLU B C 1
ATOM 2883 O O . GLU B 1 101 ? -15.094 -9.984 -7.793 1 98.12 101 GLU B O 1
ATOM 2888 N N . GLY B 1 102 ? -15.57 -10.289 -5.594 1 98.75 102 GLY B N 1
ATOM 2889 C CA . GLY B 1 102 ? -14.617 -11.375 -5.426 1 98.75 102 GLY B CA 1
ATOM 2890 C C . GLY B 1 102 ? -15.258 -12.75 -5.473 1 98.75 102 GLY B C 1
ATOM 2891 O O . GLY B 1 102 ? -16.438 -12.898 -5.156 1 98.75 102 GLY B O 1
ATOM 2892 N N . ILE B 1 103 ? -14.555 -13.719 -5.91 1 98.94 103 ILE B N 1
ATOM 2893 C CA . ILE B 1 103 ? -14.867 -15.148 -5.852 1 98.94 103 ILE B CA 1
ATOM 2894 C C . ILE B 1 103 ? -13.695 -15.906 -5.246 1 98.94 103 ILE B C 1
ATOM 2896 O O . ILE B 1 103 ? -12.539 -15.641 -5.578 1 98.94 103 ILE B O 1
ATOM 2900 N N . VAL B 1 104 ? -14.008 -16.781 -4.32 1 98.94 104 VAL B N 1
ATOM 2901 C CA . VAL B 1 104 ? -12.984 -17.703 -3.832 1 98.94 104 VAL B CA 1
ATOM 2902 C C . VAL B 1 104 ? -13.227 -19.094 -4.418 1 98.94 104 VAL B C 1
ATOM 2904 O O . VAL B 1 104 ? -14.328 -19.625 -4.332 1 98.94 104 VAL B O 1
ATOM 2907 N N . ILE B 1 105 ? -12.25 -19.609 -5.062 1 98.94 105 ILE B N 1
ATOM 2908 C CA . ILE B 1 105 ? -12.289 -21 -5.508 1 98.94 105 ILE B CA 1
ATOM 2909 C C . ILE B 1 105 ? -11.414 -21.859 -4.598 1 98.94 105 ILE B C 1
ATOM 2911 O O . ILE B 1 105 ? -10.203 -21.625 -4.484 1 98.94 105 ILE B O 1
ATOM 2915 N N . ASP B 1 106 ? -12.039 -22.812 -4 1 98.94 106 ASP B N 1
ATOM 2916 C CA . ASP B 1 106 ? -11.352 -23.656 -3.033 1 98.94 106 ASP B CA 1
ATOM 2917 C C . ASP B 1 106 ? -10.578 -24.781 -3.732 1 98.94 106 ASP B C 1
ATOM 2919 O O . ASP B 1 106 ? -11.18 -25.719 -4.262 1 98.94 106 ASP B O 1
ATOM 2923 N N . CYS B 1 107 ? -9.297 -24.719 -3.711 1 98.88 107 CYS B N 1
ATOM 2924 C CA . CYS B 1 107 ? -8.406 -25.75 -4.234 1 98.88 107 CYS B CA 1
ATOM 2925 C C . CYS B 1 107 ? -7.492 -26.281 -3.139 1 98.88 107 CYS B C 1
ATOM 2927 O O . CYS B 1 107 ? -6.383 -26.734 -3.42 1 98.88 107 CYS B O 1
ATOM 2929 N N . SER B 1 108 ? -7.926 -26.172 -1.91 1 98.44 108 SER B N 1
ATOM 2930 C CA . SER B 1 108 ? -7.121 -26.594 -0.766 1 98.44 108 SER B CA 1
ATOM 2931 C C . SER B 1 108 ? -6.875 -28.094 -0.775 1 98.44 108 SER B C 1
ATOM 2933 O O . SER B 1 108 ? -5.957 -28.578 -0.115 1 98.44 108 SER B O 1
ATOM 2935 N N . HIS B 1 109 ? -7.645 -28.828 -1.543 1 97.19 109 HIS B N 1
ATOM 2936 C CA . HIS B 1 109 ? -7.52 -30.281 -1.628 1 97.19 109 HIS B CA 1
ATOM 2937 C C . HIS B 1 109 ? -6.301 -30.672 -2.451 1 97.19 109 HIS B C 1
ATOM 2939 O O . HIS B 1 109 ? -5.863 -31.828 -2.398 1 97.19 109 HIS B O 1
ATOM 2945 N N . LYS B 1 110 ? -5.754 -29.812 -3.262 1 98.44 110 LYS B N 1
ATOM 2946 C CA . LYS B 1 110 ? -4.691 -30.156 -4.199 1 98.44 110 LYS B CA 1
ATOM 2947 C C . LYS B 1 110 ? -3.393 -30.484 -3.467 1 98.44 110 LYS B C 1
ATOM 2949 O O . LYS B 1 110 ? -2.982 -29.75 -2.564 1 98.44 110 LYS B O 1
ATOM 2954 N N . ALA B 1 111 ? -2.766 -31.516 -3.881 1 98.25 111 ALA B N 1
ATOM 2955 C CA . ALA B 1 111 ? -1.48 -31.906 -3.303 1 98.25 111 ALA B CA 1
ATOM 2956 C C . ALA B 1 111 ? -0.361 -31 -3.811 1 98.25 111 ALA B C 1
ATOM 2958 O O . ALA B 1 111 ? -0.499 -30.359 -4.855 1 98.25 111 ALA B O 1
ATOM 2959 N N . ASP B 1 112 ? 0.737 -30.969 -2.998 1 98.44 112 ASP B N 1
ATOM 2960 C CA . ASP B 1 112 ? 1.923 -30.25 -3.469 1 98.44 112 ASP B CA 1
ATOM 2961 C C . ASP B 1 112 ? 2.408 -30.812 -4.801 1 98.44 112 ASP B C 1
ATOM 2963 O O . ASP B 1 112 ? 2.348 -32.031 -5.027 1 98.44 112 ASP B O 1
ATOM 2967 N N . PHE B 1 113 ? 2.781 -29.891 -5.688 1 98.56 113 PHE B N 1
ATOM 2968 C CA . PHE B 1 113 ? 3.453 -30.219 -6.938 1 98.56 113 PHE B CA 1
ATOM 2969 C C . PHE B 1 113 ? 2.465 -30.781 -7.953 1 98.56 113 PHE B C 1
ATOM 2971 O O . PHE B 1 113 ? 2.867 -31.391 -8.945 1 98.56 113 PHE B O 1
ATOM 2978 N N . ILE B 1 114 ? 1.238 -30.688 -7.66 1 98.56 114 ILE B N 1
ATOM 2979 C CA . ILE B 1 114 ? 0.192 -30.984 -8.633 1 98.56 114 ILE B CA 1
ATOM 2980 C C . ILE B 1 114 ? -0.549 -29.703 -9 1 98.56 114 ILE B C 1
ATOM 2982 O O . ILE B 1 114 ? -1.179 -29.078 -8.148 1 98.56 114 ILE B O 1
ATOM 2986 N N . ALA B 1 115 ? -0.513 -29.344 -10.242 1 98.62 115 ALA B N 1
ATOM 2987 C CA . ALA B 1 115 ? -1.061 -28.078 -10.695 1 98.62 115 ALA B CA 1
ATOM 2988 C C . ALA B 1 115 ? -2.584 -28.078 -10.625 1 98.62 115 ALA B C 1
ATOM 2990 O O . ALA B 1 115 ? -3.223 -29.109 -10.836 1 98.62 115 ALA B O 1
ATOM 2991 N N . ILE B 1 116 ? -3.18 -26.938 -10.336 1 98.88 116 ILE B N 1
ATOM 2992 C CA . ILE B 1 116 ? -4.617 -26.703 -10.398 1 98.88 116 ILE B CA 1
ATOM 2993 C C . ILE B 1 116 ? -5.055 -26.609 -11.859 1 98.88 116 ILE B C 1
ATOM 2995 O O . ILE B 1 116 ? -4.48 -25.859 -12.648 1 98.88 116 ILE B O 1
ATOM 2999 N N . THR B 1 117 ? -6.051 -27.359 -12.227 1 98.88 117 THR B N 1
ATOM 3000 C CA . THR B 1 117 ? -6.523 -27.453 -13.609 1 98.88 117 THR B CA 1
ATOM 3001 C C . THR B 1 117 ? -7.855 -26.719 -13.773 1 98.88 117 THR B C 1
ATOM 3003 O O . THR B 1 117 ? -8.469 -26.312 -12.781 1 98.88 117 THR B O 1
ATOM 3006 N N . VAL B 1 118 ? -8.273 -26.609 -15.055 1 98.88 118 VAL B N 1
ATOM 3007 C CA . VAL B 1 118 ? -9.586 -26.031 -15.352 1 98.88 118 VAL B CA 1
ATOM 3008 C C . VAL B 1 118 ? -10.672 -26.828 -14.633 1 98.88 118 VAL B C 1
ATOM 3010 O O . VAL B 1 118 ? -11.617 -26.25 -14.094 1 98.88 118 VAL B O 1
ATOM 3013 N N . ASP B 1 119 ? -10.508 -28.125 -14.625 1 98.81 119 ASP B N 1
ATOM 3014 C CA . ASP B 1 119 ? -11.5 -29 -14 1 98.81 119 ASP B CA 1
ATOM 3015 C C . ASP B 1 119 ? -11.617 -28.703 -12.508 1 98.81 119 ASP B C 1
ATOM 3017 O O . ASP B 1 119 ? -12.711 -28.734 -11.945 1 98.81 119 ASP B O 1
ATOM 3021 N N . ASP B 1 120 ? -10.5 -28.5 -11.812 1 98.81 120 ASP B N 1
ATOM 3022 C CA . ASP B 1 120 ? -10.531 -28.141 -10.398 1 98.81 120 ASP B CA 1
ATOM 3023 C C . ASP B 1 120 ? -11.352 -26.875 -10.164 1 98.81 120 ASP B C 1
ATOM 3025 O O . ASP B 1 120 ? -12.156 -26.828 -9.227 1 98.81 120 ASP B O 1
ATOM 3029 N N . LEU B 1 121 ? -11.133 -25.844 -11.023 1 98.88 121 LEU B N 1
ATOM 3030 C CA . LEU B 1 121 ? -11.844 -24.578 -10.898 1 98.88 121 LEU B CA 1
ATOM 3031 C C . LEU B 1 121 ? -13.336 -24.766 -11.133 1 98.88 121 LEU B C 1
ATOM 3033 O O . LEU B 1 121 ? -14.156 -24.312 -10.32 1 98.88 121 LEU B O 1
ATOM 3037 N N . LYS B 1 122 ? -13.648 -25.469 -12.188 1 98.88 122 LYS B N 1
ATOM 3038 C CA . LYS B 1 122 ? -15.047 -25.688 -12.547 1 98.88 122 LYS B CA 1
ATOM 3039 C C . LYS B 1 122 ? -15.781 -26.469 -11.469 1 98.88 122 LYS B C 1
ATOM 3041 O O . LYS B 1 122 ? -16.938 -26.172 -11.156 1 98.88 122 LYS B O 1
ATOM 3046 N N . LYS B 1 123 ? -15.141 -27.453 -10.969 1 98.75 123 LYS B N 1
ATOM 3047 C CA . LYS B 1 123 ? -15.766 -28.297 -9.945 1 98.75 123 LYS B CA 1
ATOM 3048 C C . LYS B 1 123 ? -16.203 -27.453 -8.75 1 98.75 123 LYS B C 1
ATOM 3050 O O . LYS B 1 123 ? -17.328 -27.609 -8.258 1 98.75 123 LYS B O 1
ATOM 3055 N N . ASP B 1 124 ? -15.344 -26.609 -8.227 1 98.88 124 ASP B N 1
ATOM 3056 C CA . ASP B 1 124 ? -15.68 -25.781 -7.074 1 98.88 124 ASP B CA 1
ATOM 3057 C C . ASP B 1 124 ? -16.766 -24.766 -7.422 1 98.88 124 ASP B C 1
ATOM 3059 O O . ASP B 1 124 ? -17.688 -24.547 -6.629 1 98.88 124 ASP B O 1
ATOM 3063 N N . LEU B 1 125 ? -16.594 -24.141 -8.602 1 98.88 125 LEU B N 1
ATOM 3064 C CA . LEU B 1 125 ? -17.609 -23.188 -9.039 1 98.88 125 LEU B CA 1
ATOM 3065 C C . LEU B 1 125 ? -18.984 -23.828 -9.117 1 98.88 125 LEU B C 1
ATOM 3067 O O . LEU B 1 125 ? -19.969 -23.281 -8.633 1 98.88 125 LEU B O 1
ATOM 3071 N N . ASP B 1 126 ? -19.031 -25.016 -9.703 1 98.75 126 ASP B N 1
ATOM 3072 C CA . ASP B 1 126 ? -20.281 -25.766 -9.844 1 98.75 126 ASP B CA 1
ATOM 3073 C C . ASP B 1 126 ? -20.875 -26.109 -8.477 1 98.75 126 ASP B C 1
ATOM 3075 O O . ASP B 1 126 ? -22.062 -25.922 -8.242 1 98.75 126 ASP B O 1
ATOM 3079 N N . LYS B 1 127 ? -20.047 -26.609 -7.641 1 98.5 127 LYS B N 1
ATOM 3080 C CA . LYS B 1 127 ? -20.453 -26.969 -6.289 1 98.5 127 LYS B CA 1
ATOM 3081 C C . LYS B 1 127 ? -21.141 -25.781 -5.59 1 98.5 127 LYS B C 1
ATOM 3083 O O . LYS B 1 127 ? -22.094 -25.969 -4.832 1 98.5 127 LYS B O 1
ATOM 3088 N N . ASN B 1 128 ? -20.672 -24.594 -5.848 1 98.69 128 ASN B N 1
ATOM 3089 C CA . ASN B 1 128 ? -21.141 -23.406 -5.141 1 98.69 128 ASN B CA 1
ATOM 3090 C C . ASN B 1 128 ? -22.172 -22.625 -5.973 1 98.69 128 ASN B C 1
ATOM 3092 O O . ASN B 1 128 ? -22.672 -21.594 -5.539 1 98.69 128 ASN B O 1
ATOM 3096 N N . GLY B 1 129 ? -22.453 -23.047 -7.16 1 98.62 129 GLY B N 1
ATOM 3097 C CA . GLY B 1 129 ? -23.406 -22.375 -8.039 1 98.62 129 GLY B CA 1
ATOM 3098 C C . GLY B 1 129 ? -22.938 -21 -8.484 1 98.62 129 GLY B C 1
ATOM 3099 O O . GLY B 1 129 ? -23.734 -20.062 -8.562 1 98.62 129 GLY B O 1
ATOM 3100 N N . ILE B 1 130 ? -21.703 -20.859 -8.742 1 98.81 130 ILE B N 1
ATOM 3101 C CA . ILE B 1 130 ? -21.141 -19.562 -9.07 1 98.81 130 ILE B CA 1
ATOM 3102 C C . ILE B 1 130 ? -20.734 -19.531 -10.547 1 98.81 130 ILE B C 1
ATOM 3104 O O . ILE B 1 130 ? -20.141 -20.484 -11.055 1 98.81 130 ILE B O 1
ATOM 3108 N N . THR B 1 131 ? -21.078 -18.469 -11.18 1 98.62 131 THR B N 1
ATOM 3109 C CA . THR B 1 131 ? -20.609 -18.172 -12.531 1 98.62 131 THR B CA 1
ATOM 3110 C C . THR B 1 131 ? -19.719 -16.938 -12.539 1 98.62 131 THR B C 1
ATOM 3112 O O . THR B 1 131 ? -20.094 -15.891 -12 1 98.62 131 THR B O 1
ATOM 3115 N N . ILE B 1 132 ? -18.594 -17.047 -13.094 1 98.75 132 ILE B N 1
ATOM 3116 C CA . ILE B 1 132 ? -17.672 -15.93 -13.203 1 98.75 132 ILE B CA 1
ATOM 3117 C C . ILE B 1 132 ? -18.219 -14.906 -14.188 1 98.75 132 ILE B C 1
ATOM 3119 O O . ILE B 1 132 ? -18.734 -15.266 -15.25 1 98.75 132 ILE B O 1
ATOM 3123 N N . LYS B 1 133 ? -18.141 -13.672 -13.828 1 97.56 133 LYS B N 1
ATOM 3124 C CA . LYS B 1 133 ? -18.5 -12.555 -14.695 1 97.56 133 LYS B CA 1
ATOM 3125 C C . LYS B 1 133 ? -17.297 -11.641 -14.945 1 97.56 133 LYS B C 1
ATOM 3127 O O . LYS B 1 133 ? -16.344 -11.633 -14.164 1 97.56 133 LYS B O 1
ATOM 3132 N N . LYS B 1 134 ? -17.438 -10.945 -16.047 1 96.88 134 LYS B N 1
ATOM 3133 C CA . LYS B 1 134 ? -16.391 -9.969 -16.359 1 96.88 134 LYS B CA 1
ATOM 3134 C C . LYS B 1 134 ? -16.156 -9.016 -15.188 1 96.88 134 LYS B C 1
ATOM 3136 O O . LYS B 1 134 ? -17.109 -8.492 -14.617 1 96.88 134 LYS B O 1
ATOM 3141 N N . GLY B 1 135 ? -14.883 -8.898 -14.844 1 94.19 135 GLY B N 1
ATOM 3142 C CA . GLY B 1 135 ? -14.547 -7.949 -13.797 1 94.19 135 GLY B CA 1
ATOM 3143 C C . GLY B 1 135 ? -14.414 -8.594 -12.43 1 94.19 135 GLY B C 1
ATOM 3144 O O . GLY B 1 135 ? -13.898 -7.984 -11.492 1 94.19 135 GLY B O 1
ATOM 3145 N N . ASN B 1 136 ? -14.891 -9.836 -12.289 1 98.31 136 ASN B N 1
ATOM 3146 C CA . ASN B 1 136 ? -14.656 -10.539 -11.031 1 98.31 136 ASN B CA 1
ATOM 3147 C C . ASN B 1 136 ? -13.164 -10.648 -10.719 1 98.31 136 ASN B C 1
ATOM 3149 O O . ASN B 1 136 ? -12.352 -10.836 -11.625 1 98.31 136 ASN B O 1
ATOM 3153 N N . ILE B 1 137 ? -12.844 -10.469 -9.5 1 98.88 137 ILE B N 1
ATOM 3154 C CA . ILE B 1 137 ? -11.523 -10.828 -9 1 98.88 137 ILE B CA 1
ATOM 3155 C C . ILE B 1 137 ? -11.562 -12.219 -8.383 1 98.88 137 ILE B C 1
ATOM 3157 O O . ILE B 1 137 ? -12.289 -12.453 -7.418 1 98.88 137 ILE B O 1
ATOM 3161 N N . VAL B 1 138 ? -10.805 -13.141 -8.922 1 98.94 138 VAL B N 1
ATOM 3162 C CA . VAL B 1 138 ? -10.875 -14.539 -8.516 1 98.94 138 VAL B CA 1
ATOM 3163 C C . VAL B 1 138 ? -9.695 -14.883 -7.613 1 98.94 138 VAL B C 1
ATOM 3165 O O . VAL B 1 138 ? -8.539 -14.688 -7.996 1 98.94 138 VAL B O 1
ATOM 3168 N N . LEU B 1 139 ? -9.984 -15.375 -6.449 1 98.94 139 LEU B N 1
ATOM 3169 C CA . LEU B 1 139 ? -8.984 -15.789 -5.477 1 98.94 139 LEU B CA 1
ATOM 3170 C C . LEU B 1 139 ? -8.945 -17.312 -5.34 1 98.94 139 LEU B C 1
ATOM 3172 O O . LEU B 1 139 ? -9.977 -17.938 -5.09 1 98.94 139 LEU B O 1
ATOM 3176 N N . ILE B 1 140 ? -7.766 -17.844 -5.52 1 98.94 140 ILE B N 1
ATOM 3177 C CA . ILE B 1 140 ? -7.562 -19.297 -5.41 1 98.94 140 ILE B CA 1
ATOM 3178 C C . ILE B 1 140 ? -7.059 -19.641 -4.012 1 98.94 140 ILE B C 1
ATOM 3180 O O . ILE B 1 140 ? -5.941 -19.266 -3.639 1 98.94 140 ILE B O 1
ATOM 3184 N N . ARG B 1 141 ? -7.855 -20.375 -3.312 1 98.94 141 ARG B N 1
ATOM 3185 C CA . ARG B 1 141 ? -7.453 -20.812 -1.981 1 98.94 141 ARG B CA 1
ATOM 3186 C C . ARG B 1 141 ? -6.719 -22.141 -2.051 1 98.94 141 ARG B C 1
ATOM 3188 O O . ARG B 1 141 ? -7.258 -23.141 -2.549 1 98.94 141 ARG B O 1
ATOM 3195 N N . THR B 1 142 ? -5.52 -22.188 -1.527 1 98.88 142 THR B N 1
ATOM 3196 C CA . THR B 1 142 ? -4.73 -23.406 -1.492 1 98.88 142 THR B CA 1
ATOM 3197 C C . THR B 1 142 ? -4.375 -23.781 -0.056 1 98.88 142 THR B C 1
ATOM 3199 O O . THR B 1 142 ? -3.938 -24.906 0.208 1 98.88 142 THR B O 1
ATOM 3202 N N . ASP B 1 143 ? -4.477 -22.844 0.842 1 98.69 143 ASP B N 1
ATOM 3203 C CA . ASP B 1 143 ? -4.156 -22.938 2.264 1 98.69 143 ASP B CA 1
ATOM 3204 C C . ASP B 1 143 ? -2.648 -23.031 2.486 1 98.69 143 ASP B C 1
ATOM 3206 O O . ASP B 1 143 ? -2.195 -23.359 3.582 1 98.69 143 ASP B O 1
ATOM 3210 N N . ARG B 1 144 ? -1.899 -22.75 1.527 1 98.69 144 ARG B N 1
ATOM 3211 C CA . ARG B 1 144 ? -0.449 -22.781 1.694 1 98.69 144 ARG B CA 1
ATOM 3212 C C . ARG B 1 144 ? 0.043 -21.531 2.414 1 98.69 144 ARG B C 1
ATOM 3214 O O . ARG B 1 144 ? 1.212 -21.453 2.797 1 98.69 144 ARG B O 1
ATOM 3221 N N . ASP B 1 145 ? -0.847 -20.531 2.592 1 98.25 145 ASP B N 1
ATOM 3222 C CA . ASP B 1 145 ? -0.477 -19.391 3.428 1 98.25 145 ASP B CA 1
ATOM 3223 C C . ASP B 1 145 ? -0.024 -19.859 4.812 1 98.25 145 ASP B C 1
ATOM 3225 O O . ASP B 1 145 ? 0.713 -19.141 5.496 1 98.25 145 ASP B O 1
ATOM 3229 N N . GLN B 1 146 ? -0.337 -21.031 5.188 1 97.69 146 GLN B N 1
ATOM 3230 C CA . GLN B 1 146 ? 0.061 -21.594 6.473 1 97.69 146 GLN B CA 1
ATOM 3231 C C . GLN B 1 146 ? 1.57 -21.812 6.535 1 97.69 146 GLN B C 1
ATOM 3233 O O . GLN B 1 146 ? 2.135 -21.969 7.621 1 97.69 146 GLN B O 1
ATOM 3238 N N . LEU B 1 147 ? 2.223 -21.875 5.434 1 97.25 147 LEU B N 1
ATOM 3239 C CA . LEU B 1 147 ? 3.662 -22.109 5.383 1 97.25 147 LEU B CA 1
ATOM 3240 C C . LEU B 1 147 ? 4.434 -20.797 5.484 1 97.25 147 LEU B C 1
ATOM 3242 O O . LEU B 1 147 ? 5.664 -20.797 5.57 1 97.25 147 LEU B O 1
ATOM 3246 N N . MET B 1 148 ? 3.768 -19.656 5.445 1 96.12 148 MET B N 1
ATOM 3247 C CA . MET B 1 148 ? 4.43 -18.359 5.445 1 96.12 148 MET B CA 1
ATOM 3248 C C . MET B 1 148 ? 5.402 -18.234 6.613 1 96.12 148 MET B C 1
ATOM 3250 O O . MET B 1 148 ? 5.066 -18.578 7.746 1 96.12 148 MET B O 1
ATOM 3254 N N . GLY B 1 149 ? 6.594 -17.75 6.293 1 92.81 149 GLY B N 1
ATOM 3255 C CA . GLY B 1 149 ? 7.617 -17.562 7.305 1 92.81 149 GLY B CA 1
ATOM 3256 C C . GLY B 1 149 ? 8.508 -18.766 7.492 1 92.81 149 GLY B C 1
ATOM 3257 O O . GLY B 1 149 ? 9.5 -18.719 8.227 1 92.81 149 GLY B O 1
ATOM 3258 N N . THR B 1 150 ? 8.188 -19.875 6.836 1 94.75 150 THR B N 1
ATOM 3259 C CA . THR B 1 150 ? 9.016 -21.062 6.895 1 94.75 150 THR B CA 1
ATOM 3260 C C . THR B 1 150 ? 9.836 -21.219 5.617 1 94.75 150 THR B C 1
ATOM 3262 O O . THR B 1 150 ? 9.461 -20.688 4.566 1 94.75 150 THR B O 1
ATOM 3265 N N . PRO B 1 151 ? 10.914 -22 5.691 1 93.81 151 PRO B N 1
ATOM 3266 C CA . PRO B 1 151 ? 11.719 -22.25 4.492 1 93.81 151 PRO B CA 1
ATOM 3267 C C . PRO B 1 151 ? 10.953 -23 3.412 1 93.81 151 PRO B C 1
ATOM 3269 O O . PRO B 1 151 ? 11.359 -23 2.246 1 93.81 151 PRO B O 1
ATOM 3272 N N . ASP B 1 152 ? 9.898 -23.625 3.764 1 96.25 152 ASP B N 1
ATOM 3273 C CA . ASP B 1 152 ? 9.125 -24.438 2.832 1 96.25 152 ASP B CA 1
ATOM 3274 C C . ASP B 1 152 ? 8.195 -23.578 1.983 1 96.25 152 ASP B C 1
ATOM 3276 O O . ASP B 1 152 ? 7.742 -24 0.918 1 96.25 152 ASP B O 1
ATOM 3280 N N . PHE B 1 153 ? 7.926 -22.406 2.383 1 96.94 153 PHE B N 1
ATOM 3281 C CA . PHE B 1 153 ? 6.918 -21.562 1.747 1 96.94 153 PHE B CA 1
ATOM 3282 C C . PHE B 1 153 ? 7.219 -21.391 0.265 1 96.94 153 PHE B C 1
ATOM 3284 O O . PHE B 1 153 ? 6.34 -21.547 -0.58 1 96.94 153 PHE B O 1
ATOM 3291 N N . PRO B 1 154 ? 8.438 -21.094 -0.124 1 96.19 154 PRO B N 1
ATOM 3292 C CA . PRO B 1 154 ? 8.719 -20.953 -1.556 1 96.19 154 PRO B CA 1
ATOM 3293 C C . PRO B 1 154 ? 8.898 -22.281 -2.264 1 96.19 154 PRO B C 1
ATOM 3295 O O . PRO B 1 154 ? 8.961 -22.328 -3.494 1 96.19 154 PRO B O 1
ATOM 3298 N N . ASN B 1 155 ? 8.977 -23.375 -1.503 1 96.44 155 ASN B N 1
ATOM 3299 C CA . ASN B 1 155 ? 9.453 -24.625 -2.088 1 96.44 155 ASN B CA 1
ATOM 3300 C C . ASN B 1 155 ? 8.359 -25.688 -2.084 1 96.44 155 ASN B C 1
ATOM 3302 O O . ASN B 1 155 ? 8.586 -26.812 -2.555 1 96.44 155 ASN B O 1
ATOM 3306 N N . LYS B 1 156 ? 7.234 -25.375 -1.556 1 97.44 156 LYS B N 1
ATOM 3307 C CA . LYS B 1 156 ? 6.098 -26.281 -1.559 1 97.44 156 LYS B CA 1
ATOM 3308 C C . LYS B 1 156 ? 4.828 -25.578 -2.025 1 97.44 156 LYS B C 1
ATOM 3310 O O . LYS B 1 156 ? 4.695 -24.359 -1.878 1 97.44 156 LYS B O 1
ATOM 3315 N N . GLY B 1 157 ? 3.957 -26.422 -2.553 1 97.88 157 GLY B N 1
ATOM 3316 C CA . GLY B 1 157 ? 2.654 -25.906 -2.939 1 97.88 157 GLY B CA 1
ATOM 3317 C C . GLY B 1 157 ? 2.16 -26.453 -4.262 1 97.88 157 GLY B C 1
ATOM 3318 O O . GLY B 1 157 ? 2.805 -27.328 -4.855 1 97.88 157 GLY B O 1
ATOM 3319 N N . THR B 1 158 ? 1.016 -25.984 -4.516 1 98 158 THR B N 1
ATOM 3320 C CA . THR B 1 158 ? 0.406 -26.234 -5.82 1 98 158 THR B CA 1
ATOM 3321 C C . THR B 1 158 ? 0.584 -25.031 -6.734 1 98 158 THR B C 1
ATOM 3323 O O . THR B 1 158 ? 1.494 -24.219 -6.535 1 98 158 THR B O 1
ATOM 3326 N N . GLY B 1 159 ? -0.179 -24.656 -7.602 1 97.06 159 GLY B N 1
ATOM 3327 C CA . GLY B 1 159 ? -0.137 -23.594 -8.594 1 97.06 159 GLY B CA 1
ATOM 3328 C C . GLY B 1 159 ? -1.186 -23.75 -9.68 1 97.06 159 GLY B C 1
ATOM 3329 O O . GLY B 1 159 ? -1.785 -24.812 -9.82 1 97.06 159 GLY B O 1
ATOM 3330 N N . VAL B 1 160 ? -1.333 -22.719 -10.336 1 98.88 160 VAL B N 1
ATOM 3331 C CA . VAL B 1 160 ? -2.352 -22.703 -11.383 1 98.88 160 VAL B CA 1
ATOM 3332 C C . VAL B 1 160 ? -1.713 -23.031 -12.734 1 98.88 160 VAL B C 1
ATOM 3334 O O . VAL B 1 160 ? -0.687 -22.453 -13.094 1 98.88 160 VAL B O 1
ATOM 3337 N N . SER B 1 161 ? -2.27 -23.953 -13.43 1 98.75 161 SER B N 1
ATOM 3338 C CA . SER B 1 161 ? -1.729 -24.344 -14.719 1 98.75 161 SER B CA 1
ATOM 3339 C C . SER B 1 161 ? -1.897 -23.25 -15.758 1 98.75 161 SER B C 1
ATOM 3341 O O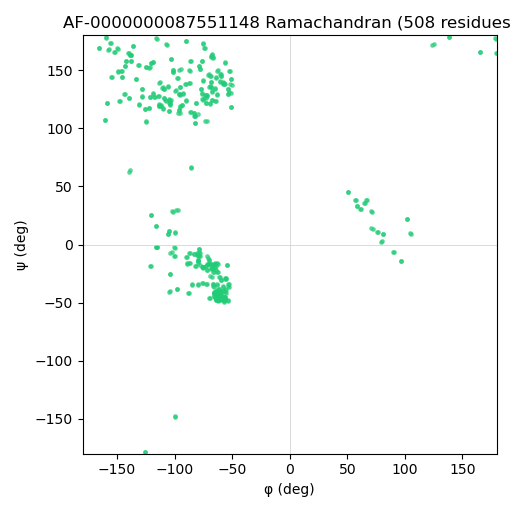 . SER B 1 161 ? -2.693 -22.328 -15.57 1 98.75 161 SER B O 1
ATOM 3343 N N . ARG B 1 162 ? -1.116 -23.375 -16.812 1 98.56 162 ARG B N 1
ATOM 3344 C CA . ARG B 1 162 ? -1.266 -22.469 -17.953 1 98.56 162 ARG B CA 1
ATOM 3345 C C . ARG B 1 162 ? -2.703 -22.469 -18.453 1 98.56 162 ARG B C 1
ATOM 3347 O O . ARG B 1 162 ? -3.291 -21.406 -18.656 1 98.56 162 ARG B O 1
ATOM 3354 N N . GLU B 1 163 ? -3.25 -23.656 -18.641 1 98.75 163 GLU B N 1
ATOM 3355 C CA . GLU B 1 163 ? -4.598 -23.797 -19.172 1 98.75 163 GLU B CA 1
ATOM 3356 C C . GLU B 1 163 ? -5.633 -23.156 -18.266 1 98.75 163 GLU B C 1
ATOM 3358 O O . GLU B 1 163 ? -6.562 -22.5 -18.734 1 98.75 163 GLU B O 1
ATOM 3363 N N . ALA B 1 164 ? -5.492 -23.375 -16.984 1 98.94 164 ALA B N 1
ATOM 3364 C CA . ALA B 1 164 ? -6.426 -22.797 -16.016 1 98.94 164 ALA B CA 1
ATOM 3365 C C . ALA B 1 164 ? -6.32 -21.281 -16 1 98.94 164 ALA B C 1
ATOM 3367 O O . ALA B 1 164 ? -7.332 -20.578 -15.891 1 98.94 164 ALA B O 1
ATOM 3368 N N . THR B 1 165 ? -5.09 -20.75 -16.062 1 98.94 165 THR B N 1
ATOM 3369 C CA . THR B 1 165 ? -4.875 -19.312 -16.125 1 98.94 165 THR B CA 1
ATOM 3370 C C . THR B 1 165 ? -5.555 -18.719 -17.359 1 98.94 165 THR B C 1
ATOM 3372 O O . THR B 1 165 ? -6.297 -17.75 -17.25 1 98.94 165 THR B O 1
ATOM 3375 N N . GLU B 1 166 ? -5.34 -19.359 -18.469 1 98.81 166 GLU B N 1
ATOM 3376 C CA . GLU B 1 166 ? -5.957 -18.906 -19.719 1 98.81 166 GLU B CA 1
ATOM 3377 C C . GLU B 1 166 ? -7.48 -18.938 -19.625 1 98.81 166 GLU B C 1
ATOM 3379 O O . GLU B 1 166 ? -8.156 -18.016 -20.094 1 98.81 166 GLU B O 1
ATOM 3384 N N . TRP B 1 167 ? -7.938 -19.984 -19.109 1 98.88 167 TRP B N 1
ATOM 3385 C CA . TRP B 1 167 ? -9.383 -20.156 -18.969 1 98.88 167 TRP B CA 1
ATOM 3386 C C . TRP B 1 167 ? -9.984 -19.047 -18.141 1 98.88 167 TRP B C 1
ATOM 3388 O O . TRP B 1 167 ? -11.023 -18.484 -18.5 1 98.88 167 TRP B O 1
ATOM 3398 N N . LEU B 1 168 ? -9.391 -18.703 -16.984 1 98.88 168 LEU B N 1
ATOM 3399 C CA . LEU B 1 168 ? -9.875 -17.594 -16.156 1 98.88 168 LEU B CA 1
ATOM 3400 C C . LEU B 1 168 ? -9.93 -16.297 -16.938 1 98.88 168 LEU B C 1
ATOM 3402 O O . LEU B 1 168 ? -10.922 -15.562 -16.891 1 98.88 168 LEU B O 1
ATOM 3406 N N . ILE B 1 169 ? -8.82 -16.016 -17.672 1 98.81 169 ILE B N 1
ATOM 3407 C CA . ILE B 1 169 ? -8.758 -14.797 -18.469 1 98.81 169 ILE B CA 1
ATOM 3408 C C . ILE B 1 169 ? -9.891 -14.797 -19.5 1 98.81 169 ILE B C 1
ATOM 3410 O O . ILE B 1 169 ? -10.562 -13.781 -19.688 1 98.81 169 ILE B O 1
ATOM 3414 N N . ASP B 1 170 ? -10.094 -15.93 -20.094 1 98.62 170 ASP B N 1
ATOM 3415 C CA . ASP B 1 170 ? -11.117 -16.047 -21.125 1 98.62 170 ASP B CA 1
ATOM 3416 C C . ASP B 1 170 ? -12.516 -15.867 -20.547 1 98.62 170 ASP B C 1
ATOM 3418 O O . ASP B 1 170 ? -13.461 -15.547 -21.266 1 98.62 170 ASP B O 1
ATOM 3422 N N . GLN B 1 171 ? -12.719 -16.109 -19.25 1 98.44 171 GLN B N 1
ATOM 3423 C CA . GLN B 1 171 ? -13.992 -15.875 -18.578 1 98.44 171 GLN B CA 1
ATOM 3424 C C . GLN B 1 171 ? -14.18 -14.391 -18.266 1 98.44 171 GLN B C 1
ATOM 3426 O O . GLN B 1 171 ? -15.227 -13.992 -17.75 1 98.44 171 GLN B O 1
ATOM 3431 N N . GLY B 1 172 ? -13.148 -13.57 -18.516 1 97.88 172 GLY B N 1
ATOM 3432 C CA . GLY B 1 172 ? -13.258 -12.141 -18.281 1 97.88 172 GLY B CA 1
ATOM 3433 C C . GLY B 1 172 ? -12.531 -11.68 -17.031 1 97.88 172 GLY B C 1
ATOM 3434 O O . GLY B 1 172 ? -12.633 -10.516 -16.641 1 97.88 172 GLY B O 1
ATOM 3435 N N . VAL B 1 173 ? -11.742 -12.508 -16.406 1 98.62 173 VAL B N 1
ATOM 3436 C CA . VAL B 1 173 ? -10.984 -12.164 -15.211 1 98.62 173 VAL B CA 1
ATOM 3437 C C . VAL B 1 173 ? -9.711 -11.422 -15.602 1 98.62 173 VAL B C 1
ATOM 3439 O O . VAL B 1 173 ? -8.906 -11.922 -16.391 1 98.62 173 VAL B O 1
ATOM 3442 N N . LYS B 1 174 ? -9.531 -10.234 -15.109 1 98.62 174 LYS B N 1
ATOM 3443 C CA . LYS B 1 174 ? -8.32 -9.445 -15.344 1 98.62 174 LYS B CA 1
ATOM 3444 C C . LYS B 1 174 ? -7.348 -9.57 -14.18 1 98.62 174 LYS B C 1
ATOM 3446 O O . LYS B 1 174 ? -6.133 -9.594 -14.383 1 98.62 174 LYS B O 1
ATOM 3451 N N . VAL B 1 175 ? -7.883 -9.609 -12.984 1 98.88 175 VAL B N 1
ATOM 3452 C CA . VAL B 1 175 ? -7.102 -9.711 -11.758 1 98.88 175 VAL B CA 1
ATOM 3453 C C . VAL B 1 175 ? -7.477 -10.992 -11.016 1 98.88 175 VAL B C 1
ATOM 3455 O O . VAL B 1 175 ? -8.664 -11.273 -10.805 1 98.88 175 VAL B O 1
ATOM 3458 N N . MET B 1 176 ? -6.496 -11.75 -10.625 1 98.94 176 MET B N 1
ATOM 3459 C CA . MET B 1 176 ? -6.664 -12.984 -9.852 1 98.94 176 MET B CA 1
ATOM 3460 C C . MET B 1 176 ? -5.578 -13.109 -8.789 1 98.94 176 MET B C 1
ATOM 3462 O O . MET B 1 176 ? -4.66 -12.289 -8.734 1 98.94 176 MET B O 1
ATOM 3466 N N . GLY B 1 177 ? -5.754 -14 -7.801 1 98.94 177 GLY B N 1
ATOM 3467 C CA . GLY B 1 177 ? -4.797 -14.102 -6.707 1 98.94 177 GLY B CA 1
ATOM 3468 C C . GLY B 1 177 ? -4.75 -15.484 -6.082 1 98.94 177 GLY B C 1
ATOM 3469 O O . GLY B 1 177 ? -5.633 -16.312 -6.324 1 98.94 177 GLY B O 1
ATOM 3470 N N . ILE B 1 178 ? -3.705 -15.727 -5.297 1 98.94 178 ILE B N 1
ATOM 3471 C CA . ILE B 1 178 ? -3.486 -17.047 -4.703 1 98.94 178 ILE B CA 1
ATOM 3472 C C . ILE B 1 178 ? -2.783 -16.891 -3.354 1 98.94 178 ILE B C 1
ATOM 3474 O O . ILE B 1 178 ? -2.021 -15.945 -3.15 1 98.94 178 ILE B O 1
ATOM 3478 N N . ASP B 1 179 ? -3.045 -17.781 -2.428 1 98.88 179 ASP B N 1
ATOM 3479 C CA . ASP B 1 179 ? -2.473 -17.703 -1.087 1 98.88 179 ASP B CA 1
ATOM 3480 C C . ASP B 1 179 ? -1.235 -18.594 -0.96 1 98.88 179 ASP B C 1
ATOM 3482 O O . ASP B 1 179 ? -0.967 -19.141 0.109 1 98.88 179 ASP B O 1
ATOM 3486 N N . GLN B 1 180 ? -0.534 -18.812 -1.958 1 98.19 180 GLN B N 1
ATOM 3487 C CA . GLN B 1 180 ? 0.768 -19.469 -1.957 1 98.19 180 GLN B CA 1
ATOM 3488 C C . GLN B 1 180 ? 1.868 -18.516 -2.41 1 98.19 180 GLN B C 1
ATOM 3490 O O . GLN B 1 180 ? 1.598 -17.359 -2.734 1 98.19 180 GLN B O 1
ATOM 3495 N N . TRP B 1 181 ? 3.15 -18.984 -2.395 1 97.69 181 TRP B N 1
ATOM 3496 C CA . TRP B 1 181 ? 4.297 -18.125 -2.686 1 97.69 181 TRP B CA 1
ATOM 3497 C C . TRP B 1 181 ? 4.18 -17.516 -4.078 1 97.69 181 TRP B C 1
ATOM 3499 O O . TRP B 1 181 ? 4.352 -16.312 -4.246 1 97.69 181 TRP B O 1
ATOM 3509 N N . GLY B 1 182 ? 3.879 -18.281 -5.004 1 98.19 182 GLY B N 1
ATOM 3510 C CA . GLY B 1 182 ? 3.736 -17.844 -6.383 1 98.19 182 GLY B CA 1
ATOM 3511 C C . GLY B 1 182 ? 2.516 -18.422 -7.07 1 98.19 182 GLY B C 1
ATOM 3512 O O . GLY B 1 182 ? 1.868 -19.328 -6.535 1 98.19 182 GLY B O 1
ATOM 3513 N N . TRP B 1 183 ? 2.207 -17.922 -8.266 1 98.81 183 TRP B N 1
ATOM 3514 C CA . TRP B 1 183 ? 1.052 -18.328 -9.062 1 98.81 183 TRP B CA 1
ATOM 3515 C C . TRP B 1 183 ? 1.248 -19.734 -9.641 1 98.81 183 TRP B C 1
ATOM 3517 O O . TRP B 1 183 ? 0.308 -20.531 -9.695 1 98.81 183 TRP B O 1
ATOM 3527 N N . ASP B 1 184 ? 2.504 -20.062 -9.977 1 98.69 184 ASP B N 1
ATOM 3528 C CA . ASP B 1 184 ? 2.887 -21.344 -10.57 1 98.69 184 ASP B CA 1
ATOM 3529 C C . ASP B 1 184 ? 3.24 -22.359 -9.492 1 98.69 184 ASP B C 1
ATOM 3531 O O . ASP B 1 184 ? 3.24 -22.047 -8.305 1 98.69 184 ASP B O 1
ATOM 3535 N N . LEU B 1 185 ? 3.514 -23.625 -9.961 1 98.38 185 LEU B N 1
ATOM 3536 C CA . LEU B 1 185 ? 4.207 -24.578 -9.102 1 98.38 185 LEU B CA 1
ATOM 3537 C C . LEU B 1 185 ? 5.543 -24.016 -8.625 1 98.38 185 LEU B C 1
ATOM 3539 O O . LEU B 1 185 ? 6.066 -23.062 -9.219 1 98.38 185 LEU B O 1
ATOM 3543 N N . PRO B 1 186 ? 6.039 -24.531 -7.496 1 97.69 186 PRO B N 1
ATOM 3544 C CA . PRO B 1 186 ? 7.309 -24.016 -6.984 1 97.69 186 PRO B CA 1
ATOM 3545 C C . PRO B 1 186 ? 8.406 -23.984 -8.047 1 97.69 186 PRO B C 1
ATOM 3547 O O . PRO B 1 186 ? 8.57 -24.953 -8.789 1 97.69 186 PRO B O 1
ATOM 3550 N N . LEU B 1 187 ? 9.156 -22.938 -8.102 1 95.75 187 LEU B N 1
ATOM 3551 C CA . LEU B 1 187 ? 10.102 -22.656 -9.172 1 95.75 187 LEU B CA 1
ATOM 3552 C C . LEU B 1 187 ? 11.148 -23.766 -9.289 1 95.75 187 LEU B C 1
ATOM 3554 O O . LEU B 1 187 ? 11.445 -24.219 -10.391 1 95.75 187 LEU B O 1
ATOM 3558 N N . LYS B 1 188 ? 11.688 -24.172 -8.164 1 95.25 188 LYS B N 1
ATOM 3559 C CA . LYS B 1 188 ? 12.703 -25.219 -8.18 1 95.25 188 LYS B CA 1
ATOM 3560 C C . LYS B 1 188 ? 12.141 -26.531 -8.742 1 95.25 188 LYS B C 1
ATOM 3562 O O . LYS B 1 188 ? 12.82 -27.219 -9.5 1 95.25 188 LYS B O 1
ATOM 3567 N N . PHE B 1 189 ? 10.977 -26.859 -8.32 1 97.5 189 PHE B N 1
ATOM 3568 C CA . PHE B 1 189 ? 10.312 -28.031 -8.859 1 97.5 189 PHE B CA 1
ATOM 3569 C C . PHE B 1 189 ? 10.141 -27.922 -10.367 1 97.5 189 PHE B C 1
ATOM 3571 O O . PHE B 1 189 ? 10.422 -28.859 -11.109 1 97.5 189 PHE B O 1
ATOM 3578 N N . MET B 1 190 ? 9.688 -26.766 -10.859 1 97.44 190 MET B N 1
ATOM 3579 C CA . MET B 1 190 ? 9.422 -26.578 -12.281 1 97.44 190 MET B CA 1
ATOM 3580 C C . MET B 1 190 ? 10.711 -26.656 -13.086 1 97.44 190 MET B C 1
ATOM 3582 O O . MET B 1 190 ? 10.727 -27.188 -14.195 1 97.44 190 MET B O 1
ATOM 3586 N N . ALA B 1 191 ? 11.758 -26.047 -12.57 1 96.31 191 ALA B N 1
ATOM 3587 C CA . ALA B 1 191 ? 13.047 -26.125 -13.25 1 96.31 191 ALA B CA 1
ATOM 3588 C C . ALA B 1 191 ? 13.5 -27.578 -13.391 1 96.31 191 ALA B C 1
ATOM 3590 O O . ALA B 1 191 ? 13.938 -28 -14.469 1 96.31 191 ALA B O 1
ATOM 3591 N N . GLN B 1 192 ? 13.398 -28.328 -12.328 1 96.75 192 GLN B N 1
ATOM 3592 C CA . GLN B 1 192 ? 13.766 -29.734 -12.344 1 96.75 192 GLN B CA 1
ATOM 3593 C C . GLN B 1 192 ? 12.891 -30.516 -13.328 1 96.75 192 GLN B C 1
ATOM 3595 O O . GLN B 1 192 ? 13.398 -31.344 -14.094 1 96.75 192 GLN B O 1
ATOM 3600 N N . LYS B 1 193 ? 11.648 -30.266 -13.289 1 97.12 193 LYS B N 1
ATOM 3601 C CA . LYS B 1 193 ? 10.719 -30.969 -14.172 1 97.12 193 LYS B CA 1
ATOM 3602 C C . LYS B 1 193 ? 10.984 -30.625 -15.633 1 97.12 193 LYS B C 1
ATOM 3604 O O . LYS B 1 193 ? 10.875 -31.484 -16.516 1 97.12 193 LYS B O 1
ATOM 3609 N N . ALA B 1 194 ? 11.227 -29.344 -15.891 1 97.12 194 ALA B N 1
ATOM 3610 C CA . ALA B 1 194 ? 11.578 -28.938 -17.25 1 97.12 194 ALA B CA 1
ATOM 3611 C C . ALA B 1 194 ? 12.789 -29.719 -17.766 1 97.12 194 ALA B C 1
ATOM 3613 O O . ALA B 1 194 ? 12.836 -30.109 -18.922 1 97.12 194 ALA B O 1
ATOM 3614 N N . LYS B 1 195 ? 13.781 -29.906 -16.922 1 96.5 195 LYS B N 1
ATOM 3615 C CA . LYS B 1 195 ? 14.961 -30.688 -17.281 1 96.5 195 LYS B CA 1
ATOM 3616 C C . LYS B 1 195 ? 14.602 -32.125 -17.562 1 96.5 195 LYS B C 1
ATOM 3618 O O . LYS B 1 195 ? 15.031 -32.688 -18.578 1 96.5 195 LYS B O 1
ATOM 3623 N N . GLU B 1 196 ? 13.836 -32.688 -16.719 1 97.62 196 GLU B N 1
ATOM 3624 C CA . GLU B 1 196 ? 13.438 -34.094 -16.859 1 97.62 196 GLU B CA 1
ATOM 3625 C C . GLU B 1 196 ? 12.656 -34.312 -18.156 1 97.62 196 GLU B C 1
ATOM 3627 O O . GLU B 1 196 ? 12.844 -35.312 -18.828 1 97.62 196 GLU B O 1
ATOM 3632 N N . LEU B 1 197 ? 11.836 -33.344 -18.469 1 97.25 197 LEU B N 1
ATOM 3633 C CA . LEU B 1 197 ? 10.969 -33.469 -19.641 1 97.25 197 LEU B CA 1
ATOM 3634 C C . LEU B 1 197 ? 11.664 -32.938 -20.891 1 97.25 197 LEU B C 1
ATOM 3636 O O . LEU B 1 197 ? 11.164 -33.125 -22 1 97.25 197 LEU B O 1
ATOM 3640 N N . ASN B 1 198 ? 12.773 -32.281 -20.734 1 97.31 198 ASN B N 1
ATOM 3641 C CA . ASN B 1 198 ? 13.438 -31.562 -21.812 1 97.31 198 ASN B CA 1
ATOM 3642 C C . ASN B 1 198 ? 12.469 -30.641 -22.547 1 97.31 198 ASN B C 1
ATOM 3644 O O . ASN B 1 198 ? 12.375 -30.688 -23.781 1 97.31 198 ASN B O 1
ATOM 3648 N N . ASP B 1 199 ? 11.688 -29.938 -21.781 1 97.12 199 ASP B N 1
ATOM 3649 C CA . ASP B 1 199 ? 10.641 -29.062 -22.297 1 97.12 199 ASP B CA 1
ATOM 3650 C C . ASP B 1 199 ? 10.797 -27.641 -21.781 1 97.12 199 ASP B C 1
ATOM 3652 O O . ASP B 1 199 ? 10.43 -27.344 -20.641 1 97.12 199 ASP B O 1
ATOM 3656 N N . PRO B 1 200 ? 11.25 -26.734 -22.594 1 95.12 200 PRO B N 1
ATOM 3657 C CA . PRO B 1 200 ? 11.445 -25.344 -22.172 1 95.12 200 PRO B CA 1
ATOM 3658 C C . PRO B 1 200 ? 10.133 -24.656 -21.797 1 95.12 200 PRO B C 1
ATOM 3660 O O . PRO B 1 200 ? 10.133 -23.703 -21.016 1 95.12 200 PRO B O 1
ATOM 3663 N N . GLU B 1 201 ? 9.023 -25.156 -22.281 1 95.94 201 GLU B N 1
ATOM 3664 C CA . GLU B 1 201 ? 7.75 -24.469 -22.125 1 95.94 201 GLU B CA 1
ATOM 3665 C C . GLU B 1 201 ? 7.129 -24.766 -20.766 1 95.94 201 GLU B C 1
ATOM 3667 O O . GLU B 1 201 ? 6.16 -24.109 -20.359 1 95.94 201 GLU B O 1
ATOM 3672 N N . TYR B 1 202 ? 7.715 -25.672 -20.047 1 96.06 202 TYR B N 1
ATOM 3673 C CA . TYR B 1 202 ? 7.164 -26.062 -18.75 1 96.06 202 TYR B CA 1
ATOM 3674 C C . TYR B 1 202 ? 7.441 -25.016 -17.688 1 96.06 202 TYR B C 1
ATOM 3676 O O . TYR B 1 202 ? 6.621 -24.797 -16.797 1 96.06 202 TYR B O 1
ATOM 3684 N N . PHE B 1 203 ? 8.57 -24.344 -17.781 1 96 203 PHE B N 1
ATOM 3685 C CA . PHE B 1 203 ? 9.008 -23.438 -16.734 1 96 203 PHE B CA 1
ATOM 3686 C C . PHE B 1 203 ? 8.188 -22.141 -16.75 1 96 203 PHE B C 1
ATOM 3688 O O . PHE B 1 203 ? 8.055 -21.5 -17.797 1 96 203 PHE B O 1
ATOM 3695 N N . TRP B 1 204 ? 7.641 -21.859 -15.586 1 97.06 204 TRP B N 1
ATOM 3696 C CA . TRP B 1 204 ? 6.98 -20.578 -15.336 1 97.06 204 TRP B CA 1
ATOM 3697 C C . TRP B 1 204 ? 5.789 -20.391 -16.266 1 97.06 204 TRP B C 1
ATOM 3699 O O . TRP B 1 204 ? 5.48 -19.266 -16.672 1 97.06 204 TRP B O 1
ATOM 3709 N N . GLU B 1 205 ? 5.121 -21.438 -16.688 1 96.88 205 GLU B N 1
ATOM 3710 C CA . GLU B 1 205 ? 4.121 -21.453 -17.75 1 96.88 205 GLU B CA 1
ATOM 3711 C C . GLU B 1 205 ? 2.887 -20.641 -17.359 1 96.88 205 GLU B C 1
ATOM 3713 O O . GLU B 1 205 ? 2.266 -20 -18.203 1 96.88 205 GLU B O 1
ATOM 3718 N N . GLY B 1 206 ? 2.418 -20.625 -16.109 1 97.94 206 GLY B N 1
ATOM 3719 C CA . GLY B 1 206 ? 1.279 -19.828 -15.68 1 97.94 206 GLY B CA 1
ATOM 3720 C C . GLY B 1 206 ? 1.499 -18.328 -15.844 1 97.94 206 GLY B C 1
ATOM 3721 O O . GLY B 1 206 ? 0.67 -17.641 -16.438 1 97.94 206 GLY B O 1
ATOM 3722 N N . HIS B 1 207 ? 2.65 -17.906 -15.367 1 98.5 207 HIS B N 1
ATOM 3723 C CA . HIS B 1 207 ? 3.008 -16.5 -15.516 1 98.5 207 HIS B CA 1
ATOM 3724 C C . HIS B 1 207 ? 3.086 -16.094 -16.984 1 98.5 207 HIS B C 1
ATOM 3726 O O . HIS B 1 207 ? 2.602 -15.031 -17.375 1 98.5 207 HIS B O 1
ATOM 3732 N N . ARG B 1 208 ? 3.648 -16.922 -17.781 1 97.44 208 ARG B N 1
ATOM 3733 C CA . ARG B 1 208 ? 3.967 -16.578 -19.172 1 97.44 208 ARG B CA 1
ATOM 3734 C C . ARG B 1 208 ? 2.701 -16.469 -20.016 1 97.44 208 ARG B C 1
ATOM 3736 O O . ARG B 1 208 ? 2.742 -15.977 -21.141 1 97.44 208 ARG B O 1
ATOM 3743 N N . VAL B 1 209 ? 1.559 -16.906 -19.5 1 98.31 209 VAL B N 1
ATOM 3744 C CA . VAL B 1 209 ? 0.299 -16.578 -20.172 1 98.31 209 VAL B CA 1
ATOM 3745 C C . VAL B 1 209 ? 0.171 -15.07 -20.344 1 98.31 209 VAL B C 1
ATOM 3747 O O . VAL B 1 209 ? -0.386 -14.602 -21.328 1 98.31 209 VAL B O 1
ATOM 3750 N N . GLY B 1 210 ? 0.773 -14.344 -19.453 1 97.94 210 GLY B N 1
ATOM 3751 C CA . GLY B 1 210 ? 0.693 -12.891 -19.438 1 97.94 210 GLY B CA 1
ATOM 3752 C C . GLY B 1 210 ? 1.44 -12.25 -20.594 1 97.94 210 GLY B C 1
ATOM 3753 O O . GLY B 1 210 ? 1.251 -11.07 -20.891 1 97.94 210 GLY B O 1
ATOM 3754 N N . ILE B 1 211 ? 2.305 -12.984 -21.234 1 96.94 211 ILE B N 1
ATOM 3755 C CA . ILE B 1 211 ? 3 -12.438 -22.391 1 96.94 211 ILE B CA 1
ATOM 3756 C C . ILE B 1 211 ? 2.084 -12.5 -23.625 1 96.94 211 ILE B C 1
ATOM 3758 O O . ILE B 1 211 ? 2.359 -11.859 -24.641 1 96.94 211 ILE B O 1
ATOM 3762 N N . GLU B 1 212 ? 1.032 -13.305 -23.5 1 97.06 212 GLU B N 1
ATOM 3763 C CA . GLU B 1 212 ? 0.086 -13.477 -24.594 1 97.06 212 GLU B CA 1
ATOM 3764 C C . GLU B 1 212 ? -1.22 -12.734 -24.328 1 97.06 212 GLU B C 1
ATOM 3766 O O . GLU B 1 212 ? -1.836 -12.188 -25.234 1 97.06 212 GLU B O 1
ATOM 3771 N N . LYS B 1 213 ? -1.669 -12.797 -23.094 1 98.31 213 LYS B N 1
ATOM 3772 C CA . LYS B 1 213 ? -2.906 -12.156 -22.656 1 98.31 213 LYS B CA 1
ATOM 3773 C C . LYS B 1 213 ? -2.668 -11.289 -21.422 1 98.31 213 LYS B C 1
ATOM 3775 O O . LYS B 1 213 ? -2.156 -11.773 -20.406 1 98.31 213 LYS B O 1
ATOM 3780 N N . GLU B 1 214 ? -3.082 -10.055 -21.5 1 98.5 214 GLU B N 1
ATOM 3781 C CA . GLU B 1 214 ? -2.855 -9.133 -20.391 1 98.5 214 GLU B CA 1
ATOM 3782 C C . GLU B 1 214 ? -3.697 -9.508 -19.172 1 98.5 214 GLU B C 1
ATOM 3784 O O . GLU B 1 214 ? -4.918 -9.633 -19.281 1 98.5 214 GLU B O 1
ATOM 3789 N N . TYR B 1 215 ? -3.061 -9.75 -18.078 1 98.69 215 TYR B N 1
ATOM 3790 C CA . TYR B 1 215 ? -3.713 -9.953 -16.797 1 98.69 215 TYR B CA 1
ATOM 3791 C C . TYR B 1 215 ? -2.75 -9.68 -15.648 1 98.69 215 TYR B C 1
ATOM 3793 O O . TYR B 1 215 ? -1.56 -9.453 -15.867 1 98.69 215 TYR B O 1
ATOM 3801 N N . LEU B 1 216 ? -3.223 -9.578 -14.469 1 98.81 216 LEU B N 1
ATOM 3802 C CA . LEU B 1 216 ? -2.451 -9.43 -13.234 1 98.81 216 LEU B CA 1
ATOM 3803 C C . LEU B 1 216 ? -2.814 -10.523 -12.234 1 98.81 216 LEU B C 1
ATOM 3805 O O . LEU B 1 216 ? -3.957 -10.984 -12.203 1 98.81 216 LEU B O 1
ATOM 3809 N N . HIS B 1 217 ? -1.877 -10.844 -11.375 1 98.81 217 HIS B N 1
ATOM 3810 C CA . HIS B 1 217 ? -2.295 -11.695 -10.266 1 98.81 217 HIS B CA 1
ATOM 3811 C C . HIS B 1 217 ? -1.587 -11.305 -8.977 1 98.81 217 HIS B C 1
ATOM 3813 O O . HIS B 1 217 ? -0.5 -10.719 -9.008 1 98.81 217 HIS B O 1
ATOM 3819 N N . ILE B 1 218 ? -2.25 -11.602 -7.918 1 98.94 218 ILE B N 1
ATOM 3820 C CA . ILE B 1 218 ? -1.79 -11.375 -6.551 1 98.94 218 ILE B CA 1
ATOM 3821 C C . ILE B 1 218 ? -1.138 -12.648 -6.012 1 98.94 218 ILE B C 1
ATOM 3823 O O . ILE B 1 218 ? -1.641 -13.75 -6.23 1 98.94 218 ILE B O 1
ATOM 3827 N N . GLU B 1 219 ? -0.031 -12.484 -5.375 1 98.94 219 GLU B N 1
ATOM 3828 C CA . GLU B 1 219 ? 0.635 -13.609 -4.723 1 98.94 219 GLU B CA 1
ATOM 3829 C C . GLU B 1 219 ? 0.788 -13.359 -3.223 1 98.94 219 GLU B C 1
ATOM 3831 O O . GLU B 1 219 ? 0.754 -12.211 -2.771 1 98.94 219 GLU B O 1
ATOM 3836 N N . GLN B 1 220 ? 0.908 -14.469 -2.473 1 98.75 220 GLN B N 1
ATOM 3837 C CA . GLN B 1 220 ? 1.182 -14.492 -1.039 1 98.75 220 GLN B CA 1
ATOM 3838 C C . GLN B 1 220 ? 0.03 -13.875 -0.251 1 98.75 220 GLN B C 1
ATOM 3840 O O . GLN B 1 220 ? 0.254 -13.133 0.712 1 98.75 220 GLN B O 1
ATOM 3845 N N . LEU B 1 221 ? -1.167 -14.117 -0.739 1 98.94 221 LEU B N 1
ATOM 3846 C CA . LEU B 1 221 ? -2.344 -13.805 0.063 1 98.94 221 LEU B CA 1
ATOM 3847 C C . LEU B 1 221 ? -2.418 -14.703 1.294 1 98.94 221 LEU B C 1
ATOM 3849 O O . LEU B 1 221 ? -1.776 -15.75 1.339 1 98.94 221 LEU B O 1
ATOM 3853 N N . THR B 1 222 ? -3.186 -14.266 2.248 1 98.81 222 THR B N 1
ATOM 3854 C CA . THR B 1 222 ? -3.471 -15.094 3.412 1 98.81 222 THR B CA 1
ATOM 3855 C C . THR B 1 222 ? -4.941 -14.992 3.807 1 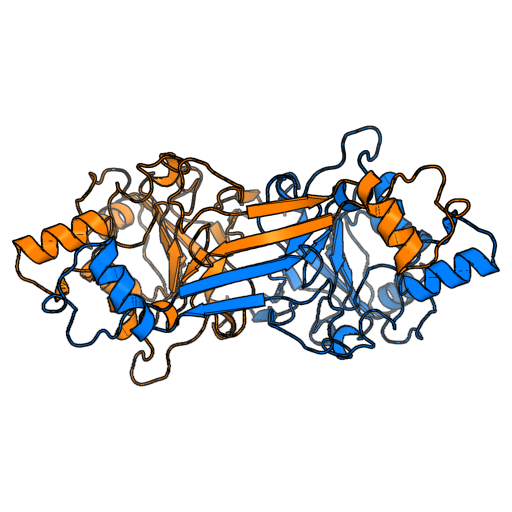98.81 222 THR B C 1
ATOM 3857 O O . THR B 1 222 ? -5.664 -14.133 3.301 1 98.81 222 THR B O 1
ATOM 3860 N N . ASN B 1 223 ? -5.398 -15.914 4.59 1 98.81 223 ASN B N 1
ATOM 3861 C CA . ASN B 1 223 ? -6.688 -15.82 5.27 1 98.81 223 ASN B CA 1
ATOM 3862 C C . ASN B 1 223 ? -7.852 -15.961 4.293 1 98.81 223 ASN B C 1
ATOM 3864 O O . ASN B 1 223 ? -8.945 -15.461 4.543 1 98.81 223 ASN B O 1
ATOM 3868 N N . LEU B 1 224 ? -7.66 -16.703 3.184 1 98.88 224 LEU B N 1
ATOM 3869 C CA . LEU B 1 224 ? -8.742 -16.875 2.217 1 98.88 224 LEU B CA 1
ATOM 3870 C C . LEU B 1 224 ? -9.828 -17.797 2.777 1 98.88 224 LEU B C 1
ATOM 3872 O O . LEU B 1 224 ? -10.984 -17.719 2.352 1 98.88 224 LEU B O 1
ATOM 3876 N N . SER B 1 225 ? -9.492 -18.609 3.734 1 98.62 225 SER B N 1
ATOM 3877 C CA . SER B 1 225 ? -10.453 -19.516 4.344 1 98.62 225 SER B CA 1
ATOM 3878 C C . SER B 1 225 ? -11.531 -18.766 5.105 1 98.62 225 SER B C 1
ATOM 3880 O O . SER B 1 225 ? -12.578 -19.344 5.438 1 98.62 225 SER B O 1
ATOM 3882 N N . ALA B 1 226 ? -11.312 -17.516 5.434 1 98.56 226 ALA B N 1
ATOM 3883 C CA . ALA B 1 226 ? -12.273 -16.719 6.188 1 98.56 226 ALA B CA 1
ATOM 3884 C C . ALA B 1 226 ? -13.375 -16.188 5.281 1 98.56 226 ALA B C 1
ATOM 3886 O O . ALA B 1 226 ? -14.391 -15.68 5.758 1 98.56 226 ALA B O 1
ATOM 3887 N N . LEU B 1 227 ? -13.234 -16.359 3.984 1 98.69 227 LEU B N 1
ATOM 3888 C CA . LEU B 1 227 ? -14.156 -15.75 3.027 1 98.69 227 LEU B CA 1
ATOM 3889 C C . LEU B 1 227 ? -15.227 -16.75 2.596 1 98.69 227 LEU B C 1
ATOM 3891 O O . LEU B 1 227 ? -14.945 -17.953 2.469 1 98.69 227 LEU B O 1
ATOM 3895 N N . PRO B 1 228 ? -16.5 -16.266 2.379 1 98.5 228 PRO B N 1
ATOM 3896 C CA . PRO B 1 228 ? -17.438 -17.078 1.61 1 98.5 228 PRO B CA 1
ATOM 3897 C C . PRO B 1 228 ? -17.047 -17.219 0.143 1 98.5 228 PRO B C 1
ATOM 3899 O O . PRO B 1 228 ? -16.172 -16.484 -0.334 1 98.5 228 PRO B O 1
ATOM 3902 N N . PRO B 1 229 ? -17.625 -18.188 -0.542 1 98.75 229 PRO B N 1
ATOM 3903 C CA . PRO B 1 229 ? -17.25 -18.391 -1.943 1 98.75 229 PRO B CA 1
ATOM 3904 C C . PRO B 1 229 ? -17.516 -17.156 -2.807 1 98.75 229 PRO B C 1
ATOM 3906 O O . PRO B 1 229 ? -16.844 -16.953 -3.824 1 98.75 229 PRO B O 1
ATOM 3909 N N . ALA B 1 230 ? -18.516 -16.359 -2.469 1 98.62 230 ALA B N 1
ATOM 3910 C CA . ALA B 1 230 ? -18.859 -15.102 -3.146 1 98.62 230 ALA B CA 1
ATOM 3911 C C . ALA B 1 230 ? -19.609 -14.164 -2.221 1 98.62 230 ALA B C 1
ATOM 3913 O O . ALA B 1 230 ? -19.859 -14.492 -1.059 1 98.62 230 ALA B O 1
ATOM 3914 N N . GLY B 1 231 ? -19.859 -12.883 -2.727 1 97.75 231 GLY B N 1
ATOM 3915 C CA . GLY B 1 231 ? -20.656 -11.961 -1.931 1 97.75 231 GLY B CA 1
ATOM 3916 C C . GLY B 1 231 ? -19.812 -10.93 -1.201 1 97.75 231 GLY B C 1
ATOM 3917 O O . GLY B 1 231 ? -20.234 -10.414 -0.162 1 97.75 231 GLY B O 1
ATOM 3918 N N . PHE B 1 232 ? -18.656 -10.672 -1.619 1 98.19 232 PHE B N 1
ATOM 3919 C CA . PHE B 1 232 ? -17.766 -9.656 -1.062 1 98.19 232 PHE B CA 1
ATOM 3920 C C . PHE B 1 232 ? -17.047 -8.898 -2.17 1 98.19 232 PHE B C 1
ATOM 3922 O O . PHE B 1 232 ? -17.047 -9.328 -3.326 1 98.19 232 PHE B O 1
ATOM 3929 N N . LYS B 1 233 ? -16.484 -7.738 -1.87 1 97.75 233 LYS B N 1
ATOM 3930 C CA . LYS B 1 233 ? -15.602 -7.008 -2.773 1 97.75 233 LYS B CA 1
ATOM 3931 C C . LYS B 1 233 ? -14.141 -7.203 -2.389 1 97.75 233 LYS B C 1
ATOM 3933 O O . LYS B 1 233 ? -13.828 -7.453 -1.223 1 97.75 233 LYS B O 1
ATOM 3938 N N . VAL B 1 234 ? -13.32 -7.176 -3.359 1 98.69 234 VAL B N 1
ATOM 3939 C CA . VAL B 1 234 ? -11.883 -7.207 -3.129 1 98.69 234 VAL B CA 1
ATOM 3940 C C . VAL B 1 234 ? -11.273 -5.84 -3.457 1 98.69 234 VAL B C 1
ATOM 3942 O O . VAL B 1 234 ? -11.617 -5.234 -4.477 1 98.69 234 VAL B O 1
ATOM 3945 N N . CYS B 1 235 ? -10.43 -5.359 -2.562 1 98.31 235 CYS B N 1
ATOM 3946 C CA . CYS B 1 235 ? -9.602 -4.176 -2.77 1 98.31 235 CYS B CA 1
ATOM 3947 C C . CYS B 1 235 ? -8.125 -4.547 -2.82 1 98.31 235 CYS B C 1
ATOM 3949 O O . CYS B 1 235 ? -7.59 -5.105 -1.863 1 98.31 235 CYS B O 1
ATOM 3951 N N . VAL B 1 236 ? -7.461 -4.289 -3.891 1 98.62 236 VAL B N 1
ATOM 3952 C CA . VAL B 1 236 ? -6.035 -4.551 -4.039 1 98.62 236 VAL B CA 1
ATOM 3953 C C . VAL B 1 236 ? -5.367 -3.391 -4.773 1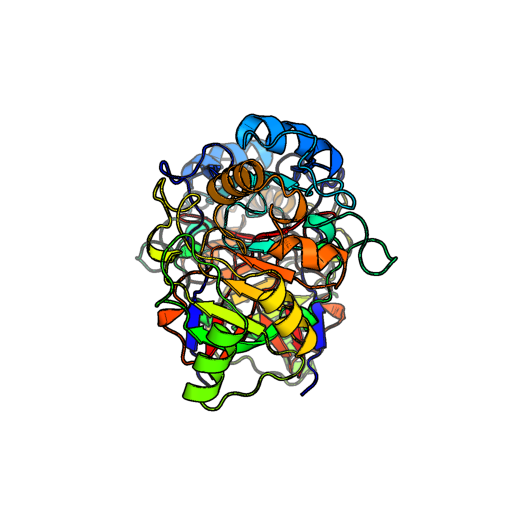 98.62 236 VAL B C 1
ATOM 3955 O O . VAL B 1 236 ? -4.793 -3.574 -5.848 1 98.62 236 VAL B O 1
ATOM 3958 N N . PHE B 1 237 ? -5.34 -2.195 -4.223 1 98.69 237 PHE B N 1
ATOM 3959 C CA . PHE B 1 237 ? -4.672 -1.037 -4.809 1 98.69 237 PHE B CA 1
ATOM 3960 C C . PHE B 1 237 ? -3.18 -1.06 -4.5 1 98.69 237 PHE B C 1
ATOM 3962 O O . PHE B 1 237 ? -2.775 -0.879 -3.35 1 98.69 237 PHE B O 1
ATOM 3969 N N . PRO B 1 238 ? -2.379 -1.27 -5.461 1 98.88 238 PRO B N 1
ATOM 3970 C CA . PRO B 1 238 ? -0.934 -1.375 -5.242 1 98.88 238 PRO B CA 1
ATOM 3971 C C . PRO B 1 238 ? -0.265 -0.015 -5.055 1 98.88 238 PRO B C 1
ATOM 3973 O O . PRO B 1 238 ? -0.746 0.991 -5.582 1 98.88 238 PRO B O 1
ATOM 3976 N N . LEU B 1 239 ? 0.833 -0.001 -4.297 1 98.88 239 LEU B N 1
ATOM 3977 C CA . LEU B 1 239 ? 1.642 1.214 -4.289 1 98.88 239 LEU B CA 1
ATOM 3978 C C . LEU B 1 239 ? 1.964 1.659 -5.711 1 98.88 239 LEU B C 1
ATOM 3980 O O . LEU B 1 239 ? 2.23 0.827 -6.582 1 98.88 239 LEU B O 1
ATOM 3984 N N . LYS B 1 240 ? 1.973 2.959 -5.93 1 98.88 240 LYS B N 1
ATOM 3985 C CA . LYS B 1 240 ? 2.156 3.523 -7.266 1 98.88 240 LYS B CA 1
ATOM 3986 C C . LYS B 1 240 ? 3.637 3.666 -7.602 1 98.88 240 LYS B C 1
ATOM 3988 O O . LYS B 1 240 ? 4.129 4.781 -7.801 1 98.88 240 LYS B O 1
ATOM 3993 N N . ILE B 1 241 ? 4.34 2.59 -7.734 1 98.88 241 ILE B N 1
ATOM 3994 C CA . ILE B 1 241 ? 5.777 2.57 -8 1 98.88 241 ILE B CA 1
ATOM 3995 C C . ILE B 1 241 ? 6.023 2.738 -9.5 1 98.88 241 ILE B C 1
ATOM 3997 O O . ILE B 1 241 ? 5.703 1.849 -10.289 1 98.88 241 ILE B O 1
ATOM 4001 N N . VAL B 1 242 ? 6.605 3.822 -9.875 1 98.69 242 VAL B N 1
ATOM 4002 C CA . VAL B 1 242 ? 6.848 4.125 -11.281 1 98.69 242 VAL B CA 1
ATOM 4003 C C . VAL B 1 242 ? 7.816 3.104 -11.875 1 98.69 242 VAL B C 1
ATOM 4005 O O . VAL B 1 242 ? 8.891 2.867 -11.32 1 98.69 242 VAL B O 1
ATOM 4008 N N . GLY B 1 243 ? 7.383 2.439 -12.93 1 98.62 243 GLY B N 1
ATOM 4009 C CA . GLY B 1 243 ? 8.234 1.486 -13.625 1 98.62 243 GLY B CA 1
ATOM 4010 C C . GLY B 1 243 ? 8.289 0.131 -12.945 1 98.62 243 GLY B C 1
ATOM 4011 O O . GLY B 1 243 ? 9.102 -0.722 -13.312 1 98.62 243 GLY B O 1
ATOM 4012 N N . GLY B 1 244 ? 7.477 -0.113 -11.953 1 98.75 244 GLY B N 1
ATOM 4013 C CA . GLY B 1 244 ? 7.562 -1.322 -11.156 1 98.75 244 GLY B CA 1
ATOM 4014 C C . GLY B 1 244 ? 7.023 -2.549 -11.867 1 98.75 244 GLY B C 1
ATOM 4015 O O . GLY B 1 244 ? 6.016 -2.473 -12.57 1 98.75 244 GLY B O 1
ATOM 4016 N N . SER B 1 245 ? 7.672 -3.701 -11.68 1 98.81 245 SER B N 1
ATOM 4017 C CA . SER B 1 245 ? 7.227 -5 -12.18 1 98.81 245 SER B CA 1
ATOM 4018 C C . SER B 1 245 ? 6.086 -5.555 -11.336 1 98.81 245 SER B C 1
ATOM 4020 O O . SER B 1 245 ? 5.41 -6.504 -11.734 1 98.81 245 SER B O 1
ATOM 4022 N N . ALA B 1 246 ? 5.934 -5.105 -10.211 1 98.88 246 ALA B N 1
ATOM 4023 C CA . ALA B 1 246 ? 4.934 -5.406 -9.188 1 98.88 246 ALA B CA 1
ATOM 4024 C C . ALA B 1 246 ? 4.828 -4.277 -8.172 1 98.88 246 ALA B C 1
ATOM 4026 O O . ALA B 1 246 ? 5.527 -3.27 -8.281 1 98.88 246 ALA B O 1
ATOM 4027 N N . ALA B 1 247 ? 3.949 -4.441 -7.262 1 98.94 247 ALA B N 1
ATOM 4028 C CA . ALA B 1 247 ? 3.963 -3.602 -6.066 1 98.94 247 ALA B CA 1
ATOM 4029 C C . ALA B 1 247 ? 3.297 -4.309 -4.891 1 98.94 247 ALA B C 1
ATOM 4031 O O . ALA B 1 247 ? 2.32 -5.039 -5.07 1 98.94 247 ALA B O 1
ATOM 4032 N N . PRO B 1 248 ? 3.855 -4.066 -3.666 1 98.81 248 PRO B N 1
ATOM 4033 C CA . PRO B 1 248 ? 3.098 -4.449 -2.473 1 98.81 248 PRO B CA 1
ATOM 4034 C C . PRO B 1 248 ? 1.748 -3.74 -2.377 1 98.81 248 PRO B C 1
ATOM 4036 O O . PRO B 1 248 ? 1.602 -2.617 -2.865 1 98.81 248 PRO B O 1
ATOM 4039 N N . ALA B 1 249 ? 0.815 -4.402 -1.852 1 98.81 249 ALA B N 1
ATOM 4040 C CA . ALA B 1 249 ? -0.524 -3.869 -1.62 1 98.81 249 ALA B CA 1
ATOM 4041 C C . ALA B 1 249 ? -1.127 -4.438 -0.338 1 98.81 249 ALA B C 1
ATOM 4043 O O . ALA B 1 249 ? -0.788 -5.551 0.075 1 98.81 249 ALA B O 1
ATOM 4044 N N . ARG B 1 250 ? -1.868 -3.605 0.343 1 98.94 250 ARG B N 1
ATOM 4045 C CA . ARG B 1 250 ? -2.75 -4.156 1.369 1 98.94 250 ARG B CA 1
ATOM 4046 C C . ARG B 1 250 ? -4.047 -4.672 0.756 1 98.94 250 ARG B C 1
ATOM 4048 O O . ARG B 1 250 ? -4.93 -3.889 0.4 1 98.94 250 ARG B O 1
ATOM 4055 N N . VAL B 1 251 ? -4.16 -5.949 0.649 1 98.94 251 VAL B N 1
ATOM 4056 C CA . VAL B 1 251 ? -5.324 -6.578 0.036 1 98.94 251 VAL B CA 1
ATOM 4057 C C . VAL B 1 251 ? -6.359 -6.91 1.109 1 98.94 251 VAL B C 1
ATOM 4059 O O . VAL B 1 251 ? -6.027 -7.492 2.143 1 98.94 251 VAL B O 1
ATOM 4062 N N . VAL B 1 252 ? -7.613 -6.508 0.87 1 98.88 252 VAL B N 1
ATOM 4063 C CA . VAL B 1 252 ? -8.68 -6.789 1.824 1 98.88 252 VAL B CA 1
ATOM 4064 C C . VAL B 1 252 ? -9.938 -7.234 1.078 1 98.88 252 VAL B C 1
ATOM 4066 O O . VAL B 1 252 ? -10.078 -6.98 -0.121 1 98.88 252 VAL B O 1
ATOM 4069 N N . ALA B 1 253 ? -10.773 -7.906 1.76 1 98.81 253 ALA B N 1
ATOM 4070 C CA . ALA B 1 253 ? -12.148 -8.156 1.341 1 98.81 253 ALA B CA 1
ATOM 4071 C C . ALA B 1 253 ? -13.125 -7.312 2.154 1 98.81 253 ALA B C 1
ATOM 4073 O O . ALA B 1 253 ? -12.953 -7.145 3.365 1 98.81 253 ALA B O 1
ATOM 4074 N N . ILE B 1 254 ? -14.047 -6.742 1.519 1 98 254 ILE B N 1
ATOM 4075 C CA . ILE B 1 254 ? -15.102 -5.965 2.154 1 98 254 ILE B CA 1
ATOM 4076 C C . ILE B 1 254 ? -16.438 -6.711 2.039 1 98 254 ILE B C 1
ATOM 4078 O O . ILE B 1 254 ? -16.922 -6.945 0.934 1 98 254 ILE B O 1
ATOM 4082 N N . ILE B 1 255 ? -16.969 -7.07 3.197 1 96 255 ILE B N 1
ATOM 4083 C CA . ILE B 1 255 ? -18.266 -7.73 3.258 1 96 255 ILE B CA 1
ATOM 4084 C C . ILE B 1 255 ? -19.328 -6.742 3.736 1 96 255 ILE B C 1
ATOM 4086 O O . ILE B 1 255 ? -19.234 -6.207 4.844 1 96 255 ILE B O 1
ATOM 4090 N N . GLU B 1 256 ? -20.281 -6.395 2.945 1 86.69 256 GLU B N 1
ATOM 4091 C CA . GLU B 1 256 ? -21.328 -5.438 3.297 1 86.69 256 GLU B CA 1
ATOM 4092 C C . GLU B 1 256 ? -22.5 -6.129 3.984 1 86.69 256 GLU B C 1
ATOM 4094 O O . GLU B 1 256 ? -22.828 -7.27 3.662 1 86.69 256 GLU B O 1
#

Sequence (512 aa):
MEHQIIDLSKPIQYNAGDPWFMKVKIKHKSHRQSHWLIRLALRLPLRLFPKNWVGWADDCIKNMGLHATTHIDAPWHYGPVVEGKPAKTIDQIPLEWCYGEGIVIDCSHKADFIAITVDDLKKDLDKNGITIKKGNIVLIRTDRDQLMGTPDFPNKGTGVSREATEWLIDQGVKVMGIDQWGWDLPLKFMAQKAKELNDPEYFWEGHRVGIEKEYLHIEQLTNLSALPPAGFKVCVFPLKIVGGSAAPARVVAIIEMEHQIIDLSKPIQYNAGDPWFMKVKIKHKSHRQSHWLIRLALRLPLRLFPKNWVGWADDCIKNMGLHATTHIDAPWHYGPVVEGKPAKTIDQIPLEWCYGEGIVIDCSHKADFIAITVDDLKKDLDKNGITIKKGNIVLIRTDRDQLMGTPDFPNKGTGVSREATEWLIDQGVKVMGIDQWGWDLPLKFMAQKAKELNDPEYFWEGHRVGIEKEYLHIEQLTNLSALPPAGFKVCVFPLKIVGGSAAPARVVAIIE

InterPro domains:
  IPR007325 Kynurenine formamidase/cyclase-like [PF04199] (6-184)
  IPR007325 Kynurenine formamidase/cyclase-like [PTHR31118] (63-254)
  IPR037175 Kynurenine formamidase superfamily [G3DSA:3.50.30.50] (1-256)
  IPR037175 Kynurenine formamidase superfamily [SSF102198] (3-255)